Protein AF-0000000074860176 (afdb_homodimer)

Secondary structure (DSSP, 8-state):
------GGGGGHHHHHHHHHHTTEEEEEEETTEEEEEETT-S-GGGB-TTSPBPHHHHHHHHHHHHHHHHS--GGGTTT-SGGGGGGG--EEEEEEEEEEE-GGGG-TTS---SEEEEEEEEEE-SSEEEEEEEEEETT-SS-SEEEEEEEEEE-TTT-SB-PPPHHHHHHHGGGS-TT-----PPPP---SSSPPEEEEEE--GGGB-TTSBB-HHHHHHHHHHHHHHHHHHHHTTTTTS-SSPPEEEEEEEE----BTT-EEEEEEEE-SS-TTEEEEEEEETTEEEEEEEEEEPPP---/------GGGGGHHHHHHHHHHTTEEEEEEETTEEEEEETT-S-GGGB-TTSPBPHHHHHHHHHHHHHHHHS--GGGTTT-SGGGGGGG--EEEEEEEEEEE-GGGG-TTS---SEEEEEEEEEE-SSEEEEEEEEEETT-SS-SEEEEEEEEEE-TTT-SB-PPPHHHHHHHGGGS-TT-----PPPP---SSSPPEEEEEE--GGGB-TTSBB-HHHHHHHHHHHHHHHHHHHHTTTTTS-SSPPEEEEEEEE----BTT-EEEEEEEE-SS-TTEEEEEEEETTEEEEEEEEEEPPP---

InterPro domains:
  IPR029069 HotDog domain superfamily [SSF54637] (51-174)
  IPR029069 HotDog domain superfamily [SSF54637] (191-294)

Sequence (604 aa):
MSYHEPAAFKENFRWVGQQAASGLTMENLTPVSYQVTTHGGFAYDAYNARAMLNPWNVLRLIECSRAVGWWKTSLNEETGPFMEINKLGRMFFTVAMSMKFHPEVYDTSVEKRPITTHNEMAHIGNTSFKYKTAVEFGDAKKPLVEVENQFVFIDPESRKPCGPDDWWRAKYSSEMSPTETALRIPALLEPENGEIWEEQIRILPSDIDPYMHMSWAHYVKYCMDVYTLRHVRLHGYTGNGDPFRMVKFLEVNYRGEASMGDLLNIKFWKNFDNENIYNFLFVKGDKVIFECKMGFFPLVKSMSYHEPAAFKENFRWVGQQAASGLTMENLTPVSYQVTTHGGFAYDAYNARAMLNPWNVLRLIECSRAVGWWKTSLNEETGPFMEINKLGRMFFTVAMSMKFHPEVYDTSVEKRPITTHNEMAHIGNTSFKYKTAVEFGDAKKPLVEVENQFVFIDPESRKPCGPDDWWRAKYSSEMSPTETALRIPALLEPENGEIWEEQIRILPSDIDPYMHMSWAHYVKYCMDVYTLRHVRLHGYTGNGDPFRMVKFLEVNYRGEASMGDLLNIKFWKNFDNENIYNFLFVKGDKVIFECKMGFFPLVKS

Structure (mmCIF, N/CA/C/O backbone):
data_AF-0000000074860176-model_v1
#
loop_
_entity.id
_entity.type
_entity.pdbx_description
1 polymer 'Uncharacterized protein LOC101849087'
#
loop_
_atom_site.group_PDB
_atom_site.id
_atom_site.type_symbol
_atom_site.label_atom_id
_atom_site.label_alt_id
_atom_site.label_comp_id
_atom_site.label_asym_id
_atom_site.label_entity_id
_atom_site.label_seq_id
_atom_site.pdbx_PDB_ins_code
_atom_site.Cartn_x
_atom_site.Cartn_y
_atom_site.Cartn_z
_atom_site.occupancy
_atom_site.B_iso_or_equiv
_atom_site.auth_seq_id
_atom_site.auth_comp_id
_atom_site.auth_asym_id
_atom_site.auth_atom_id
_atom_site.pdbx_PDB_model_num
ATOM 1 N N . MET A 1 1 ? -16.844 20.688 -9.422 1 27.12 1 MET A N 1
ATOM 2 C CA . MET A 1 1 ? -17.75 20.547 -8.289 1 27.12 1 MET A CA 1
ATOM 3 C C . MET A 1 1 ? -17.016 20.078 -7.043 1 27.12 1 MET A C 1
ATOM 5 O O . MET A 1 1 ? -16.297 19.078 -7.094 1 27.12 1 MET A O 1
ATOM 9 N N . SER A 1 2 ? -16.766 20.984 -6.215 1 34 2 SER A N 1
ATOM 10 C CA . SER A 1 2 ? -16.172 20.688 -4.91 1 34 2 SER A CA 1
ATOM 11 C C . SER A 1 2 ? -16.891 19.531 -4.223 1 34 2 SER A C 1
ATOM 13 O O . SER A 1 2 ? -18.109 19.562 -4.074 1 34 2 SER A O 1
ATOM 15 N N . TYR A 1 3 ? -16.5 18.359 -4.398 1 38.47 3 TYR A N 1
ATOM 16 C CA . TYR A 1 3 ? -17.141 17.219 -3.766 1 38.47 3 TYR A CA 1
ATOM 17 C C . TYR A 1 3 ? -17.328 17.453 -2.271 1 38.47 3 TYR A C 1
ATOM 19 O O . TYR A 1 3 ? -16.359 17.734 -1.554 1 38.47 3 TYR A O 1
ATOM 27 N N . HIS A 1 4 ? -18.469 18.062 -1.926 1 44.06 4 HIS A N 1
ATOM 28 C CA . HIS A 1 4 ? -18.844 18.141 -0.52 1 44.06 4 HIS A CA 1
ATOM 29 C C . HIS A 1 4 ? -18.922 16.75 0.108 1 44.06 4 HIS A C 1
ATOM 31 O O . HIS A 1 4 ? -19.516 15.836 -0.466 1 44.06 4 HIS A O 1
ATOM 37 N N . GLU A 1 5 ? -18.062 16.438 0.937 1 50.44 5 GLU A N 1
ATOM 38 C CA . GLU A 1 5 ? -17.938 15.18 1.681 1 50.44 5 GLU A CA 1
ATOM 39 C C . GLU A 1 5 ? -19.266 14.828 2.3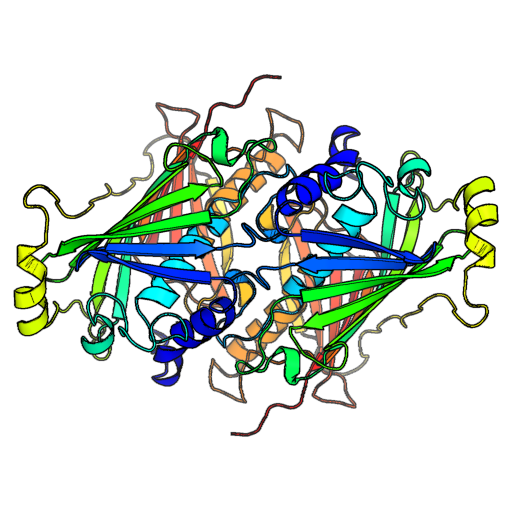73 1 50.44 5 GLU A C 1
ATOM 41 O O . GLU A 1 5 ? -19.812 15.641 3.125 1 50.44 5 GLU A O 1
ATOM 46 N N . PRO A 1 6 ? -19.922 13.836 1.881 1 47.75 6 PRO A N 1
ATOM 47 C CA . PRO A 1 6 ? -21.094 13.461 2.666 1 47.75 6 PRO A CA 1
ATOM 48 C C . PRO A 1 6 ? -20.781 13.289 4.152 1 47.75 6 PRO A C 1
ATOM 50 O O . PRO A 1 6 ? -19.656 12.961 4.512 1 47.75 6 PRO A O 1
ATOM 53 N N . ALA A 1 7 ? -21.703 13.844 5.094 1 46.72 7 ALA A N 1
ATOM 54 C CA . ALA A 1 7 ? -21.641 13.672 6.543 1 46.72 7 ALA A CA 1
ATOM 55 C C . ALA A 1 7 ? -21.125 12.281 6.91 1 46.72 7 ALA A C 1
ATOM 57 O O . ALA A 1 7 ? -20.453 12.109 7.922 1 46.72 7 ALA A O 1
ATOM 58 N N . ALA A 1 8 ? -21.422 11.359 5.988 1 47.03 8 ALA A N 1
ATOM 59 C CA . ALA A 1 8 ? -21.141 9.945 6.195 1 47.03 8 ALA A CA 1
ATOM 60 C C . ALA A 1 8 ? -19.625 9.695 6.234 1 47.03 8 ALA A C 1
ATOM 62 O O . ALA A 1 8 ? -19.172 8.734 6.867 1 47.03 8 ALA A O 1
ATOM 63 N N . PHE A 1 9 ? -18.812 10.641 5.809 1 57.38 9 PHE A N 1
ATOM 64 C CA . PHE A 1 9 ? -17.391 10.359 5.66 1 57.38 9 PHE A CA 1
ATOM 65 C C . PHE A 1 9 ? -16.609 10.875 6.863 1 57.38 9 PHE A C 1
ATOM 67 O O . PHE A 1 9 ? -15.438 10.523 7.047 1 57.38 9 PHE A O 1
ATOM 74 N N . LYS A 1 10 ? -17.344 11.539 7.738 1 59.78 10 LYS A N 1
ATOM 75 C CA . LYS A 1 10 ? -16.656 12.133 8.883 1 59.78 10 LYS A CA 1
ATOM 76 C C . LYS A 1 10 ? -16.109 11.055 9.812 1 59.78 10 LYS A C 1
ATOM 78 O O . LYS A 1 10 ? -15.062 11.242 10.438 1 59.78 10 LYS A O 1
ATOM 83 N N . GLU A 1 11 ? -16.719 9.906 9.711 1 73.56 11 GLU A N 1
ATOM 84 C CA . GLU A 1 11 ? -16.281 8.906 10.68 1 73.56 11 GLU A CA 1
ATOM 85 C C . GLU A 1 11 ? -15.438 7.82 10.008 1 73.56 11 GLU A C 1
ATOM 87 O O . GLU A 1 11 ? -15.023 6.859 10.664 1 73.56 11 GLU A O 1
ATOM 92 N N . ASN A 1 12 ? -15.07 8.016 8.844 1 82 12 ASN A N 1
ATOM 93 C CA . ASN A 1 12 ? -14.391 6.914 8.172 1 82 12 ASN A CA 1
ATOM 94 C C . ASN A 1 12 ? -12.961 6.742 8.672 1 82 12 ASN A C 1
ATOM 96 O O . ASN A 1 12 ? -12.469 5.621 8.789 1 82 12 ASN A O 1
ATOM 100 N N . PHE A 1 13 ? -12.328 7.84 9.086 1 86.25 13 PHE A N 1
ATOM 101 C CA . PHE A 1 13 ? -11 7.711 9.664 1 86.25 13 PHE A CA 1
ATOM 102 C C . PHE A 1 13 ? -11.047 6.902 10.953 1 86.25 13 PHE A C 1
ATOM 104 O O . PHE A 1 13 ? -10.141 6.113 11.234 1 86.25 13 PHE A O 1
ATOM 111 N N . ARG A 1 14 ? -12.141 7.121 11.641 1 89.5 14 ARG A N 1
ATOM 112 C CA . ARG A 1 14 ? -12.336 6.375 12.875 1 89.5 14 ARG A CA 1
ATOM 113 C C . ARG A 1 14 ? -12.391 4.875 12.609 1 89.5 14 ARG A C 1
ATOM 115 O O . ARG A 1 14 ? -11.734 4.094 13.305 1 89.5 14 ARG A O 1
ATOM 122 N N . TRP A 1 15 ? -13.039 4.512 11.578 1 91.88 15 TRP A N 1
ATOM 123 C CA . TRP A 1 15 ? -13.234 3.092 11.305 1 91.88 15 TRP A CA 1
ATOM 124 C C . TRP A 1 15 ? -11.961 2.461 10.758 1 91.88 15 TRP A C 1
ATOM 126 O O . TRP A 1 15 ? -11.656 1.302 11.055 1 91.88 15 TRP A O 1
ATOM 136 N N . VAL A 1 16 ? -11.234 3.217 9.969 1 94.31 16 VAL A N 1
ATOM 137 C CA . VAL A 1 16 ? -9.938 2.713 9.516 1 94.31 16 VAL A CA 1
ATOM 138 C C . VAL A 1 16 ? -9 2.547 10.703 1 94.31 16 VAL A C 1
ATOM 140 O O . VAL A 1 16 ? -8.336 1.517 10.836 1 94.31 16 VAL A O 1
ATOM 143 N N . GLY A 1 17 ? -9 3.555 11.594 1 94.25 17 GLY A N 1
ATOM 144 C CA . GLY A 1 17 ? -8.234 3.447 12.82 1 94.25 17 GLY A CA 1
ATOM 145 C C . GLY A 1 17 ? -8.641 2.264 13.68 1 94.25 17 GLY A C 1
ATOM 146 O O . GLY A 1 17 ? -7.789 1.562 14.227 1 94.25 17 GLY A O 1
ATOM 147 N N . GLN A 1 18 ? -9.945 2.049 13.766 1 93.81 18 GLN A N 1
ATOM 148 C CA . GLN A 1 18 ? -10.469 0.932 14.547 1 93.81 18 GLN A CA 1
ATOM 149 C C . GLN A 1 18 ? -9.977 -0.404 13.992 1 93.81 18 GLN A C 1
ATOM 151 O O . GLN A 1 18 ? -9.664 -1.321 14.75 1 93.81 18 GLN A O 1
ATOM 156 N N . GLN A 1 19 ? -9.93 -0.522 12.68 1 93.44 19 GLN A N 1
ATOM 157 C CA . GLN A 1 19 ? -9.453 -1.746 12.047 1 93.44 19 GLN A CA 1
ATOM 158 C C . GLN A 1 19 ? -8.008 -2.033 12.438 1 93.44 19 GLN A C 1
ATOM 160 O O . GLN A 1 19 ? -7.637 -3.188 12.672 1 93.44 19 GLN A O 1
ATOM 165 N N . ALA A 1 20 ? -7.203 -1.012 12.555 1 92.56 20 ALA A N 1
ATOM 166 C CA . ALA A 1 20 ? -5.777 -1.164 12.828 1 92.56 20 ALA A CA 1
ATOM 167 C C . ALA A 1 20 ? -5.516 -1.283 14.328 1 92.56 20 ALA A C 1
ATOM 169 O O . ALA A 1 20 ? -4.434 -1.704 14.742 1 92.56 20 ALA A O 1
ATOM 170 N N . ALA A 1 21 ? -6.434 -0.952 15.211 1 93.81 21 ALA A N 1
ATOM 171 C CA . ALA A 1 21 ? -6.262 -0.724 16.641 1 93.81 21 ALA A CA 1
ATOM 172 C C . ALA A 1 21 ? -5.82 -2.002 17.344 1 93.81 21 ALA A C 1
ATOM 174 O O . ALA A 1 21 ? -5.043 -1.952 18.312 1 93.81 21 ALA A O 1
ATOM 175 N N . SER A 1 22 ? -6.207 -3.109 16.906 1 88.19 22 SER A N 1
ATOM 176 C CA . SER A 1 22 ? -5.945 -4.355 17.609 1 88.19 22 SER A CA 1
ATOM 177 C C . SER A 1 22 ? -4.453 -4.672 17.656 1 88.19 22 SER A C 1
ATOM 179 O O . SER A 1 22 ? -3.98 -5.367 18.547 1 88.19 22 SER A O 1
ATOM 181 N N . GLY A 1 23 ? -3.695 -4.215 16.688 1 91.62 23 GLY A N 1
ATOM 182 C CA . GLY A 1 23 ? -2.264 -4.465 16.641 1 91.62 23 GLY A CA 1
ATOM 183 C C . GLY A 1 23 ? -1.444 -3.373 17.312 1 91.62 23 GLY A C 1
ATOM 184 O O . GLY A 1 23 ? -0.214 -3.375 17.219 1 91.62 23 GLY A O 1
ATOM 185 N N . LEU A 1 24 ? -2.172 -2.463 17.984 1 96.62 24 LEU A N 1
ATOM 186 C CA . LEU A 1 24 ? -1.522 -1.28 18.531 1 96.62 24 LEU A CA 1
ATOM 187 C C . LEU A 1 24 ? -1.753 -1.189 20.047 1 96.62 24 LEU A C 1
ATOM 189 O O . LEU A 1 24 ? -2.654 -1.838 20.578 1 96.62 24 LEU A O 1
ATOM 193 N N . THR A 1 25 ? -0.896 -0.497 20.688 1 97 25 THR A N 1
ATOM 194 C CA . THR A 1 25 ? -1.149 0.026 22.031 1 97 25 THR A CA 1
ATOM 195 C C . THR A 1 25 ? -0.947 1.538 22.062 1 97 25 THR A C 1
ATOM 197 O O . THR A 1 25 ? -0.188 2.088 21.266 1 97 25 THR A O 1
ATOM 200 N N . MET A 1 26 ? -1.641 2.166 22.922 1 97.88 26 MET A N 1
ATOM 201 C CA . MET A 1 26 ? -1.585 3.619 23.062 1 97.88 26 MET A CA 1
ATOM 202 C C . MET A 1 26 ? -1.499 4.027 24.531 1 97.88 26 MET A C 1
ATOM 204 O O . MET A 1 26 ? -2.143 3.418 25.391 1 97.88 26 MET A O 1
ATOM 208 N N . GLU A 1 27 ? -0.675 5.023 24.75 1 97 27 GLU A N 1
ATOM 209 C CA . GLU A 1 27 ? -0.504 5.559 26.094 1 97 27 GLU A CA 1
ATOM 210 C C . GLU A 1 27 ? -0.402 7.082 26.078 1 97 27 GLU A C 1
ATOM 212 O O . GLU A 1 27 ? 0.428 7.645 25.359 1 97 27 GLU A O 1
ATOM 217 N N . ASN A 1 28 ? -1.222 7.688 26.859 1 97.06 28 ASN A N 1
ATOM 218 C CA . ASN A 1 28 ? -1.053 9.125 27.078 1 97.06 28 ASN A CA 1
ATOM 219 C C . ASN A 1 28 ? 0.125 9.414 28 1 97.06 28 ASN A C 1
ATOM 221 O O . ASN A 1 28 ? 0.228 8.836 29.094 1 97.06 28 ASN A O 1
ATOM 225 N N . LEU A 1 29 ? 0.952 10.297 27.641 1 97 29 LEU A N 1
ATOM 226 C CA . LEU A 1 29 ? 2.164 10.578 28.406 1 97 29 LEU A CA 1
ATOM 227 C C . LEU A 1 29 ? 2.016 11.875 29.188 1 97 29 LEU A C 1
ATOM 229 O O . LEU A 1 29 ? 2.377 11.93 30.375 1 97 29 LEU A O 1
ATOM 233 N N . THR A 1 30 ? 1.636 12.953 28.594 1 96.69 30 THR A N 1
ATOM 234 C CA . THR A 1 30 ? 1.293 14.242 29.172 1 96.69 30 THR A CA 1
ATOM 235 C C . THR A 1 30 ? -0.077 14.711 28.688 1 96.69 30 THR A C 1
ATOM 237 O O . THR A 1 30 ? -0.689 14.062 27.828 1 96.69 30 THR A O 1
ATOM 240 N N . PRO A 1 31 ? -0.548 15.781 29.109 1 96.25 31 PRO A N 1
ATOM 241 C CA . PRO A 1 31 ? -1.827 16.281 28.594 1 96.25 31 PRO A CA 1
ATOM 242 C C . PRO A 1 31 ? -1.793 16.578 27.094 1 96.25 31 PRO A C 1
ATOM 244 O O . PRO A 1 31 ? -2.844 16.656 26.453 1 96.25 31 PRO A O 1
ATOM 247 N N . VAL A 1 32 ? -0.561 16.734 26.594 1 97.69 32 VAL A N 1
ATOM 248 C CA . VAL A 1 32 ? -0.512 17.156 25.203 1 97.69 32 VAL A CA 1
ATOM 249 C C . VAL A 1 32 ? 0.382 16.219 24.391 1 97.69 32 VAL A C 1
ATOM 251 O O . VAL A 1 32 ? 0.888 16.578 23.328 1 97.69 32 VAL A O 1
ATOM 254 N N . SER A 1 33 ? 0.674 15.055 24.953 1 98 33 SER A N 1
ATOM 255 C CA . SER A 1 33 ? 1.472 14.086 24.203 1 98 33 SER A CA 1
ATOM 256 C C . SER A 1 33 ? 1.019 12.656 24.484 1 98 33 SER A C 1
ATOM 258 O O . SER A 1 33 ? 0.474 12.375 25.562 1 98 33 SER A O 1
ATOM 260 N N . TYR A 1 34 ? 1.208 11.734 23.547 1 98.25 34 TYR A N 1
ATOM 261 C CA . TYR A 1 34 ? 0.916 10.312 23.672 1 98.25 34 TYR A CA 1
ATOM 262 C C . TYR A 1 34 ? 1.822 9.492 22.766 1 98.25 34 TYR A C 1
ATOM 264 O O . TYR A 1 34 ? 2.535 10.047 21.922 1 98.25 34 TYR A O 1
ATOM 272 N N . GLN A 1 35 ? 1.86 8.25 22.969 1 98.19 35 GLN A N 1
ATOM 273 C CA . GLN A 1 35 ? 2.627 7.348 22.125 1 98.19 35 GLN A CA 1
ATOM 274 C C . GLN A 1 35 ? 1.766 6.18 21.641 1 98.19 35 GLN A C 1
ATOM 276 O O . GLN A 1 35 ? 0.812 5.789 22.328 1 98.19 35 GLN A O 1
ATOM 281 N N . VAL A 1 36 ? 2.002 5.73 20.5 1 98.12 36 VAL A N 1
ATOM 282 C CA . VAL A 1 36 ? 1.381 4.551 19.906 1 98.12 36 VAL A CA 1
ATOM 283 C C . VAL A 1 36 ? 2.455 3.537 19.516 1 98.12 36 VAL A C 1
ATOM 285 O O . VAL A 1 36 ? 3.453 3.891 18.891 1 98.12 36 VAL A O 1
ATOM 288 N N . THR A 1 37 ? 2.252 2.311 19.953 1 97.06 37 THR A N 1
ATOM 289 C CA . THR A 1 37 ? 3.188 1.245 19.609 1 97.06 37 THR A CA 1
ATOM 290 C C . THR A 1 37 ? 2.553 0.265 18.625 1 97.06 37 THR A C 1
ATOM 292 O O . THR A 1 37 ? 1.486 -0.291 18.891 1 97.06 37 THR A O 1
ATOM 295 N N . THR A 1 38 ? 3.15 0.121 17.469 1 96.5 38 THR A N 1
ATOM 296 C CA . THR A 1 38 ? 2.814 -0.908 16.5 1 96.5 38 THR A CA 1
ATOM 297 C C . THR A 1 38 ? 3.668 -2.154 16.703 1 96.5 38 THR A C 1
ATOM 299 O O . THR A 1 38 ? 4.828 -2.195 16.297 1 96.5 38 THR A O 1
ATOM 302 N N . HIS A 1 39 ? 3.143 -3.156 17.156 1 94.12 39 HIS A N 1
ATOM 303 C CA . HIS A 1 39 ? 3.916 -4.293 17.641 1 94.12 39 HIS A CA 1
ATOM 304 C C . HIS A 1 39 ? 4.461 -5.125 16.484 1 94.12 39 HIS A C 1
ATOM 306 O O . HIS A 1 39 ? 5.559 -5.676 16.578 1 94.12 39 HIS A O 1
ATOM 312 N N . GLY A 1 40 ? 3.805 -5.215 15.422 1 92.06 40 GLY A N 1
ATOM 313 C CA . GLY A 1 40 ? 4.188 -6.074 14.312 1 92.06 40 GLY A CA 1
ATOM 314 C C . GLY A 1 40 ? 5.152 -5.41 13.352 1 92.06 40 GLY A C 1
ATOM 315 O O . GLY A 1 40 ? 5.66 -6.055 12.43 1 92.06 40 GLY A O 1
ATOM 316 N N . GLY A 1 41 ? 5.41 -4.082 13.5 1 94.06 41 GLY A N 1
ATOM 317 C CA . GLY A 1 41 ? 6.277 -3.369 12.578 1 94.06 41 GLY A CA 1
ATOM 318 C C . GLY A 1 41 ? 5.586 -3 11.273 1 94.06 41 GLY A C 1
ATOM 319 O O . GLY A 1 41 ? 4.363 -2.828 11.242 1 94.06 41 GLY A O 1
ATOM 320 N N . PHE A 1 42 ? 6.422 -2.754 10.242 1 95.25 42 PHE A N 1
ATOM 321 C CA . PHE A 1 42 ? 5.871 -2.432 8.93 1 95.25 42 PHE A CA 1
ATOM 322 C C . PHE A 1 42 ? 5.449 -3.699 8.195 1 95.25 42 PHE A C 1
ATOM 324 O O . PHE A 1 42 ? 6.07 -4.75 8.352 1 95.25 42 PHE A O 1
ATOM 331 N N . ALA A 1 43 ? 4.43 -3.537 7.461 1 94.19 43 ALA A N 1
ATOM 332 C CA . ALA A 1 43 ? 3.971 -4.641 6.625 1 94.19 43 ALA A CA 1
ATOM 333 C C . ALA A 1 43 ? 4.934 -4.891 5.465 1 94.19 43 ALA A C 1
ATOM 335 O O . ALA A 1 43 ? 5.727 -4.016 5.113 1 94.19 43 ALA A O 1
ATOM 336 N N . TYR A 1 44 ? 4.863 -6.055 4.871 1 95.69 44 TYR A N 1
ATOM 337 C CA . TYR A 1 44 ? 5.641 -6.535 3.732 1 95.69 44 TYR A CA 1
ATOM 338 C C . TYR A 1 44 ? 5.582 -5.547 2.574 1 95.69 44 TYR A C 1
ATOM 340 O O . TYR A 1 44 ? 6.586 -5.32 1.893 1 95.69 44 TYR A O 1
ATOM 348 N N . ASP A 1 45 ? 4.508 -4.898 2.381 1 93.88 45 ASP A N 1
ATOM 349 C CA . ASP A 1 45 ? 4.301 -4.047 1.215 1 93.88 45 ASP A CA 1
ATOM 350 C C . ASP A 1 45 ? 4.855 -2.645 1.453 1 93.88 45 ASP A C 1
ATOM 352 O O . ASP A 1 45 ? 4.77 -1.779 0.58 1 93.88 45 ASP A O 1
ATOM 356 N N . ALA A 1 46 ? 5.418 -2.438 2.621 1 96.44 46 ALA A N 1
ATOM 357 C CA . ALA A 1 46 ? 6.008 -1.138 2.926 1 96.44 46 ALA A CA 1
ATOM 358 C C . ALA A 1 46 ? 7.43 -1.04 2.375 1 96.44 46 ALA A C 1
ATOM 360 O O . ALA A 1 46 ? 8.047 0.027 2.418 1 96.44 46 ALA A O 1
ATOM 361 N N . TYR A 1 47 ? 7.941 -2.113 1.814 1 95.25 47 TYR A N 1
ATOM 362 C CA . TYR A 1 47 ? 9.312 -2.154 1.315 1 95.25 47 TYR A CA 1
ATOM 363 C C . TYR A 1 47 ? 9.336 -2.234 -0.206 1 95.25 47 TYR A C 1
ATOM 365 O O . TYR A 1 47 ? 8.547 -2.967 -0.808 1 95.25 47 TYR A O 1
ATOM 373 N N . ASN A 1 48 ? 10.258 -1.46 -0.798 1 92.94 48 ASN A N 1
ATOM 374 C CA . ASN A 1 48 ? 10.359 -1.447 -2.254 1 92.94 48 ASN A CA 1
ATOM 375 C C . ASN A 1 48 ? 11.211 -2.605 -2.764 1 92.94 48 ASN A C 1
ATOM 377 O O . ASN A 1 48 ? 11.547 -3.514 -2.006 1 92.94 48 ASN A O 1
ATOM 381 N N . ALA A 1 49 ? 11.469 -2.576 -4.055 1 88.69 49 ALA A N 1
ATOM 3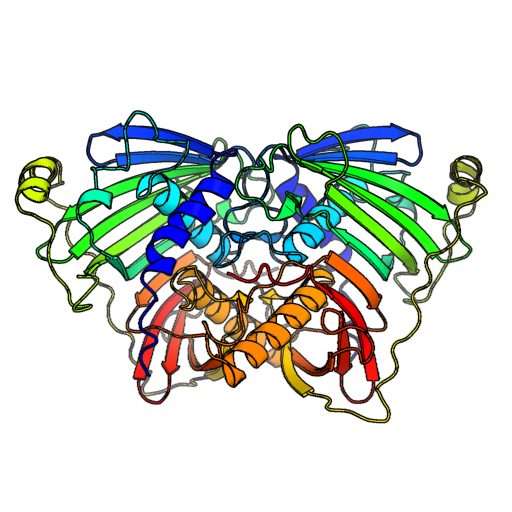82 C CA . ALA A 1 49 ? 12.148 -3.68 -4.734 1 88.69 49 ALA A CA 1
ATOM 383 C C . ALA A 1 49 ? 13.57 -3.857 -4.211 1 88.69 49 ALA A C 1
ATOM 385 O O . ALA A 1 49 ? 14.188 -4.906 -4.418 1 88.69 49 ALA A O 1
ATOM 386 N N . ARG A 1 50 ? 14.148 -2.854 -3.488 1 87.81 50 ARG A N 1
ATOM 387 C CA . ARG A 1 50 ? 15.484 -2.926 -2.898 1 87.81 50 ARG A CA 1
ATOM 388 C C . ARG A 1 50 ? 15.406 -3.221 -1.404 1 87.81 50 ARG A C 1
ATOM 390 O O . ARG A 1 50 ? 16.391 -3.088 -0.687 1 87.81 50 ARG A O 1
ATOM 397 N N . ALA A 1 51 ? 14.203 -3.549 -0.948 1 91.94 51 ALA A N 1
ATOM 398 C CA . ALA A 1 51 ? 13.938 -3.855 0.456 1 91.94 51 ALA A CA 1
ATOM 399 C C . ALA A 1 51 ? 14.156 -2.625 1.334 1 91.94 51 ALA A C 1
ATOM 401 O O . ALA A 1 51 ? 14.539 -2.746 2.5 1 91.94 51 ALA A O 1
ATOM 402 N N . MET A 1 52 ? 14.008 -1.461 0.727 1 93.5 52 MET A N 1
ATOM 403 C CA . MET A 1 52 ? 14.055 -0.212 1.481 1 93.5 52 MET A CA 1
ATOM 404 C C . MET A 1 52 ? 12.648 0.257 1.843 1 93.5 52 MET A C 1
ATOM 406 O O . MET A 1 52 ? 11.719 0.127 1.042 1 93.5 52 MET A O 1
ATOM 410 N N . LEU A 1 53 ? 12.594 0.778 3 1 95.88 53 LEU A N 1
ATOM 411 C CA . LEU A 1 53 ? 11.312 1.297 3.469 1 95.88 53 LEU A CA 1
ATOM 412 C C . LEU A 1 53 ? 10.859 2.473 2.611 1 95.88 53 LEU A C 1
ATOM 414 O O . LEU A 1 53 ? 11.648 3.369 2.311 1 95.88 53 LEU A O 1
ATOM 418 N N . ASN A 1 54 ? 9.609 2.475 2.199 1 96.94 54 ASN A N 1
ATOM 419 C CA . ASN A 1 54 ? 9.047 3.594 1.451 1 96.94 54 ASN A CA 1
ATOM 420 C C . ASN A 1 54 ? 8.672 4.75 2.371 1 96.94 54 ASN A C 1
ATOM 422 O O . ASN A 1 54 ? 7.973 4.559 3.369 1 96.94 54 ASN A O 1
ATOM 426 N N . PRO A 1 55 ? 9.016 5.961 2.035 1 97.69 55 PRO A N 1
ATOM 427 C CA . PRO A 1 55 ? 8.68 7.102 2.896 1 97.69 55 PRO A CA 1
ATOM 428 C C . PRO A 1 55 ? 7.176 7.273 3.09 1 97.69 55 PRO A C 1
ATOM 430 O O . PRO A 1 55 ? 6.73 7.668 4.172 1 97.69 55 PRO A O 1
ATOM 433 N N . TRP A 1 56 ? 6.402 6.977 2.053 1 98 56 TRP A N 1
ATOM 434 C CA . TRP A 1 56 ? 4.969 7.207 2.166 1 98 56 TRP A CA 1
ATOM 435 C C . TRP A 1 56 ? 4.324 6.184 3.096 1 98 56 TRP A C 1
ATOM 437 O O . TRP A 1 56 ? 3.232 6.418 3.625 1 98 56 TRP A O 1
ATOM 447 N N . ASN A 1 57 ? 4.961 5.02 3.293 1 97.81 57 ASN A N 1
ATOM 448 C CA . ASN A 1 57 ? 4.449 4.09 4.293 1 97.81 57 ASN A CA 1
ATOM 449 C C . ASN A 1 57 ? 4.723 4.582 5.711 1 97.81 57 ASN A C 1
ATOM 451 O O . ASN A 1 57 ? 3.951 4.301 6.629 1 97.81 57 ASN A O 1
ATOM 455 N N . VAL A 1 58 ? 5.77 5.336 5.902 1 98 58 VAL A N 1
ATOM 456 C CA . VAL A 1 58 ? 6.02 5.98 7.188 1 98 58 VAL A CA 1
ATOM 457 C C . VAL A 1 58 ? 4.949 7.039 7.445 1 98 58 VAL A C 1
ATOM 459 O O . VAL A 1 58 ? 4.441 7.156 8.562 1 98 58 VAL A O 1
ATOM 462 N N . LEU A 1 59 ? 4.613 7.766 6.418 1 98.38 59 LEU A N 1
ATOM 463 C CA . LEU A 1 59 ? 3.557 8.766 6.543 1 98.38 59 LEU A CA 1
ATOM 464 C C . LEU A 1 59 ? 2.234 8.109 6.93 1 98.38 59 LEU A C 1
ATOM 466 O O . LEU A 1 59 ? 1.481 8.656 7.742 1 98.38 59 LEU A O 1
ATOM 470 N N . ARG A 1 60 ? 1.976 6.965 6.391 1 97.81 60 ARG A N 1
ATOM 471 C CA . ARG A 1 60 ? 0.742 6.262 6.723 1 97.81 60 ARG A CA 1
ATOM 472 C C . ARG A 1 60 ? 0.768 5.762 8.164 1 97.81 60 ARG A C 1
ATOM 474 O O . ARG A 1 60 ? -0.265 5.73 8.836 1 97.81 60 ARG A O 1
ATOM 481 N N . LEU A 1 61 ? 1.928 5.332 8.602 1 97.75 61 LEU A N 1
ATOM 482 C CA . LEU A 1 61 ? 2.092 4.977 10.008 1 97.75 61 LEU A CA 1
ATOM 483 C C . LEU A 1 61 ? 1.766 6.16 10.906 1 97.75 61 LEU A C 1
ATOM 485 O O . LEU A 1 61 ? 1.06 6.008 11.906 1 97.75 61 LEU A O 1
ATOM 489 N N . ILE A 1 62 ? 2.252 7.277 10.555 1 98.06 62 ILE A N 1
ATOM 490 C CA . ILE A 1 62 ? 2.035 8.5 11.328 1 98.06 62 ILE A CA 1
ATOM 491 C C . ILE A 1 62 ? 0.554 8.867 11.297 1 98.06 62 ILE A C 1
ATOM 493 O O . ILE A 1 62 ? -0.018 9.25 12.32 1 98.06 62 ILE A O 1
ATOM 497 N N . GLU A 1 63 ? -0.013 8.727 10.148 1 97.25 63 GLU A N 1
ATOM 498 C CA . GLU A 1 63 ? -1.451 8.953 10.039 1 97.25 63 GLU A CA 1
ATOM 499 C C . GLU A 1 63 ? -2.232 7.984 10.922 1 97.25 63 GLU A C 1
ATOM 501 O O . GLU A 1 63 ? -3.227 8.367 11.539 1 97.25 63 GLU A O 1
ATOM 506 N N . CYS A 1 64 ? -1.827 6.797 10.922 1 97.19 64 CYS A N 1
ATOM 507 C CA . CYS A 1 64 ? -2.461 5.801 11.781 1 97.19 64 CYS A CA 1
ATOM 508 C C . CYS A 1 64 ? -2.428 6.242 13.242 1 97.19 64 CYS A C 1
ATOM 510 O O . CYS A 1 64 ? -3.438 6.164 13.945 1 97.19 64 CYS A O 1
ATOM 512 N N . SER A 1 65 ? -1.299 6.715 13.648 1 97.88 65 SER A N 1
ATOM 513 C CA . SER A 1 65 ? -1.15 7.172 15.023 1 97.88 65 SER A CA 1
ATOM 514 C C . SER A 1 65 ? -2.102 8.328 15.328 1 97.88 65 SER A C 1
ATOM 516 O O . SER A 1 65 ? -2.662 8.398 16.422 1 97.88 65 SER A O 1
ATOM 518 N N . ARG A 1 66 ? -2.295 9.188 14.398 1 96.62 66 ARG A N 1
ATOM 519 C CA . ARG A 1 66 ? -3.25 10.281 14.578 1 96.62 66 ARG A CA 1
ATOM 520 C C . ARG A 1 66 ? -4.68 9.75 14.602 1 96.62 66 ARG A C 1
ATOM 522 O O . ARG A 1 66 ? -5.492 10.188 15.422 1 96.62 66 ARG A O 1
ATOM 529 N N . ALA A 1 67 ? -4.949 8.836 13.688 1 95.62 67 ALA A N 1
ATOM 530 C CA . ALA A 1 67 ? -6.305 8.289 13.602 1 95.62 67 ALA A CA 1
ATOM 531 C C . ALA A 1 67 ? -6.727 7.656 14.922 1 95.62 67 ALA A C 1
ATOM 533 O O . ALA A 1 67 ? -7.832 7.898 15.414 1 95.62 67 ALA A O 1
ATOM 534 N N . VAL A 1 68 ? -5.844 6.91 15.523 1 96.62 68 VAL A N 1
ATOM 535 C CA . VAL A 1 68 ? -6.223 6.211 16.75 1 96.62 68 VAL A CA 1
ATOM 536 C C . VAL A 1 68 ? -6.156 7.168 17.938 1 96.62 68 VAL A C 1
ATOM 538 O O . VAL A 1 68 ? -6.793 6.93 18.969 1 96.62 68 VAL A O 1
ATOM 541 N N . GLY A 1 69 ? -5.43 8.219 17.797 1 96.75 69 GLY A N 1
ATOM 542 C CA . GLY A 1 69 ? -5.336 9.203 18.875 1 96.75 69 GLY A CA 1
ATOM 543 C C . GLY A 1 69 ? -6.457 10.219 18.844 1 96.75 69 GLY A C 1
ATOM 544 O O . GLY A 1 69 ? -6.945 10.641 19.891 1 96.75 69 GLY A O 1
ATOM 545 N N . TRP A 1 70 ? -6.832 10.617 17.625 1 95.62 70 TRP A N 1
ATOM 546 C CA . TRP A 1 70 ? -7.73 11.758 17.469 1 95.62 70 TRP A CA 1
ATOM 547 C C . TRP A 1 70 ? -9.188 11.297 17.422 1 95.62 70 TRP A C 1
ATOM 549 O O . TRP A 1 70 ? -10.102 12.109 17.609 1 95.62 70 TRP A O 1
ATOM 559 N N . TRP A 1 71 ? -9.43 10.023 17.188 1 93.56 71 TRP A N 1
ATOM 560 C CA . TRP A 1 71 ? -10.781 9.492 17.094 1 93.56 71 TRP A CA 1
ATOM 561 C C . TRP A 1 71 ? -10.992 8.391 18.125 1 93.56 71 TRP A C 1
ATOM 563 O O . TRP A 1 71 ? -10.031 7.84 18.672 1 93.56 71 TRP A O 1
ATOM 573 N N . LYS A 1 72 ? -12.305 8.141 18.391 1 93.25 72 LYS A N 1
ATOM 574 C CA . LYS A 1 72 ? -12.633 7.074 19.328 1 93.25 72 LYS A CA 1
ATOM 575 C C . LYS A 1 72 ? -12.352 5.703 18.719 1 93.25 72 LYS A C 1
ATOM 577 O O . LYS A 1 72 ? -12.883 5.375 17.656 1 93.25 72 LYS A O 1
ATOM 582 N N . THR A 1 73 ? -11.516 4.949 19.344 1 93.81 73 THR A N 1
ATOM 583 C CA . THR A 1 73 ? -11.211 3.562 19 1 93.81 73 THR A CA 1
ATOM 584 C C . THR A 1 73 ? -11.164 2.693 20.25 1 93.81 73 THR A C 1
ATOM 586 O O . THR A 1 73 ? -11.414 3.176 21.359 1 93.81 73 THR A O 1
ATOM 589 N N . SER A 1 74 ? -10.898 1.467 20.078 1 94 74 SER A N 1
ATOM 590 C CA . SER A 1 74 ? -10.781 0.549 21.219 1 94 74 SER A CA 1
ATOM 591 C C . SER A 1 74 ? -9.586 0.897 22.078 1 94 74 SER A C 1
ATOM 593 O O . SER A 1 74 ? -9.492 0.45 23.234 1 94 74 SER A O 1
ATOM 595 N N . LEU A 1 75 ? -8.688 1.733 21.609 1 95.88 75 LEU A N 1
ATOM 596 C CA . LEU A 1 75 ? -7.449 2.035 22.312 1 95.88 75 LEU A CA 1
ATOM 597 C C . LEU A 1 75 ? -7.668 3.125 23.359 1 95.88 75 LEU A C 1
ATOM 599 O O . LEU A 1 75 ? -6.84 3.314 24.25 1 95.88 75 LEU A O 1
ATOM 603 N N . ASN A 1 76 ? -8.758 3.865 23.219 1 96.12 76 ASN A N 1
ATOM 604 C CA . ASN A 1 76 ? -8.961 4.996 24.125 1 96.12 76 ASN A CA 1
ATOM 605 C C . ASN A 1 76 ? -10.383 5.031 24.672 1 96.12 76 ASN A C 1
ATOM 607 O O . ASN A 1 76 ? -10.961 6.105 24.844 1 96.12 76 ASN A O 1
ATOM 611 N N . GLU A 1 77 ? -10.938 3.922 24.844 1 93 77 GLU A N 1
ATOM 612 C CA . GLU A 1 77 ? -12.297 3.805 25.359 1 93 77 GLU A CA 1
ATOM 613 C C . GLU A 1 77 ? -12.438 4.484 26.719 1 93 77 GLU A C 1
ATOM 615 O O . GLU A 1 77 ? -13.43 5.168 26.984 1 93 77 GLU A O 1
ATOM 620 N N . GLU A 1 78 ? -11.508 4.355 27.516 1 93.69 78 GLU A N 1
ATOM 621 C CA . GLU A 1 78 ? -11.562 4.887 28.875 1 93.69 78 GLU A CA 1
ATOM 622 C C . GLU A 1 78 ? -11.156 6.355 28.906 1 93.69 78 GLU A C 1
ATOM 624 O O . GLU A 1 78 ? -11.789 7.164 29.594 1 93.69 78 GLU A O 1
ATOM 629 N N . THR A 1 79 ? -10.164 6.699 28.203 1 94.31 79 THR A N 1
ATOM 630 C CA . THR A 1 79 ? -9.562 8.023 28.312 1 94.31 79 THR A CA 1
ATOM 631 C C . THR A 1 79 ? -10.203 8.984 27.312 1 94.31 79 THR A C 1
ATOM 633 O O . THR A 1 79 ? -10.117 10.203 27.469 1 94.31 79 THR A O 1
ATOM 636 N N . GLY A 1 80 ? -10.797 8.375 26.281 1 95.31 80 GLY A N 1
ATOM 637 C CA . GLY A 1 80 ? -11.258 9.195 25.172 1 95.31 80 GLY A CA 1
ATOM 638 C C . GLY A 1 80 ? -10.133 9.617 24.25 1 95.31 80 GLY A C 1
ATOM 639 O O . GLY A 1 80 ? -8.961 9.352 24.516 1 95.31 80 GLY A O 1
ATOM 640 N N . PRO A 1 81 ? -10.539 10.344 23.172 1 96.06 81 PRO A N 1
ATOM 641 C CA . PRO A 1 81 ? -9.547 10.812 22.203 1 96.06 81 PRO A CA 1
ATOM 642 C C . PRO A 1 81 ? -8.594 11.852 22.797 1 96.06 81 PRO A C 1
ATOM 644 O O . PRO A 1 81 ? -8.953 12.562 23.734 1 96.06 81 PRO A O 1
ATOM 647 N N . PHE A 1 82 ? -7.441 11.875 22.25 1 96.88 82 PHE A N 1
ATOM 648 C CA . PHE A 1 82 ? -6.348 12.75 22.656 1 96.88 82 PHE A CA 1
ATOM 649 C C . PHE A 1 82 ? -6.816 14.203 22.719 1 96.88 82 PHE A C 1
ATOM 651 O O . PHE A 1 82 ? -7.469 14.688 21.781 1 96.88 82 PHE A O 1
ATOM 658 N N . MET A 1 83 ? -6.617 14.906 23.938 1 97.38 83 MET A N 1
ATOM 659 C CA . MET A 1 83 ? -6.926 16.312 24.188 1 97.38 83 MET A CA 1
ATOM 660 C C . MET A 1 83 ? -8.398 16.594 23.922 1 97.38 83 MET A C 1
ATOM 662 O O . MET A 1 83 ? -8.766 17.734 23.594 1 97.38 83 MET A O 1
ATOM 666 N N . GLU A 1 84 ? -9.234 15.547 23.844 1 96.06 84 GLU A N 1
ATOM 667 C CA . GLU A 1 84 ? -10.656 15.695 23.547 1 96.06 84 GLU A CA 1
ATOM 668 C C . GLU A 1 84 ? -10.867 16.438 22.219 1 96.06 84 GLU A C 1
ATOM 670 O O . GLU A 1 84 ? -11.789 17.25 22.094 1 96.06 84 GLU A O 1
ATOM 675 N N . ILE A 1 85 ? -9.984 16.188 21.344 1 94.88 85 ILE A N 1
ATOM 676 C CA . ILE A 1 85 ? -9.938 16.984 20.125 1 94.88 85 ILE A CA 1
ATOM 677 C C . ILE A 1 85 ? -11.172 16.672 19.266 1 94.88 85 ILE A C 1
ATOM 679 O O . ILE A 1 85 ? -11.648 17.531 18.531 1 94.88 85 ILE A O 1
ATOM 683 N N . ASN A 1 86 ? -11.711 15.5 19.406 1 90.25 86 ASN A N 1
ATOM 684 C CA . ASN A 1 86 ? -12.906 15.102 18.672 1 90.25 86 ASN A CA 1
ATOM 685 C C . ASN A 1 86 ? -14.109 15.953 19.062 1 90.25 86 ASN A C 1
ATOM 687 O O . ASN A 1 86 ? -15.062 16.094 18.281 1 90.25 86 ASN A O 1
ATOM 691 N N . LYS A 1 87 ? -14.117 16.609 20.188 1 93.62 87 LYS A N 1
ATOM 692 C CA . LYS A 1 87 ? -15.234 17.391 20.688 1 93.62 87 LYS A CA 1
ATOM 693 C C . LYS A 1 87 ? -15.273 18.766 20.031 1 93.62 87 LYS A C 1
ATOM 695 O O . LYS A 1 87 ? -16.266 19.484 20.141 1 93.62 87 LYS A O 1
ATOM 700 N N . LEU A 1 88 ? -14.234 19.094 19.406 1 94.81 88 LEU A N 1
ATOM 701 C CA . LEU A 1 88 ? -14.172 20.406 18.766 1 94.81 88 LEU A CA 1
ATOM 702 C C . LEU A 1 88 ? -15.094 20.469 17.547 1 94.81 88 LEU A C 1
ATOM 704 O O . LEU A 1 88 ? -15.445 21.547 17.078 1 94.81 88 LEU A O 1
ATOM 708 N N . GLY A 1 89 ? -15.414 19.281 16.969 1 90.38 89 GLY A N 1
ATOM 709 C CA . GLY A 1 89 ? -16.25 19.234 15.781 1 90.38 89 GLY A CA 1
ATOM 710 C C . GLY A 1 89 ? -15.594 19.891 14.578 1 90.38 89 GLY A C 1
ATOM 711 O O . GLY A 1 89 ? -16.266 20.531 13.766 1 90.38 89 GLY A O 1
ATOM 712 N N . ARG A 1 90 ? -14.297 19.938 14.562 1 92.56 90 ARG A N 1
ATOM 713 C CA . ARG A 1 90 ? -13.539 20.516 13.461 1 92.56 90 ARG A CA 1
ATOM 714 C C . ARG A 1 90 ? -13 19.438 12.531 1 92.56 90 ARG A C 1
ATOM 716 O O . ARG A 1 90 ? -12.898 18.266 12.914 1 92.56 90 ARG A O 1
ATOM 723 N N . MET A 1 91 ? -12.719 19.812 11.336 1 90.88 91 MET A N 1
ATOM 724 C CA . MET A 1 91 ? -11.828 19.062 10.461 1 90.88 91 MET A CA 1
ATOM 725 C C . MET A 1 91 ? -10.398 19.594 10.57 1 90.88 91 MET A C 1
ATOM 727 O O . MET A 1 91 ? -10.172 20.703 11.047 1 90.88 91 MET A O 1
ATOM 731 N N . PHE A 1 92 ? -9.484 18.797 10.203 1 93.12 92 PHE A N 1
ATOM 732 C CA . PHE A 1 92 ? -8.07 19.156 10.281 1 93.12 92 PHE A CA 1
ATOM 733 C C . PHE A 1 92 ? -7.395 19.016 8.93 1 93.12 92 PHE A C 1
ATOM 735 O O . PHE A 1 92 ? -7.301 17.906 8.391 1 93.12 92 PHE A O 1
ATOM 742 N N . PHE A 1 93 ? -6.914 20.109 8.398 1 94.88 93 PHE A N 1
ATOM 743 C CA . PHE A 1 93 ? -6.199 20.062 7.129 1 94.88 93 PHE A CA 1
ATOM 744 C C . PHE A 1 93 ? -4.699 20.219 7.348 1 94.88 93 PHE A C 1
ATOM 746 O O . PHE A 1 93 ? -4.258 21.125 8.062 1 94.88 93 PHE A O 1
ATOM 753 N N . THR A 1 94 ? -3.977 19.312 6.816 1 97 94 THR A N 1
ATOM 754 C CA . THR A 1 94 ? -2.527 19.484 6.793 1 97 94 THR A CA 1
ATOM 755 C C . THR A 1 94 ? -2.129 20.547 5.777 1 97 94 THR A C 1
ATOM 757 O O . THR A 1 94 ? -2.521 20.484 4.609 1 97 94 THR A O 1
ATOM 760 N N . VAL A 1 95 ? -1.334 21.547 6.156 1 98.06 95 VAL A N 1
ATOM 761 C CA . VAL A 1 95 ? -0.978 22.609 5.215 1 98.06 95 VAL A CA 1
ATOM 762 C C . VAL A 1 95 ? 0.531 22.594 4.977 1 98.06 95 VAL A C 1
ATOM 764 O O . VAL A 1 95 ? 1.013 23.156 3.984 1 98.06 95 VAL A O 1
ATOM 767 N N . ALA A 1 96 ? 1.306 22.016 5.91 1 98.75 96 ALA A N 1
ATOM 768 C CA . ALA A 1 96 ? 2.752 21.906 5.742 1 98.75 96 ALA A CA 1
ATOM 769 C C . ALA A 1 96 ? 3.307 20.703 6.52 1 98.75 96 ALA A C 1
ATOM 771 O O . ALA A 1 96 ? 2.699 20.25 7.492 1 98.75 96 ALA A O 1
ATOM 772 N N . MET A 1 97 ? 4.43 20.219 6.098 1 98.81 97 MET A N 1
ATOM 773 C CA . MET A 1 97 ? 5.09 19.094 6.762 1 98.81 97 MET A CA 1
ATOM 774 C C . MET A 1 97 ? 6.598 19.141 6.523 1 98.81 97 MET A C 1
ATOM 776 O O . MET A 1 97 ? 7.047 19.438 5.414 1 98.81 97 MET A O 1
ATOM 780 N N . SER A 1 98 ? 7.332 18.969 7.527 1 98.88 98 SER A N 1
ATOM 781 C CA . SER A 1 98 ? 8.766 18.703 7.461 1 98.88 98 SER A CA 1
ATOM 782 C C . SER A 1 98 ? 9.109 17.344 8.047 1 98.88 98 SER A C 1
ATOM 784 O O . SER A 1 98 ? 8.672 17 9.148 1 98.88 98 SER A O 1
ATOM 786 N N . MET A 1 99 ? 9.852 16.594 7.309 1 98.75 99 MET A N 1
ATOM 787 C CA . MET A 1 99 ? 10.203 15.234 7.727 1 98.75 99 MET A CA 1
ATOM 788 C C . MET A 1 99 ? 11.695 14.977 7.52 1 98.75 99 MET A C 1
ATOM 790 O O . MET A 1 99 ? 12.266 15.391 6.512 1 98.75 99 MET A O 1
ATOM 794 N N . LYS A 1 100 ? 12.305 14.305 8.461 1 98.69 100 LYS A N 1
ATOM 795 C CA . LYS A 1 100 ? 13.703 13.906 8.406 1 98.69 100 LYS A CA 1
ATOM 796 C C . LYS A 1 100 ? 13.859 12.414 8.664 1 98.69 100 LYS A C 1
ATOM 798 O O . LYS A 1 100 ? 13.234 11.867 9.578 1 98.69 100 LYS A O 1
ATOM 803 N N . PHE A 1 101 ? 14.695 11.797 7.867 1 98.12 101 PHE A N 1
ATOM 804 C CA . PHE A 1 101 ? 15.008 10.383 8 1 98.12 101 PHE A CA 1
ATOM 805 C C . PHE A 1 101 ? 16.469 10.18 8.383 1 98.12 101 PHE A C 1
ATOM 807 O O . PHE A 1 101 ? 17.359 10.789 7.789 1 98.12 101 PHE A O 1
ATOM 814 N N . HIS A 1 102 ? 16.656 9.367 9.336 1 96.25 102 HIS A N 1
ATOM 815 C CA . HIS A 1 102 ? 18.016 8.859 9.578 1 96.25 102 HIS A CA 1
ATOM 816 C C . HIS A 1 102 ? 18.328 7.672 8.664 1 96.25 102 HIS A C 1
ATOM 818 O O . HIS A 1 102 ? 17.438 6.883 8.344 1 96.25 102 HIS A O 1
ATOM 824 N N . PRO A 1 103 ? 19.516 7.504 8.219 1 93.31 103 PRO A N 1
ATOM 825 C CA . PRO A 1 103 ? 19.828 6.48 7.219 1 93.31 103 PRO A CA 1
ATOM 826 C C . PRO A 1 103 ? 19.531 5.066 7.711 1 93.31 103 PRO A C 1
ATOM 828 O O . PRO A 1 103 ? 19.266 4.172 6.906 1 93.31 103 PRO A O 1
ATOM 831 N N . GLU A 1 104 ? 19.5 4.844 9.031 1 92.31 104 GLU A N 1
ATOM 832 C CA . GLU A 1 104 ? 19.266 3.527 9.617 1 92.31 104 GLU A CA 1
ATOM 833 C C . GLU A 1 104 ? 17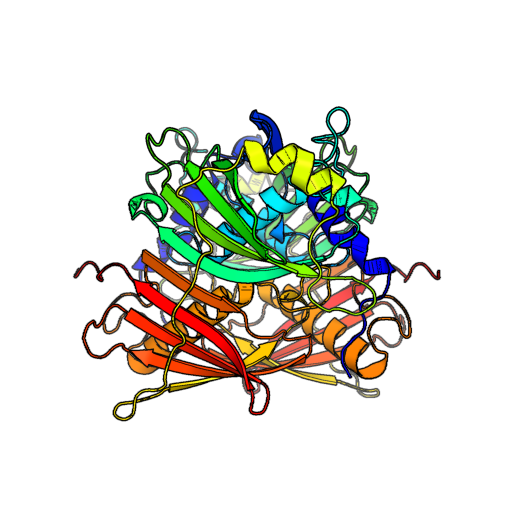.859 3.018 9.297 1 92.31 104 GLU A C 1
ATOM 835 O O . GLU A 1 104 ? 17.594 1.817 9.383 1 92.31 104 GLU A O 1
ATOM 840 N N . VAL A 1 105 ? 16.984 3.92 8.883 1 94.5 105 VAL A N 1
ATOM 841 C CA . VAL A 1 105 ? 15.625 3.533 8.531 1 94.5 105 VAL A CA 1
ATOM 842 C C . VAL A 1 105 ? 15.648 2.586 7.332 1 94.5 105 VAL A C 1
ATOM 844 O O . VAL A 1 105 ? 14.773 1.722 7.199 1 94.5 105 VAL A O 1
ATOM 847 N N . TYR A 1 106 ? 16.688 2.691 6.516 1 92.69 106 TYR A N 1
ATOM 848 C CA . TYR A 1 106 ? 16.766 1.942 5.266 1 92.69 106 TYR A CA 1
ATOM 849 C C . TYR A 1 106 ? 17.641 0.713 5.414 1 92.69 106 TYR A C 1
ATOM 851 O O . TYR A 1 106 ? 17.75 -0.107 4.5 1 92.69 106 TYR A O 1
ATOM 859 N N . ASP A 1 107 ? 18.312 0.563 6.566 1 89.12 107 ASP A N 1
ATOM 860 C CA . ASP A 1 107 ? 19.266 -0.515 6.812 1 89.12 107 ASP A CA 1
ATOM 861 C C . ASP A 1 107 ? 18.547 -1.824 7.125 1 89.12 107 ASP A C 1
ATOM 863 O O . ASP A 1 107 ? 17.781 -1.903 8.094 1 89.12 107 ASP A O 1
ATOM 867 N N . THR A 1 108 ? 18.797 -2.877 6.391 1 84.81 108 THR A N 1
ATOM 868 C CA . THR A 1 108 ? 18.109 -4.16 6.523 1 84.81 108 THR A CA 1
ATOM 869 C C . THR A 1 108 ? 18.516 -4.859 7.816 1 84.81 108 THR A C 1
ATOM 871 O O . THR A 1 108 ? 17.828 -5.781 8.273 1 84.81 108 THR A O 1
ATOM 874 N N . SER A 1 109 ? 19.562 -4.465 8.438 1 84.56 109 SER A N 1
ATOM 875 C CA . SER A 1 109 ? 20.031 -5.074 9.68 1 84.56 109 SER A CA 1
ATOM 876 C C . SER A 1 109 ? 19.297 -4.492 10.883 1 84.56 109 SER A C 1
ATOM 878 O O . SER A 1 109 ? 19.359 -5.051 11.984 1 84.56 109 SER A O 1
ATOM 880 N N . VAL A 1 110 ? 18.625 -3.344 10.703 1 88.31 110 VAL A N 1
ATOM 881 C CA . VAL A 1 110 ? 17.891 -2.695 11.781 1 88.31 110 VAL A CA 1
ATOM 882 C C . VAL A 1 110 ? 16.5 -3.283 11.883 1 88.31 110 VAL A C 1
ATOM 884 O O . VAL A 1 110 ? 15.742 -3.277 10.906 1 88.31 110 VAL A O 1
ATOM 887 N N . GLU A 1 111 ? 16.219 -3.777 13.047 1 88.06 111 GLU A N 1
ATOM 888 C CA . GLU A 1 111 ? 14.883 -4.309 13.281 1 88.06 111 GLU A CA 1
ATOM 889 C C . GLU A 1 111 ? 13.852 -3.184 13.375 1 88.06 111 GLU A C 1
ATOM 891 O O . GLU A 1 111 ? 13.984 -2.279 14.195 1 88.06 111 GLU A O 1
ATOM 896 N N . LYS A 1 112 ? 12.836 -3.268 12.609 1 90.88 112 LYS A N 1
ATOM 897 C CA . LYS A 1 112 ? 11.828 -2.211 12.539 1 90.88 112 LYS A CA 1
ATOM 898 C C . LYS A 1 112 ? 10.578 -2.592 13.328 1 90.88 112 LYS A C 1
ATOM 900 O O . LYS A 1 112 ? 9.453 -2.412 12.844 1 90.88 112 LYS A O 1
ATOM 905 N N . ARG A 1 113 ? 10.773 -3.242 14.453 1 92.56 113 ARG A N 1
ATOM 906 C CA . ARG A 1 113 ? 9.695 -3.578 15.375 1 92.56 113 ARG A CA 1
ATOM 907 C C . ARG A 1 113 ? 10.211 -3.686 16.797 1 92.56 113 ARG A C 1
ATOM 909 O O . ARG A 1 113 ? 11.367 -4.055 17.031 1 92.56 113 ARG A O 1
ATOM 916 N N . PRO A 1 114 ? 9.453 -3.383 17.797 1 94.75 114 PRO A N 1
ATOM 917 C CA . PRO A 1 114 ? 8.219 -2.607 17.609 1 94.75 114 PRO A CA 1
ATOM 918 C C . PRO A 1 114 ? 8.484 -1.187 17.125 1 94.75 114 PRO A C 1
ATOM 920 O O . PRO A 1 114 ? 9.625 -0.714 17.172 1 94.75 114 PRO A O 1
ATOM 923 N N . ILE A 1 115 ? 7.508 -0.606 16.516 1 97 115 ILE A N 1
ATOM 924 C CA . ILE A 1 115 ? 7.59 0.798 16.141 1 97 115 ILE A CA 1
ATOM 925 C C . ILE A 1 115 ? 6.82 1.655 17.141 1 97 115 ILE A C 1
ATOM 927 O O . ILE A 1 115 ? 5.66 1.371 17.453 1 97 115 ILE A O 1
ATOM 931 N N . THR A 1 116 ? 7.41 2.656 17.594 1 97.12 116 THR A N 1
ATOM 932 C CA . THR A 1 116 ? 6.734 3.582 18.484 1 97.12 116 THR A CA 1
ATOM 933 C C . THR A 1 116 ? 6.707 4.988 17.906 1 97.12 116 THR A C 1
ATOM 935 O O . THR A 1 116 ? 7.742 5.516 17.484 1 97.12 116 THR A O 1
ATOM 938 N N . THR A 1 117 ? 5.531 5.559 17.812 1 98.12 117 THR A N 1
ATOM 939 C CA . THR A 1 117 ? 5.379 6.965 17.469 1 98.12 117 THR A CA 1
ATOM 940 C C . THR A 1 117 ? 5.125 7.816 18.703 1 98.12 117 THR A C 1
ATOM 942 O O . THR A 1 117 ? 4.23 7.508 19.5 1 98.12 117 THR A O 1
ATOM 945 N N . HIS A 1 118 ? 5.906 8.789 18.875 1 98.12 118 HIS A N 1
ATOM 946 C CA . HIS A 1 118 ? 5.691 9.812 19.906 1 98.12 118 HIS A CA 1
ATOM 947 C C . HIS A 1 118 ? 5.035 11.055 19.312 1 98.12 118 HIS A C 1
ATOM 949 O O . HIS A 1 118 ? 5.633 11.742 18.484 1 98.12 118 HIS A O 1
ATOM 955 N N . ASN A 1 119 ? 3.875 11.344 19.781 1 98.56 119 ASN A N 1
ATOM 956 C CA . ASN A 1 119 ? 3.051 12.406 19.219 1 98.56 119 ASN A CA 1
ATOM 957 C C . ASN A 1 119 ? 2.84 13.547 20.203 1 98.56 119 ASN A C 1
ATOM 959 O O . ASN A 1 119 ? 2.582 13.312 21.391 1 98.56 119 ASN A O 1
ATOM 963 N N . GLU A 1 120 ? 2.924 14.773 19.672 1 97.94 120 GLU A N 1
ATOM 964 C CA . GLU A 1 120 ? 2.818 15.914 20.578 1 97.94 120 GLU A CA 1
ATOM 965 C C . GLU A 1 120 ? 2.199 17.125 19.875 1 97.94 120 GLU A C 1
ATOM 967 O O . GLU A 1 120 ? 2.613 17.484 18.766 1 97.94 120 GLU A O 1
ATOM 972 N N . MET A 1 121 ? 1.22 17.688 20.562 1 98 121 MET A N 1
ATOM 973 C CA . MET A 1 121 ? 0.808 19.047 20.203 1 98 121 MET A CA 1
ATOM 974 C C . MET A 1 121 ? 1.864 20.062 20.609 1 98 121 MET A C 1
ATOM 976 O O . MET A 1 121 ? 2.033 20.344 21.797 1 98 121 MET A O 1
ATOM 980 N N . ALA A 1 122 ? 2.467 20.672 19.625 1 97.25 122 ALA A N 1
ATOM 981 C CA . ALA A 1 122 ? 3.66 21.469 19.938 1 97.25 122 ALA A CA 1
ATOM 982 C C . ALA A 1 122 ? 3.322 22.953 20.031 1 97.25 122 ALA A C 1
ATOM 984 O O . ALA A 1 122 ? 3.982 23.688 20.766 1 97.25 122 ALA A O 1
ATOM 985 N N . HIS A 1 123 ? 2.328 23.422 19.297 1 96.88 123 HIS A N 1
ATOM 986 C CA . HIS A 1 123 ? 1.957 24.828 19.266 1 96.88 123 HIS A CA 1
ATOM 987 C C . HIS A 1 123 ? 0.51 25 18.812 1 96.88 123 HIS A C 1
ATOM 989 O O . HIS A 1 123 ? 0.054 24.312 17.891 1 96.88 123 HIS A O 1
ATOM 995 N N . ILE A 1 124 ? -0.206 25.859 19.5 1 96.38 124 ILE A N 1
ATOM 996 C CA . ILE A 1 124 ? -1.57 26.219 19.125 1 96.38 124 ILE A CA 1
ATOM 997 C C . ILE A 1 124 ? -1.632 27.688 18.719 1 96.38 124 ILE A C 1
ATOM 999 O O . ILE A 1 124 ? -1.336 28.562 19.531 1 96.38 124 ILE A O 1
ATOM 1003 N N . GLY A 1 125 ? -1.986 27.938 17.484 1 94.69 125 GLY A N 1
ATOM 1004 C CA . GLY A 1 125 ? -2.209 29.297 17 1 94.69 125 GLY A CA 1
ATOM 1005 C C . GLY A 1 125 ? -3.67 29.703 17.016 1 94.69 125 GLY A C 1
ATOM 1006 O O . GLY A 1 125 ? -4.477 29.125 17.75 1 94.69 125 GLY A O 1
ATOM 1007 N N . ASN A 1 126 ? -4 30.766 16.219 1 95.25 126 ASN A N 1
ATOM 1008 C CA . ASN A 1 126 ? -5.379 31.234 16.156 1 95.25 126 ASN A CA 1
ATOM 1009 C C . ASN A 1 126 ? -6.297 30.234 15.477 1 95.25 126 ASN A C 1
ATOM 1011 O O . ASN A 1 126 ? -7.344 29.875 16.016 1 95.25 126 ASN A O 1
ATOM 1015 N N . THR A 1 127 ? -5.871 29.781 14.289 1 97.44 127 THR A N 1
ATOM 1016 C CA . THR A 1 127 ? -6.699 28.844 13.555 1 97.44 127 THR A CA 1
ATOM 1017 C C . THR A 1 127 ? -5.895 27.594 13.164 1 97.44 127 THR A C 1
ATOM 1019 O O . THR A 1 127 ? -6.355 26.781 12.375 1 97.44 127 THR A O 1
ATOM 1022 N N . SER A 1 128 ? -4.66 27.516 13.68 1 97.19 128 SER A N 1
ATOM 1023 C CA . SER A 1 128 ? -3.801 26.422 13.273 1 97.19 128 SER A CA 1
ATOM 1024 C C . SER A 1 128 ? -2.996 25.875 14.453 1 97.19 128 SER A C 1
ATOM 1026 O O . SER A 1 128 ? -3.037 26.438 15.547 1 97.19 128 SER A O 1
ATOM 1028 N N . PHE A 1 129 ? -2.371 24.75 14.273 1 97.25 129 PHE A N 1
ATOM 1029 C CA . PHE A 1 129 ? -1.522 24.156 15.305 1 97.25 129 PHE A CA 1
ATOM 1030 C C . PHE A 1 129 ? -0.401 23.344 14.68 1 97.25 129 PHE A C 1
ATOM 1032 O O . PHE A 1 129 ? -0.537 22.844 13.555 1 97.25 129 PHE A O 1
ATOM 1039 N N . LYS A 1 130 ? 0.689 23.328 15.391 1 98.19 130 LYS A N 1
ATOM 1040 C CA . LYS A 1 130 ? 1.828 22.5 15.023 1 98.19 130 LYS A CA 1
ATOM 1041 C C . LYS A 1 130 ? 1.825 21.188 15.805 1 98.19 130 LYS A C 1
ATOM 1043 O O . LYS A 1 130 ? 1.566 21.172 17 1 98.19 130 LYS A O 1
ATOM 1048 N N . TYR A 1 131 ? 2.045 20.109 15.125 1 98.06 131 TYR A N 1
ATOM 1049 C CA . TYR A 1 131 ? 2.049 18.75 15.656 1 98.06 131 TYR A CA 1
ATOM 1050 C C . TYR A 1 131 ? 3.35 18.047 15.32 1 98.06 131 TYR A C 1
ATOM 1052 O O . TYR A 1 131 ? 3.801 18.062 14.172 1 98.06 131 TYR A O 1
ATOM 1060 N N . LYS A 1 132 ? 4.008 17.422 16.312 1 98.44 132 LYS A N 1
ATOM 1061 C CA . LYS A 1 132 ? 5.281 16.75 16.109 1 98.44 132 LYS A CA 1
ATOM 1062 C C . LYS A 1 132 ? 5.141 15.242 16.359 1 98.44 132 LYS A C 1
ATOM 1064 O O . LYS A 1 132 ? 4.422 14.82 17.266 1 98.44 132 LYS A O 1
ATOM 1069 N N . THR A 1 133 ? 5.766 14.461 15.562 1 98.69 133 THR A N 1
ATOM 1070 C CA . THR A 1 133 ? 5.836 13.016 15.719 1 98.69 133 THR A CA 1
ATOM 1071 C C . THR A 1 133 ? 7.273 12.523 15.562 1 98.69 133 THR A C 1
ATOM 1073 O O . THR A 1 133 ? 7.973 12.922 14.625 1 98.69 133 THR A O 1
ATOM 1076 N N . ALA A 1 134 ? 7.727 11.773 16.469 1 98.38 134 ALA A N 1
ATOM 1077 C CA . ALA A 1 134 ? 8.992 11.055 16.375 1 98.38 134 ALA A CA 1
ATOM 1078 C C . ALA A 1 134 ? 8.758 9.547 16.281 1 98.38 134 ALA A C 1
ATOM 1080 O O . ALA A 1 134 ? 7.918 9 17 1 98.38 134 ALA A O 1
ATOM 1081 N N . VAL A 1 135 ? 9.469 8.883 15.398 1 98.12 135 VAL A N 1
ATOM 1082 C CA . VAL A 1 135 ? 9.281 7.449 15.18 1 98.12 135 VAL A CA 1
ATOM 1083 C C . VAL A 1 135 ? 10.531 6.691 15.609 1 98.12 135 VAL A C 1
ATOM 1085 O O . VAL A 1 135 ? 11.633 6.969 15.133 1 98.12 135 VAL A O 1
ATOM 1088 N N . GLU A 1 136 ? 10.305 5.742 16.453 1 96.12 136 GLU A N 1
ATOM 1089 C CA . GLU A 1 136 ? 11.383 4.883 16.938 1 96.12 136 GLU A CA 1
ATOM 1090 C C . GLU A 1 136 ? 11.141 3.424 16.562 1 96.12 136 GLU A C 1
ATOM 1092 O O . GLU A 1 136 ? 10 2.969 16.516 1 96.12 136 GLU A O 1
ATOM 1097 N N . PHE A 1 137 ? 12.273 2.723 16.25 1 89.88 137 PHE A N 1
ATOM 1098 C CA . PHE A 1 137 ? 12.273 1.307 15.906 1 89.88 137 PHE A CA 1
ATOM 1099 C C . PHE A 1 137 ? 12.961 0.481 16.984 1 89.88 137 PHE A C 1
ATOM 1101 O O . PHE A 1 137 ? 14.039 0.842 17.469 1 89.88 137 PHE A O 1
ATOM 1108 N N . GLY A 1 138 ? 12.359 -0.6 17.188 1 80.94 138 GLY A N 1
ATOM 1109 C CA . GLY A 1 138 ? 13.062 -1.575 18 1 80.94 138 GLY A CA 1
ATOM 1110 C C . GLY A 1 138 ? 13.781 -0.957 19.188 1 80.94 138 GLY A C 1
ATOM 1111 O O . GLY A 1 138 ? 13.164 -0.239 19.984 1 80.94 138 GLY A O 1
ATOM 1112 N N . ASP A 1 139 ? 15.109 -1.233 19.141 1 77.06 139 ASP A N 1
ATOM 1113 C CA . ASP A 1 139 ? 15.898 -0.797 20.281 1 77.06 139 ASP A CA 1
ATOM 1114 C C . ASP A 1 139 ? 16.75 0.427 19.938 1 77.06 139 ASP A C 1
ATOM 1116 O O . ASP A 1 139 ? 17.734 0.721 20.609 1 77.06 139 ASP A O 1
ATOM 1120 N N . ALA A 1 140 ? 16.266 1.075 18.906 1 78.06 140 ALA A N 1
ATOM 1121 C CA . ALA A 1 140 ? 17.031 2.26 18.547 1 78.06 140 ALA A CA 1
ATOM 1122 C C . ALA A 1 140 ? 17.062 3.271 19.688 1 78.06 140 ALA A C 1
ATOM 1124 O O . ALA A 1 140 ? 16.062 3.471 20.375 1 78.06 140 ALA A O 1
ATOM 1125 N N . LYS A 1 141 ? 18.141 3.877 19.875 1 75.44 141 LYS A N 1
ATOM 1126 C CA . LYS A 1 141 ? 18.375 4.82 20.969 1 75.44 141 LYS A CA 1
ATOM 1127 C C . LYS A 1 141 ? 17.734 6.172 20.672 1 75.44 141 LYS A C 1
ATOM 1129 O O . LYS A 1 141 ? 17.609 7.012 21.562 1 75.44 141 LYS A O 1
ATOM 1134 N N . LYS A 1 142 ? 17.547 6.418 19.438 1 86.94 142 LYS A N 1
ATOM 1135 C CA . LYS A 1 142 ? 16.969 7.691 19.031 1 86.94 142 LYS A CA 1
ATOM 1136 C C . LYS A 1 142 ? 15.883 7.48 17.969 1 86.94 142 LYS A C 1
ATOM 1138 O O . LYS A 1 142 ? 15.859 6.445 17.297 1 86.94 142 LYS A O 1
ATOM 1143 N N . PRO A 1 143 ? 15.016 8.555 17.891 1 94.88 143 PRO A N 1
ATOM 1144 C CA . PRO A 1 143 ? 14.078 8.461 16.766 1 94.88 143 PRO A CA 1
ATOM 1145 C C . PRO A 1 143 ? 14.766 8.422 15.414 1 94.88 143 PRO A C 1
ATOM 1147 O O . PRO A 1 143 ? 15.781 9.102 15.211 1 94.88 143 PRO A O 1
ATOM 1150 N N . LEU A 1 144 ? 14.273 7.578 14.562 1 96.44 144 LEU A N 1
ATOM 1151 C CA . LEU A 1 144 ? 14.883 7.418 13.25 1 96.44 144 LEU A CA 1
ATOM 1152 C C . LEU A 1 144 ? 14.141 8.227 12.195 1 96.44 144 LEU A C 1
ATOM 1154 O O . LEU A 1 144 ? 14.633 8.414 11.086 1 96.44 144 LEU A O 1
ATOM 1158 N N . VAL A 1 145 ? 12.945 8.719 12.555 1 98.31 145 VAL A N 1
ATOM 1159 C CA . VAL A 1 145 ? 12.195 9.648 11.719 1 98.31 145 VAL A CA 1
ATOM 1160 C C . VAL A 1 145 ? 11.594 10.75 12.594 1 98.31 145 VAL A C 1
ATOM 1162 O O . VAL A 1 145 ? 11.086 10.484 13.68 1 98.31 145 VAL A O 1
ATOM 1165 N N . GLU A 1 146 ? 11.648 11.922 12.133 1 98.56 146 GLU A N 1
ATOM 1166 C CA . GLU A 1 146 ? 11.047 13.078 12.805 1 98.56 146 GLU A CA 1
ATOM 1167 C C . GLU A 1 146 ? 10.156 13.867 11.844 1 98.56 146 GLU A C 1
ATOM 1169 O O . GLU A 1 146 ? 10.555 14.156 10.719 1 98.56 146 GLU A O 1
ATOM 1174 N N . VAL A 1 147 ? 9.016 14.211 12.328 1 98.62 147 VAL A N 1
ATOM 1175 C CA . VAL A 1 147 ? 8.047 14.891 11.477 1 98.62 147 VAL A CA 1
ATOM 1176 C C . VAL A 1 147 ? 7.426 16.062 12.227 1 98.62 147 VAL A C 1
ATOM 1178 O O . VAL A 1 147 ? 7.145 15.969 13.422 1 98.62 147 VAL A O 1
ATOM 1181 N N . GLU A 1 148 ? 7.305 17.141 11.594 1 98.69 148 GLU A N 1
ATOM 1182 C CA . GLU A 1 148 ? 6.488 18.281 12.023 1 98.69 148 GLU A CA 1
ATOM 1183 C C . GLU A 1 148 ? 5.383 18.578 11.016 1 98.69 148 GLU A C 1
ATOM 1185 O O . GLU A 1 148 ? 5.645 18.703 9.812 1 98.69 148 GLU A O 1
ATOM 1190 N N . ASN A 1 149 ? 4.238 18.641 11.508 1 98.69 149 ASN A N 1
ATOM 1191 C CA . ASN A 1 149 ? 3.074 18.969 10.695 1 98.69 149 ASN A CA 1
ATOM 1192 C C . ASN A 1 149 ? 2.436 20.281 11.148 1 98.69 149 ASN A C 1
ATOM 1194 O O . ASN A 1 149 ? 2.375 20.562 12.344 1 98.69 149 ASN A O 1
ATOM 1198 N N . GLN A 1 150 ? 2.039 21.047 10.188 1 98.75 150 GLN A N 1
ATOM 1199 C CA . GLN A 1 150 ? 1.174 22.188 10.445 1 98.75 150 GLN A CA 1
ATOM 1200 C C . GLN A 1 150 ? -0.253 21.922 9.977 1 98.75 150 GLN A C 1
ATOM 1202 O O . GLN A 1 150 ? -0.486 21.672 8.797 1 98.75 150 GLN A O 1
ATOM 1207 N N . PHE A 1 151 ? -1.152 21.984 10.898 1 98 151 PHE A N 1
ATOM 1208 C CA . PHE A 1 151 ? -2.561 21.75 10.609 1 98 151 PHE A CA 1
ATOM 1209 C C . PHE A 1 151 ? -3.363 23.031 10.75 1 98 151 PHE A C 1
ATOM 1211 O O . PHE A 1 151 ? -2.924 23.984 11.414 1 98 151 PHE A O 1
ATOM 1218 N N . VAL A 1 152 ? -4.516 23.047 10.117 1 97.81 152 VAL A N 1
ATOM 1219 C CA . VAL A 1 152 ? -5.484 24.141 10.266 1 97.81 152 VAL A CA 1
ATOM 1220 C C . VAL A 1 152 ? -6.832 23.562 10.695 1 97.81 152 VAL A C 1
ATOM 1222 O O . VAL A 1 152 ? -7.289 22.547 10.156 1 97.81 152 VAL A O 1
ATOM 1225 N N . PHE A 1 153 ? -7.418 24.188 11.75 1 96.88 153 PHE A N 1
ATOM 1226 C CA . PHE A 1 153 ? -8.797 23.875 12.109 1 96.88 153 PHE A CA 1
ATOM 1227 C C . PHE A 1 153 ? -9.766 24.359 11.047 1 96.88 153 PHE A C 1
ATOM 1229 O O . PHE A 1 153 ? -9.711 25.531 10.641 1 96.88 153 PHE A O 1
ATOM 1236 N N . ILE A 1 154 ? -10.617 23.422 10.648 1 94.81 154 ILE A N 1
ATOM 1237 C CA . ILE A 1 154 ? -11.562 23.766 9.594 1 94.81 154 ILE A CA 1
ATOM 1238 C C . ILE A 1 154 ? -12.992 23.547 10.094 1 94.81 154 ILE A C 1
ATOM 1240 O O . ILE A 1 154 ? -13.305 22.5 10.664 1 94.81 154 ILE A O 1
ATOM 1244 N N . ASP A 1 155 ? -13.867 24.516 9.891 1 93.38 155 ASP A N 1
ATOM 1245 C CA . ASP A 1 155 ? -15.297 24.328 10.117 1 93.38 155 ASP A CA 1
ATOM 1246 C C . ASP A 1 155 ? -15.898 23.422 9.055 1 93.38 155 ASP A C 1
ATOM 1248 O O . ASP A 1 155 ? -15.828 23.719 7.859 1 93.38 155 ASP A O 1
ATOM 1252 N N . PRO A 1 156 ? -16.469 22.344 9.484 1 89 156 PRO A N 1
ATOM 1253 C CA . PRO A 1 156 ? -16.922 21.359 8.492 1 89 156 PRO A CA 1
ATOM 1254 C C . PRO A 1 156 ? -18.062 21.891 7.613 1 89 156 PRO A C 1
ATOM 1256 O O . PRO A 1 156 ? -18.266 21.406 6.504 1 89 156 PRO A O 1
ATOM 1259 N N . GLU A 1 157 ? -18.781 22.922 8.016 1 89.75 157 GLU A N 1
ATOM 1260 C CA . GLU A 1 157 ? -19.906 23.453 7.25 1 89.75 157 GLU A CA 1
ATOM 1261 C C . GLU A 1 157 ? -19.422 24.5 6.242 1 89.75 157 GLU A C 1
ATOM 1263 O O . GLU A 1 157 ? -19.703 24.375 5.043 1 89.75 157 GLU A O 1
ATOM 1268 N N . SER A 1 158 ? -18.672 25.453 6.75 1 92.25 158 SER A N 1
ATOM 1269 C CA . SER A 1 158 ? -18.234 26.531 5.875 1 92.25 158 SER A CA 1
ATOM 1270 C C . SER A 1 158 ? -16.969 26.141 5.121 1 92.25 158 SER A C 1
ATOM 1272 O O . SER A 1 158 ? -16.594 26.781 4.133 1 92.25 158 SER A O 1
ATOM 1274 N N . ARG A 1 159 ? -16.234 25.141 5.703 1 89.25 159 ARG A N 1
ATOM 1275 C CA . ARG A 1 159 ? -14.969 24.672 5.16 1 89.25 159 ARG A CA 1
ATOM 1276 C C . ARG A 1 159 ? -13.922 25.781 5.203 1 89.25 159 ARG A C 1
ATOM 1278 O O . ARG A 1 159 ? -13.055 25.859 4.332 1 89.25 159 ARG A O 1
ATOM 1285 N N . LYS A 1 160 ? -14.086 26.672 6.109 1 94.44 160 LYS A N 1
ATOM 1286 C CA . LYS A 1 160 ? -13.125 27.75 6.332 1 94.44 160 LYS A CA 1
ATOM 1287 C C . LYS A 1 160 ? -12.375 27.562 7.645 1 94.44 160 LYS A C 1
ATOM 1289 O O . LYS A 1 160 ? -12.867 26.906 8.562 1 94.44 160 LYS A O 1
ATOM 1294 N N . PRO A 1 161 ? -11.195 28.156 7.672 1 96.38 161 PRO A N 1
ATOM 1295 C CA . PRO A 1 161 ? -10.453 28.094 8.93 1 96.38 161 PRO A CA 1
ATOM 1296 C C . PRO A 1 161 ? -11.211 28.703 10.102 1 96.38 161 PRO A C 1
ATOM 1298 O O . PRO A 1 161 ? -11.828 29.766 9.953 1 96.38 161 PRO A O 1
ATOM 1301 N N . CYS A 1 162 ? -11.266 27.984 11.148 1 95.56 162 CYS A N 1
ATOM 1302 C CA . CYS A 1 162 ? -11.898 28.438 12.383 1 95.56 162 CYS A CA 1
ATOM 1303 C C . CYS A 1 162 ? -11.188 27.875 13.602 1 95.56 162 CYS A C 1
ATOM 1305 O O . CYS A 1 162 ? -11.07 26.656 13.75 1 95.56 162 CYS A O 1
ATOM 1307 N N . GLY A 1 163 ? -10.789 28.672 14.469 1 95.5 163 GLY A N 1
ATOM 1308 C CA . GLY A 1 163 ? -10.023 28.266 15.633 1 95.5 163 GLY A CA 1
ATOM 1309 C C . GLY A 1 163 ? -10.789 27.328 16.562 1 95.5 163 GLY A C 1
ATOM 1310 O O . GLY A 1 163 ? -11.992 27.125 16.391 1 95.5 163 GLY A O 1
ATOM 1311 N N . PRO A 1 164 ? -10.031 26.656 17.484 1 96.44 164 PRO A N 1
ATOM 1312 C CA . PRO A 1 164 ? -10.719 25.812 18.469 1 96.44 164 PRO A CA 1
ATOM 1313 C C . PRO A 1 164 ? -11.562 26.609 19.453 1 96.44 164 PRO A C 1
ATOM 1315 O O . PRO A 1 164 ? -11.453 27.828 19.5 1 96.44 164 PRO A O 1
ATOM 1318 N N . ASP A 1 165 ? -12.391 25.922 20.172 1 96.69 165 ASP A N 1
ATOM 1319 C CA . ASP A 1 165 ? -13.242 26.562 21.172 1 96.69 165 ASP A CA 1
ATOM 1320 C C . ASP A 1 165 ? -12.414 27.141 22.312 1 96.69 165 ASP A C 1
ATOM 1322 O O . ASP A 1 165 ? -11.328 26.641 22.609 1 96.69 165 ASP A O 1
ATOM 1326 N N . ASP A 1 166 ? -13.047 28.094 22.953 1 95.94 166 ASP A N 1
ATOM 1327 C CA . ASP A 1 166 ? -12.367 28.797 24.047 1 95.94 166 ASP A CA 1
ATOM 1328 C C . ASP A 1 166 ? -12.031 27.828 25.188 1 95.94 166 ASP A C 1
ATOM 1330 O O . ASP A 1 166 ? -10.953 27.906 25.781 1 95.94 166 ASP A O 1
ATOM 1334 N N . TRP A 1 167 ? -12.953 26.969 25.469 1 96.69 167 TRP A N 1
ATOM 1335 C CA . TRP A 1 167 ? -12.719 26.047 26.562 1 96.69 167 TRP A CA 1
ATOM 1336 C C . TRP A 1 167 ? -11.484 25.188 26.297 1 96.69 167 TRP A C 1
ATOM 1338 O O . TRP A 1 167 ? -10.719 24.891 27.219 1 96.69 167 TRP A O 1
ATOM 1348 N N . TRP A 1 168 ? -11.312 24.75 25.078 1 97.25 168 TRP A N 1
ATOM 1349 C CA . TRP A 1 168 ? -10.211 23.875 24.688 1 97.25 168 TRP A CA 1
ATOM 1350 C C . TRP A 1 168 ? -8.883 24.609 24.734 1 97.25 168 TRP A C 1
ATOM 1352 O O . TRP A 1 168 ? -7.887 24.094 25.25 1 97.25 168 TRP A O 1
ATOM 1362 N N . ARG A 1 169 ? -8.844 25.844 24.297 1 95.25 169 ARG A N 1
ATOM 1363 C CA . ARG A 1 169 ? -7.656 26.688 24.375 1 95.25 169 ARG A CA 1
ATOM 1364 C C . ARG A 1 169 ? -7.25 26.922 25.812 1 95.25 169 ARG A C 1
ATOM 1366 O O . ARG A 1 169 ? -6.066 26.859 26.156 1 95.25 169 ARG A O 1
ATOM 1373 N N . ALA A 1 170 ? -8.195 27.266 26.562 1 94.69 170 ALA A N 1
ATOM 1374 C CA . ALA A 1 170 ? -7.926 27.531 27.969 1 94.69 170 ALA A CA 1
ATOM 1375 C C . ALA A 1 170 ? -7.32 26.312 28.672 1 94.69 170 ALA A C 1
ATOM 1377 O O . ALA A 1 170 ? -6.422 26.453 29.5 1 94.69 170 ALA A O 1
ATOM 1378 N N . LYS A 1 171 ? -7.785 25.234 28.266 1 95.75 171 LYS A N 1
ATOM 1379 C CA . LYS A 1 171 ? -7.379 23.984 28.922 1 95.75 171 LYS A CA 1
ATOM 1380 C C . LYS A 1 171 ? -5.953 23.609 28.531 1 95.75 171 LYS A C 1
ATOM 1382 O O . LYS A 1 171 ? -5.195 23.109 29.375 1 95.75 171 LYS A O 1
ATOM 1387 N N . TYR A 1 172 ? -5.52 23.828 27.297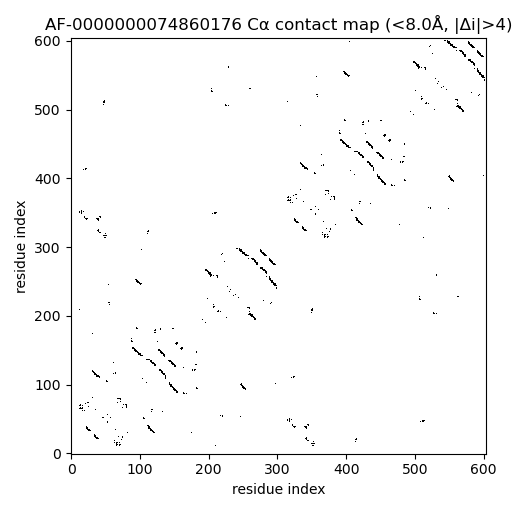 1 95.94 172 TYR A N 1
ATOM 1388 C CA . TYR A 1 172 ? -4.301 23.188 26.828 1 95.94 172 TYR A CA 1
ATOM 1389 C C . TYR A 1 172 ? -3.223 24.219 26.516 1 95.94 172 TYR A C 1
ATOM 1391 O O . TYR A 1 172 ? -2.053 23.875 26.344 1 95.94 172 TYR A O 1
ATOM 1399 N N . SER A 1 173 ? -3.551 25.469 26.484 1 89.75 173 SER A N 1
ATOM 1400 C CA . SER A 1 173 ? -2.594 26.5 26.094 1 89.75 173 SER A CA 1
ATOM 1401 C C . SER A 1 173 ? -1.426 26.562 27.078 1 89.75 173 SER A C 1
ATOM 1403 O O . SER A 1 173 ? -0.289 26.828 26.672 1 89.75 173 SER A O 1
ATOM 1405 N N . SER A 1 174 ? -1.729 26.312 28.297 1 90.56 174 SER A N 1
ATOM 1406 C CA . SER A 1 174 ? -0.69 26.422 29.328 1 90.56 174 SER A CA 1
ATOM 1407 C C . SER A 1 174 ? 0.336 25.297 29.188 1 90.56 174 SER A C 1
ATOM 1409 O O . SER A 1 174 ? 1.435 25.391 29.75 1 90.56 174 SER A O 1
ATOM 1411 N N . GLU A 1 175 ? -0.022 24.281 28.5 1 92.5 175 GLU A N 1
ATOM 1412 C CA . GLU A 1 175 ? 0.864 23.125 28.328 1 92.5 175 GLU A CA 1
ATOM 1413 C C . GLU A 1 175 ? 1.848 23.344 27.188 1 92.5 175 GLU A C 1
ATOM 1415 O O . GLU A 1 175 ? 2.809 22.594 27.031 1 92.5 175 GLU A O 1
ATOM 1420 N N . MET A 1 176 ? 1.622 24.375 26.391 1 90.31 176 MET A N 1
ATOM 1421 C CA . MET A 1 176 ? 2.424 24.578 25.188 1 90.31 176 MET A CA 1
ATOM 1422 C C . MET A 1 176 ? 3.773 25.203 25.547 1 90.31 176 MET A C 1
ATOM 1424 O O . MET A 1 176 ? 3.871 26.016 26.469 1 90.31 176 MET A O 1
ATOM 1428 N N . SER A 1 177 ? 4.766 24.734 24.828 1 87.81 177 SER A N 1
ATOM 1429 C CA . SER A 1 177 ? 6.059 25.406 24.938 1 87.81 177 SER A CA 1
ATOM 1430 C C . SER A 1 177 ? 5.984 26.844 24.438 1 87.81 177 SER A C 1
ATOM 1432 O O . SER A 1 177 ? 5.453 27.094 23.344 1 87.81 177 SER A O 1
ATOM 1434 N N . PRO A 1 178 ? 6.566 27.734 25.141 1 87.81 178 PRO A N 1
ATOM 1435 C CA . PRO A 1 178 ? 6.535 29.141 24.703 1 87.81 178 PRO A CA 1
ATOM 1436 C C . PRO A 1 178 ? 7.48 29.406 23.547 1 87.81 178 PRO A C 1
ATOM 1438 O O . PRO A 1 178 ? 7.387 30.453 22.891 1 87.81 178 PRO A O 1
ATOM 1441 N N . THR A 1 179 ? 8.305 28.453 23.219 1 91.56 179 THR A N 1
ATOM 1442 C CA . THR A 1 179 ? 9.32 28.703 22.203 1 91.56 179 THR A CA 1
ATOM 1443 C C . THR A 1 179 ? 8.898 28.109 20.875 1 91.56 179 THR A C 1
ATOM 1445 O O . THR A 1 179 ? 9.461 28.453 19.828 1 91.56 179 THR A O 1
ATOM 1448 N N . GLU A 1 180 ? 7.973 27.219 20.938 1 93.94 180 GLU A N 1
ATOM 1449 C CA . GLU A 1 180 ? 7.516 26.625 19.688 1 93.94 180 GLU A CA 1
ATOM 1450 C C . GLU A 1 180 ? 6.652 27.594 18.875 1 93.94 180 GLU A C 1
ATOM 1452 O O . GLU A 1 180 ? 5.832 28.312 19.453 1 93.94 180 GLU A O 1
ATOM 1457 N N . THR A 1 181 ? 6.949 27.625 17.562 1 95.56 181 THR A N 1
ATOM 1458 C CA . THR A 1 181 ? 6.156 28.438 16.656 1 95.56 181 THR A CA 1
ATOM 1459 C C . THR A 1 181 ? 5.574 27.578 15.531 1 95.56 181 THR A C 1
ATOM 1461 O O . THR A 1 181 ? 5.891 26.406 15.422 1 95.56 181 THR A O 1
ATOM 1464 N N . ALA A 1 182 ? 4.691 28.219 14.797 1 97.25 182 ALA A N 1
ATOM 1465 C CA . ALA A 1 182 ? 4.094 27.531 13.656 1 97.25 182 ALA A CA 1
ATOM 1466 C C . ALA A 1 182 ? 5.16 27.094 12.648 1 97.25 182 ALA A C 1
ATOM 1468 O O . ALA A 1 182 ? 6.199 27.75 12.523 1 97.25 182 ALA A O 1
ATOM 1469 N N . LEU A 1 183 ? 4.996 25.969 11.992 1 98.25 183 LEU A N 1
ATOM 1470 C CA . LEU A 1 183 ? 5.863 25.531 10.906 1 98.25 183 LEU A CA 1
ATOM 1471 C C . LEU A 1 183 ? 5.562 26.281 9.625 1 98.25 183 LEU A C 1
ATOM 1473 O O . LEU A 1 183 ? 4.402 26.375 9.203 1 98.25 183 LEU A O 1
ATOM 1477 N N . ARG A 1 184 ? 6.555 26.859 9.031 1 97.44 184 ARG A N 1
ATOM 1478 C CA . ARG A 1 184 ? 6.449 27.547 7.746 1 97.44 184 ARG A CA 1
ATOM 1479 C C . ARG A 1 184 ? 7.488 27.016 6.762 1 97.44 184 ARG A C 1
ATOM 1481 O O . ARG A 1 184 ? 8.688 27.062 7.035 1 97.44 184 ARG A O 1
ATOM 1488 N N . ILE A 1 185 ? 6.965 26.484 5.664 1 98.25 185 ILE A N 1
ATOM 1489 C CA . ILE A 1 185 ? 7.816 26.016 4.578 1 98.25 185 ILE A CA 1
ATOM 1490 C C . ILE A 1 185 ? 7.801 27.031 3.436 1 98.25 185 ILE A C 1
ATOM 1492 O O . ILE A 1 185 ? 6.734 27.422 2.961 1 98.25 185 ILE A O 1
ATOM 1496 N N . PRO A 1 186 ? 8.969 27.469 3.025 1 96.94 186 PRO A N 1
ATOM 1497 C CA . PRO A 1 186 ? 8.984 28.422 1.911 1 96.94 186 PRO A CA 1
ATOM 1498 C C . PRO A 1 186 ? 8.367 27.844 0.636 1 96.94 186 PRO A C 1
ATOM 1500 O O . PRO A 1 186 ? 8.531 26.656 0.347 1 96.94 186 PRO A O 1
ATOM 1503 N N . ALA A 1 187 ? 7.699 28.719 -0.031 1 97.06 187 ALA A N 1
ATOM 1504 C CA . ALA A 1 187 ? 7.148 28.312 -1.32 1 97.06 187 ALA A CA 1
ATOM 1505 C C . ALA A 1 187 ? 8.258 27.984 -2.312 1 97.06 187 ALA A C 1
ATOM 1507 O O . ALA A 1 187 ? 9.328 28.594 -2.283 1 97.06 187 ALA A O 1
ATOM 1508 N N . LEU A 1 188 ? 7.91 27.031 -3.145 1 96.25 188 LEU A N 1
ATOM 1509 C CA . LEU A 1 188 ? 8.836 26.703 -4.219 1 96.25 188 LEU A CA 1
ATOM 1510 C C . LEU A 1 188 ? 8.57 27.547 -5.453 1 96.25 188 LEU A C 1
ATOM 1512 O O . LEU A 1 188 ? 7.414 27.812 -5.801 1 96.25 188 LEU A O 1
ATOM 1516 N N . LEU A 1 189 ? 9.695 27.953 -6.082 1 91.69 189 LEU A N 1
ATOM 1517 C CA . LEU A 1 189 ? 9.609 28.688 -7.336 1 91.69 189 LEU A CA 1
ATOM 1518 C C . LEU A 1 189 ? 10.258 27.906 -8.469 1 91.69 189 LEU A C 1
ATOM 1520 O O . LEU A 1 189 ? 11.336 27.328 -8.305 1 91.69 189 LEU A O 1
ATOM 1524 N N . GLU A 1 190 ? 9.5 27.859 -9.523 1 93.62 190 GLU A N 1
ATOM 1525 C CA . GLU A 1 190 ? 10.125 27.25 -10.695 1 93.62 190 GLU A CA 1
ATOM 1526 C C . GLU A 1 190 ? 11.414 28 -11.07 1 93.62 190 GLU A C 1
ATOM 1528 O O . GLU A 1 190 ? 11.469 29.219 -11.008 1 93.62 190 GLU A O 1
ATOM 1533 N N . PRO A 1 191 ? 12.336 27.25 -11.453 1 92.12 191 PRO A N 1
ATOM 1534 C CA . PRO A 1 191 ? 13.578 27.938 -11.828 1 92.12 191 PRO A CA 1
ATOM 1535 C C . PRO A 1 191 ? 13.453 28.719 -13.133 1 92.12 191 PRO A C 1
ATOM 1537 O O . PRO A 1 191 ? 12.734 28.281 -14.047 1 92.12 191 PRO A O 1
ATOM 1540 N N . GLU A 1 192 ? 14.172 29.812 -13.156 1 88 192 GLU A N 1
ATOM 1541 C CA . GLU A 1 192 ? 14.18 30.625 -14.375 1 88 192 GLU A CA 1
ATOM 1542 C C . GLU A 1 192 ? 14.945 29.938 -15.492 1 88 192 GLU A C 1
ATOM 1544 O O . GLU A 1 192 ? 14.578 30.047 -16.672 1 88 192 GLU A O 1
ATOM 1549 N N . ASN A 1 193 ? 15.969 29.297 -15.055 1 84.94 193 ASN A N 1
ATOM 1550 C CA . ASN A 1 193 ? 16.812 28.562 -15.984 1 84.94 193 ASN A CA 1
ATOM 1551 C C . ASN A 1 193 ? 16.984 27.109 -15.578 1 84.94 193 ASN A C 1
ATOM 1553 O O . ASN A 1 193 ? 16.797 26.766 -14.406 1 84.94 193 ASN A O 1
ATOM 1557 N N . GLY A 1 194 ? 17.062 26.297 -16.516 1 84.69 194 GLY A N 1
ATOM 1558 C CA . GLY A 1 194 ? 17.281 24.875 -16.234 1 84.69 194 GLY A CA 1
ATOM 1559 C C . GLY A 1 194 ? 16.188 23.984 -16.797 1 84.69 194 GLY A C 1
ATOM 1560 O O . GLY A 1 194 ? 15.195 24.484 -17.344 1 84.69 194 GLY A O 1
ATOM 1561 N N . GLU A 1 195 ? 16.359 22.766 -16.641 1 91.81 195 GLU A N 1
ATOM 1562 C CA . GLU A 1 195 ? 15.43 21.797 -17.219 1 91.81 195 GLU A CA 1
ATOM 1563 C C . GLU A 1 195 ? 14.328 21.438 -16.234 1 91.81 195 GLU A C 1
ATOM 1565 O O . GLU A 1 195 ? 14.609 21.109 -15.07 1 91.81 195 GLU A O 1
ATOM 1570 N N . ILE A 1 196 ? 13.148 21.688 -16.547 1 96.94 196 ILE A N 1
ATOM 1571 C CA . ILE A 1 196 ? 11.977 21.219 -15.812 1 96.94 196 ILE A CA 1
ATOM 1572 C C . ILE A 1 196 ? 11.344 20.031 -16.547 1 96.94 196 ILE A C 1
ATOM 1574 O O . ILE A 1 196 ? 11.07 20.109 -17.734 1 96.94 196 ILE A O 1
ATOM 1578 N N . TRP A 1 197 ? 11.227 19.031 -15.781 1 97.88 197 TRP A N 1
ATOM 1579 C CA . TRP A 1 197 ? 10.594 17.844 -16.344 1 97.88 197 TRP A CA 1
ATOM 1580 C C . TRP A 1 197 ? 9.125 17.766 -15.938 1 97.88 197 TRP A C 1
ATOM 1582 O O . TRP A 1 197 ? 8.727 18.297 -14.906 1 97.88 197 TRP A O 1
ATOM 1592 N N . GLU A 1 198 ? 8.375 17.062 -16.781 1 97.44 198 GLU A N 1
ATOM 1593 C CA . GLU A 1 198 ? 6.941 16.969 -16.5 1 97.44 198 GLU A CA 1
ATOM 1594 C C . GLU A 1 198 ? 6.422 15.555 -16.703 1 97.44 198 GLU A C 1
ATOM 1596 O O . GLU A 1 198 ? 6.863 14.852 -17.625 1 97.44 198 GLU A O 1
ATOM 1601 N N . GLU A 1 199 ? 5.602 15.141 -15.867 1 97.75 199 GLU A N 1
ATOM 1602 C CA . GLU A 1 199 ? 4.844 13.891 -15.961 1 97.75 199 GLU A CA 1
ATOM 1603 C C . GLU A 1 199 ? 3.381 14.109 -15.586 1 97.75 199 GLU A C 1
ATOM 1605 O O . GLU A 1 199 ? 3.07 14.953 -14.742 1 97.75 199 GLU A O 1
ATOM 1610 N N . GLN A 1 200 ? 2.508 13.367 -16.219 1 97.31 200 GLN A N 1
ATOM 1611 C CA . GLN A 1 200 ? 1.093 13.406 -15.859 1 97.31 200 GLN A CA 1
ATOM 1612 C C . GLN A 1 200 ? 0.679 12.141 -15.109 1 97.31 200 GLN A C 1
ATOM 1614 O O . GLN A 1 200 ? 1.071 11.039 -15.484 1 97.31 200 GLN A O 1
ATOM 1619 N N . ILE A 1 201 ? -0.064 12.367 -14.07 1 97.38 201 ILE A N 1
ATOM 1620 C CA . ILE A 1 201 ? -0.558 11.242 -13.281 1 97.38 201 ILE A CA 1
ATOM 1621 C C . ILE A 1 201 ? -2.066 11.375 -13.086 1 97.38 201 ILE A C 1
ATOM 1623 O O . ILE A 1 201 ? -2.566 12.453 -12.773 1 97.38 201 ILE A O 1
ATOM 1627 N N . ARG A 1 202 ? -2.781 10.312 -13.273 1 96.69 202 ARG A N 1
ATOM 1628 C CA . ARG A 1 202 ? -4.203 10.234 -12.945 1 96.69 202 ARG A CA 1
ATOM 1629 C C . ARG A 1 202 ? -4.41 9.672 -11.547 1 96.69 202 ARG A C 1
ATOM 1631 O O . ARG A 1 202 ? -3.846 8.641 -11.195 1 96.69 202 ARG A O 1
ATOM 1638 N N . ILE A 1 203 ? -5.184 10.375 -10.789 1 97.5 203 ILE A N 1
ATOM 1639 C CA . ILE A 1 203 ? -5.457 9.93 -9.422 1 97.5 203 ILE A CA 1
ATOM 1640 C C . ILE A 1 203 ? -6.473 8.797 -9.445 1 97.5 203 ILE A C 1
ATOM 1642 O O . ILE A 1 203 ? -7.551 8.93 -10.031 1 97.5 203 ILE A O 1
ATOM 1646 N N . LEU A 1 204 ? -6.125 7.695 -8.797 1 97.19 204 LEU A N 1
ATOM 1647 C CA . LEU A 1 204 ? -6.938 6.48 -8.836 1 97.19 204 LEU A CA 1
ATOM 1648 C C . LEU A 1 204 ? -7.66 6.277 -7.504 1 97.19 204 LEU A C 1
ATOM 1650 O O . LEU A 1 204 ? -7.293 6.879 -6.492 1 97.19 204 LEU A O 1
ATOM 1654 N N . PRO A 1 205 ? -8.672 5.441 -7.504 1 96.31 205 PRO A N 1
ATOM 1655 C CA . PRO A 1 205 ? -9.414 5.172 -6.273 1 96.31 205 PRO A CA 1
ATOM 1656 C C . PRO A 1 205 ? -8.531 4.641 -5.148 1 96.31 205 PRO A C 1
ATOM 1658 O O . PRO A 1 205 ? -8.766 4.945 -3.977 1 96.31 205 PRO A O 1
ATOM 1661 N N . SER A 1 206 ? -7.492 3.9 -5.48 1 97.06 206 SER A N 1
ATOM 1662 C CA . SER A 1 206 ? -6.594 3.344 -4.473 1 97.06 206 SER A CA 1
ATOM 1663 C C . SER A 1 206 ? -5.734 4.434 -3.84 1 97.06 206 SER A C 1
ATOM 1665 O O . SER A 1 206 ? -5.012 4.176 -2.875 1 97.06 206 SER A O 1
ATOM 1667 N N . ASP A 1 207 ? -5.816 5.691 -4.359 1 97.06 207 ASP A N 1
ATOM 1668 C CA . ASP A 1 207 ? -5.047 6.816 -3.832 1 97.06 207 ASP A CA 1
ATOM 1669 C C . ASP A 1 207 ? -5.867 7.617 -2.824 1 97.06 207 ASP A C 1
ATOM 1671 O O . ASP A 1 207 ? -5.348 8.539 -2.189 1 97.06 207 ASP A O 1
ATOM 1675 N N . ILE A 1 208 ? -7.102 7.281 -2.641 1 94.38 208 ILE A N 1
ATOM 1676 C CA . ILE A 1 208 ? -8.039 8.188 -1.986 1 94.38 208 ILE A CA 1
ATOM 1677 C C . ILE A 1 208 ? -8.164 7.82 -0.509 1 94.38 208 ILE A C 1
ATOM 1679 O O . ILE A 1 208 ? -8.195 6.637 -0.157 1 94.38 208 ILE A O 1
ATOM 1683 N N . ASP A 1 209 ? -8.227 8.773 0.308 1 91.75 209 ASP A N 1
ATOM 1684 C CA . ASP A 1 209 ? -8.398 8.578 1.744 1 91.75 209 ASP A CA 1
ATOM 1685 C C . ASP A 1 209 ? -9.875 8.625 2.129 1 91.75 209 ASP A C 1
ATOM 1687 O O . ASP A 1 209 ? -10.742 8.727 1.263 1 91.75 209 ASP A O 1
ATOM 1691 N N . PRO A 1 210 ? -10.211 8.555 3.383 1 88.56 210 PRO A N 1
ATOM 1692 C CA . PRO A 1 210 ? -11.609 8.469 3.818 1 88.56 210 PRO A CA 1
ATOM 1693 C C . PRO A 1 210 ? -12.383 9.758 3.561 1 88.56 210 PRO A C 1
ATOM 1695 O O . PRO A 1 210 ? -13.617 9.766 3.611 1 88.56 210 PRO A O 1
ATOM 1698 N N . TYR A 1 211 ? -11.742 10.859 3.34 1 86.19 211 TYR A N 1
ATOM 1699 C CA . TYR A 1 211 ? -12.398 12.102 2.965 1 86.19 211 TYR A CA 1
ATOM 1700 C C . TYR A 1 211 ? -12.578 12.195 1.454 1 86.19 211 TYR A C 1
ATOM 1702 O O . TYR A 1 211 ? -13.016 13.227 0.934 1 86.19 211 TYR A O 1
ATOM 1710 N N . MET A 1 212 ? -12.18 11.164 0.745 1 88.12 212 MET A N 1
ATOM 1711 C CA . MET A 1 212 ? -12.328 11.016 -0.7 1 88.12 212 MET A CA 1
ATOM 1712 C C . MET A 1 212 ? -11.398 11.969 -1.444 1 88.12 212 MET A C 1
ATOM 1714 O O . MET A 1 212 ? -11.695 12.383 -2.568 1 88.12 212 MET A O 1
ATOM 1718 N N . HIS A 1 213 ? -10.344 12.414 -0.825 1 93.25 213 HIS A N 1
ATOM 1719 C CA . HIS A 1 213 ? -9.242 13.133 -1.445 1 93.25 213 HIS A CA 1
ATOM 1720 C C . HIS A 1 213 ? -8.008 12.25 -1.572 1 93.25 213 HIS A C 1
ATOM 1722 O O . HIS A 1 213 ? -7.891 11.234 -0.88 1 93.25 213 HIS A O 1
ATOM 1728 N N . MET A 1 214 ? -7.18 12.656 -2.48 1 96.62 214 MET A N 1
ATOM 1729 C CA . MET A 1 214 ? -5.91 11.93 -2.521 1 96.62 214 MET A CA 1
ATOM 1730 C C . MET A 1 214 ? -5.199 12.008 -1.176 1 96.62 214 MET A C 1
ATOM 1732 O O . MET A 1 214 ? -5.109 13.086 -0.575 1 96.62 214 MET A O 1
ATOM 1736 N N . SER A 1 215 ? -4.746 10.891 -0.718 1 96.62 215 SER A N 1
ATOM 1737 C CA . SER A 1 215 ? -4.02 10.805 0.543 1 96.62 215 SER A CA 1
ATOM 1738 C C . SER A 1 215 ? -2.777 11.688 0.526 1 96.62 215 SER A C 1
ATOM 1740 O O . SER A 1 215 ? -2.061 11.742 -0.475 1 96.62 215 SER A O 1
ATOM 1742 N N . TRP A 1 216 ? -2.496 12.305 1.676 1 97.44 216 TRP A N 1
ATOM 1743 C CA . TRP A 1 216 ? -1.314 13.156 1.809 1 97.44 216 TRP A CA 1
ATOM 1744 C C . TRP A 1 216 ? -0.042 12.367 1.521 1 97.44 216 TRP A C 1
ATOM 1746 O O . TRP A 1 216 ? 0.931 12.914 0.998 1 97.44 216 TRP A O 1
ATOM 1756 N N . ALA A 1 217 ? -0.044 11.109 1.841 1 98.19 217 ALA A N 1
ATOM 1757 C CA . ALA A 1 217 ? 1.116 10.242 1.652 1 98.19 217 ALA A CA 1
ATOM 1758 C C . ALA A 1 217 ? 1.358 9.961 0.172 1 98.19 217 ALA A C 1
ATOM 1760 O O . ALA A 1 217 ? 2.502 9.773 -0.252 1 98.19 217 ALA A O 1
ATOM 1761 N N . HIS A 1 218 ? 0.311 9.953 -0.601 1 98.44 218 HIS A N 1
ATOM 1762 C CA . HIS A 1 218 ? 0.447 9.555 -1.997 1 98.44 218 HIS A CA 1
ATOM 1763 C C . HIS A 1 218 ? 1.028 10.688 -2.838 1 98.44 218 HIS A C 1
ATOM 1765 O O . HIS A 1 218 ? 1.572 10.445 -3.92 1 98.44 218 HIS A O 1
ATOM 1771 N N . TYR A 1 219 ? 0.951 11.961 -2.352 1 98.81 219 TYR A N 1
ATOM 1772 C CA . TYR A 1 219 ? 1.714 13.016 -3.008 1 98.81 219 TYR A CA 1
ATOM 1773 C C . TYR A 1 219 ? 3.205 12.703 -2.986 1 98.81 219 TYR A C 1
ATOM 1775 O O . TYR A 1 219 ? 3.893 12.844 -4 1 98.81 219 TYR A O 1
ATOM 1783 N N . VAL A 1 220 ? 3.666 12.242 -1.868 1 98.75 220 VAL A N 1
ATOM 1784 C CA . VAL A 1 220 ? 5.078 11.898 -1.72 1 98.75 220 VAL A CA 1
ATOM 1785 C C . VAL A 1 220 ? 5.406 10.672 -2.564 1 98.75 220 VAL A C 1
ATOM 1787 O O . VAL A 1 220 ? 6.449 10.617 -3.217 1 98.75 220 VAL A O 1
ATOM 1790 N N . LYS A 1 221 ? 4.531 9.727 -2.574 1 98.69 221 LYS A N 1
ATOM 1791 C CA . LYS A 1 221 ? 4.707 8.547 -3.42 1 98.69 221 LYS A CA 1
ATOM 1792 C C . LYS A 1 221 ? 4.914 8.945 -4.879 1 98.69 221 LYS A C 1
ATOM 1794 O O . LYS A 1 221 ? 5.836 8.453 -5.535 1 98.69 221 LYS A O 1
ATOM 1799 N N . TYR A 1 222 ? 4.086 9.852 -5.375 1 98.81 222 TYR A N 1
ATOM 1800 C CA . TYR A 1 222 ? 4.156 10.234 -6.781 1 98.81 222 TYR A CA 1
ATOM 1801 C C . TYR A 1 222 ? 5.41 11.047 -7.066 1 98.81 222 TYR A C 1
ATOM 1803 O O . TYR A 1 222 ? 5.969 10.977 -8.164 1 98.81 222 TYR A O 1
ATOM 1811 N N . CYS A 1 223 ? 5.941 11.828 -6.066 1 98.75 223 CYS A N 1
ATOM 1812 C CA . CYS A 1 223 ? 7.25 12.445 -6.242 1 98.75 223 CYS A CA 1
ATOM 1813 C C . CYS A 1 223 ? 8.312 11.398 -6.535 1 98.75 223 CYS A C 1
ATOM 1815 O O . CYS A 1 223 ? 9.062 11.516 -7.504 1 98.75 223 CYS A O 1
ATOM 1817 N N . MET A 1 224 ? 8.32 10.375 -5.734 1 98.19 224 MET A N 1
ATOM 1818 C CA . MET A 1 224 ? 9.32 9.32 -5.895 1 98.19 224 MET A CA 1
ATOM 1819 C C . MET A 1 224 ? 9.102 8.562 -7.199 1 98.19 224 MET A C 1
ATOM 1821 O O . MET A 1 224 ? 10.062 8.203 -7.883 1 98.19 224 MET A O 1
ATOM 1825 N N . ASP A 1 225 ? 7.859 8.336 -7.52 1 98.38 225 ASP A N 1
ATOM 1826 C CA . ASP A 1 225 ? 7.531 7.605 -8.742 1 98.38 225 ASP A CA 1
ATOM 1827 C C . ASP A 1 225 ? 8.07 8.328 -9.977 1 98.38 225 ASP A C 1
ATOM 1829 O O . ASP A 1 225 ? 8.742 7.723 -10.812 1 98.38 225 ASP A O 1
ATOM 1833 N N . VAL A 1 226 ? 7.762 9.594 -10.102 1 98.19 226 VAL A N 1
ATOM 1834 C CA . VAL A 1 226 ? 8.148 10.305 -11.32 1 98.19 226 VAL A CA 1
ATOM 1835 C C . VAL A 1 226 ? 9.664 10.484 -11.359 1 98.19 226 VAL A C 1
ATOM 1837 O O . VAL A 1 226 ? 10.266 10.445 -12.43 1 98.19 226 VAL A O 1
ATOM 1840 N N . TYR A 1 227 ? 10.273 10.656 -10.18 1 97.12 227 TYR A N 1
ATOM 1841 C CA . TYR A 1 227 ? 11.727 10.695 -10.141 1 97.12 227 TYR A CA 1
ATOM 1842 C C . TYR A 1 227 ? 12.328 9.406 -10.688 1 97.12 227 TYR A C 1
ATOM 1844 O O . TYR A 1 227 ? 13.18 9.445 -11.578 1 97.12 227 TYR A O 1
ATOM 1852 N N . THR A 1 228 ? 11.906 8.289 -10.117 1 96.19 228 THR A N 1
ATOM 1853 C CA . THR A 1 228 ? 12.453 6.988 -10.484 1 96.19 228 THR A CA 1
ATOM 1854 C C . THR A 1 228 ? 12.156 6.672 -11.945 1 96.19 228 THR A C 1
ATOM 1856 O O . THR A 1 228 ? 13.016 6.148 -12.664 1 96.19 228 THR A O 1
ATOM 1859 N N . LEU A 1 229 ? 10.938 6.965 -12.32 1 96.06 229 LEU A N 1
ATOM 1860 C CA . LEU A 1 229 ? 10.547 6.727 -13.711 1 96.06 229 LEU A CA 1
ATOM 1861 C C . LEU A 1 229 ? 11.484 7.457 -14.672 1 96.06 229 LEU A C 1
ATOM 1863 O O . LEU A 1 229 ? 11.969 6.871 -15.641 1 96.06 229 LEU A O 1
ATOM 1867 N N . ARG A 1 230 ? 11.758 8.664 -14.43 1 94.5 230 ARG A N 1
ATOM 1868 C CA . ARG A 1 230 ? 12.664 9.43 -15.281 1 94.5 230 ARG A CA 1
ATOM 1869 C C . ARG A 1 230 ? 14.07 8.844 -15.258 1 94.5 230 ARG A C 1
ATOM 1871 O O . ARG A 1 230 ? 14.711 8.727 -16.297 1 94.5 230 ARG A O 1
ATOM 1878 N N . HIS A 1 231 ? 14.547 8.578 -14.078 1 92.75 231 HIS A N 1
ATOM 1879 C CA . HIS A 1 231 ? 15.875 7.992 -13.953 1 92.75 231 HIS A CA 1
ATOM 1880 C C . HIS A 1 231 ? 16.016 6.75 -14.82 1 92.75 231 HIS A C 1
ATOM 1882 O O . HIS A 1 231 ? 17 6.609 -15.562 1 92.75 231 HIS A O 1
ATOM 1888 N N . VAL A 1 232 ? 15.055 5.969 -14.75 1 91.56 232 VAL A N 1
ATOM 1889 C CA . VAL A 1 232 ? 15.109 4.699 -15.469 1 91.56 232 VAL A CA 1
ATOM 1890 C C . VAL A 1 232 ? 14.992 4.941 -16.969 1 91.56 232 VAL A C 1
ATOM 1892 O O . VAL A 1 232 ? 15.641 4.262 -17.766 1 91.56 232 VAL A O 1
ATOM 1895 N N . ARG A 1 233 ? 14.164 5.828 -17.359 1 91.56 233 ARG A N 1
ATOM 1896 C CA . ARG A 1 233 ? 14.031 6.176 -18.781 1 91.56 233 ARG A CA 1
ATOM 1897 C C . ARG A 1 233 ? 15.352 6.672 -19.344 1 91.56 233 ARG A C 1
ATOM 1899 O O . ARG A 1 233 ? 15.703 6.355 -20.484 1 91.56 233 ARG A O 1
ATOM 1906 N N . LEU A 1 234 ? 16.109 7.359 -18.578 1 90.94 234 LEU A N 1
ATOM 1907 C CA . LEU A 1 234 ? 17.344 7.992 -19.047 1 90.94 234 LEU A CA 1
ATOM 1908 C C . LEU A 1 234 ? 18.516 7.023 -18.969 1 90.94 234 LEU A C 1
ATOM 1910 O O . LEU A 1 234 ? 19.375 7.008 -19.844 1 90.94 234 LEU A O 1
ATOM 1914 N N . HIS A 1 235 ? 18.516 6.227 -17.875 1 88.38 235 HIS A N 1
ATOM 1915 C CA . HIS A 1 235 ? 19.75 5.52 -17.578 1 88.38 235 HIS A CA 1
ATOM 1916 C C . HIS A 1 235 ? 19.531 4.012 -17.531 1 88.38 235 HIS A C 1
ATOM 1918 O O . HIS A 1 235 ? 20.484 3.244 -17.406 1 88.38 235 HIS A O 1
ATOM 1924 N N . GLY A 1 236 ? 18.344 3.65 -17.641 1 84.88 236 GLY A N 1
ATOM 1925 C CA . GLY A 1 236 ? 18.062 2.246 -17.375 1 84.88 236 GLY A CA 1
ATOM 1926 C C . GLY A 1 236 ? 18.062 1.896 -15.906 1 84.88 236 GLY A C 1
ATOM 1927 O O . GLY A 1 236 ? 18.156 2.781 -15.047 1 84.88 236 GLY A O 1
ATOM 1928 N N . TYR A 1 237 ? 17.969 0.679 -15.555 1 79 237 TYR A N 1
ATOM 1929 C CA . TYR A 1 237 ? 17.859 0.233 -14.172 1 79 237 TYR A CA 1
ATOM 1930 C C . TYR A 1 237 ? 19.219 0.295 -13.477 1 79 237 TYR A C 1
ATOM 1932 O O . TYR A 1 237 ? 19.281 0.364 -12.242 1 79 237 TYR A O 1
ATOM 1940 N N . THR A 1 238 ? 20.266 0.129 -14.234 1 71.94 238 THR A N 1
ATOM 1941 C CA . THR A 1 238 ? 21.594 0.029 -13.633 1 71.94 238 THR A CA 1
ATOM 1942 C C . THR A 1 238 ? 22.469 1.211 -14.047 1 71.94 238 THR A C 1
ATOM 1944 O O . THR A 1 238 ? 23.578 1.36 -13.562 1 71.94 238 THR A O 1
ATOM 1947 N N . GLY A 1 239 ? 21.938 1.977 -14.859 1 68.06 239 GLY A N 1
ATOM 1948 C CA . GLY A 1 239 ? 22.734 3.111 -15.305 1 68.06 239 GLY A CA 1
ATOM 1949 C C . GLY A 1 239 ? 22.703 4.273 -14.328 1 68.06 239 GLY A C 1
ATOM 1950 O O . GLY A 1 239 ? 21.688 4.531 -13.688 1 68.06 239 GLY A O 1
ATOM 1951 N N . ASN A 1 240 ? 23.828 4.895 -14.078 1 67.19 240 ASN A N 1
ATOM 1952 C CA . ASN A 1 240 ? 23.984 6.129 -13.32 1 67.19 240 ASN A CA 1
ATOM 1953 C C . ASN A 1 240 ? 23.516 5.965 -11.875 1 67.19 240 ASN A C 1
ATOM 1955 O O . ASN A 1 240 ? 22.922 6.879 -11.305 1 67.19 240 ASN A O 1
ATOM 1959 N N . GLY A 1 241 ? 23.594 4.754 -11.422 1 75 241 GLY A N 1
ATOM 1960 C CA . GLY A 1 241 ? 23.281 4.523 -10.023 1 75 241 GLY A CA 1
ATOM 1961 C C . GLY A 1 241 ? 21.906 3.887 -9.82 1 75 241 GLY A C 1
ATOM 1962 O O . GLY A 1 241 ? 21.188 3.656 -10.789 1 75 241 GLY A O 1
ATOM 1963 N N . ASP A 1 242 ? 21.578 3.637 -8.625 1 80.12 242 ASP A N 1
ATOM 1964 C CA . ASP A 1 242 ? 20.328 2.979 -8.227 1 80.12 242 ASP A CA 1
ATOM 1965 C C . ASP A 1 242 ? 19.141 3.932 -8.352 1 80.12 242 ASP A C 1
ATOM 1967 O O . ASP A 1 242 ? 19.172 5.031 -7.793 1 80.12 242 ASP A O 1
ATOM 1971 N N . PRO A 1 243 ? 18.156 3.561 -9.094 1 86.44 243 PRO A N 1
ATOM 1972 C CA . PRO A 1 243 ? 17 4.445 -9.242 1 86.44 243 PRO A CA 1
ATOM 1973 C C . PRO A 1 243 ? 16.203 4.594 -7.945 1 86.44 243 PRO A C 1
ATOM 1975 O O . PRO A 1 243 ? 15.422 5.539 -7.801 1 86.44 243 PRO A O 1
ATOM 1978 N N . PHE A 1 244 ? 16.344 3.67 -7.062 1 89.06 244 PHE A N 1
ATOM 1979 C CA . PHE A 1 244 ? 15.672 3.746 -5.77 1 89.06 244 PHE A CA 1
ATOM 1980 C C . PHE A 1 244 ? 16.562 4.434 -4.742 1 89.06 244 PHE A C 1
ATOM 1982 O O . PHE A 1 244 ? 17.438 3.797 -4.148 1 89.06 244 PHE A O 1
ATOM 1989 N N . ARG A 1 245 ? 16.281 5.703 -4.48 1 92.19 245 ARG A N 1
ATOM 1990 C CA . ARG A 1 245 ? 17.109 6.5 -3.596 1 92.19 245 ARG A CA 1
ATOM 1991 C C . ARG A 1 245 ? 16.5 6.602 -2.203 1 92.19 245 ARG A C 1
ATOM 1993 O O . ARG A 1 245 ? 15.281 6.535 -2.049 1 92.19 245 ARG A O 1
ATOM 2000 N N . MET A 1 246 ? 17.391 6.73 -1.266 1 95.69 246 MET A N 1
ATOM 2001 C CA . MET A 1 246 ? 16.984 6.91 0.125 1 95.69 246 MET A CA 1
ATOM 2002 C C . MET A 1 246 ? 16.656 8.375 0.412 1 95.69 246 MET A C 1
ATOM 2004 O O . MET A 1 246 ? 17.531 9.242 0.289 1 95.69 246 MET A O 1
ATOM 2008 N N . VAL A 1 247 ? 15.492 8.656 0.764 1 98.12 247 VAL A N 1
ATOM 2009 C CA . VAL A 1 247 ? 15.062 10.016 1.08 1 98.12 247 VAL A CA 1
ATOM 2010 C C . VAL A 1 247 ? 15.656 10.438 2.424 1 98.12 247 VAL A C 1
ATOM 2012 O O . VAL A 1 247 ? 15.586 9.695 3.402 1 98.12 247 VAL A O 1
ATOM 2015 N N . LYS A 1 248 ? 16.188 11.578 2.445 1 98.5 248 LYS A N 1
ATOM 2016 C CA . LYS A 1 248 ? 16.797 12.148 3.641 1 98.5 248 LYS A CA 1
ATOM 2017 C C . LYS A 1 248 ? 15.844 13.125 4.328 1 98.5 248 LYS A C 1
ATOM 2019 O O . LYS A 1 248 ? 15.766 13.164 5.559 1 98.5 248 LYS A O 1
ATOM 2024 N N . PHE A 1 249 ? 15.195 13.906 3.521 1 98.75 249 PHE A N 1
ATOM 2025 C CA . PHE A 1 249 ? 14.242 14.828 4.117 1 98.75 249 PHE A CA 1
ATOM 2026 C C . PHE A 1 249 ? 13.172 15.227 3.109 1 98.75 249 PHE A C 1
ATOM 2028 O O . PHE A 1 249 ? 13.344 15.031 1.903 1 98.75 249 PHE A O 1
ATOM 2035 N N . LEU A 1 250 ? 12.086 15.711 3.592 1 98.88 250 LEU A N 1
ATOM 2036 C CA . LEU A 1 250 ? 10.977 16.312 2.852 1 98.88 250 LEU A CA 1
ATOM 2037 C C . LEU A 1 250 ? 10.57 17.641 3.459 1 98.88 250 LEU A C 1
ATOM 2039 O O . LEU A 1 250 ? 10.469 17.766 4.68 1 98.88 250 LEU A O 1
ATOM 2043 N N . GLU A 1 251 ? 10.344 18.609 2.719 1 98.88 251 GLU A N 1
ATOM 2044 C CA . GLU A 1 251 ? 9.672 19.859 3.035 1 98.88 251 GLU A CA 1
ATOM 2045 C C . GLU A 1 251 ? 8.5 20.109 2.09 1 98.88 251 GLU A C 1
ATOM 2047 O O . GLU A 1 251 ? 8.688 20.266 0.882 1 98.88 251 GLU A O 1
ATOM 2052 N N . VAL A 1 252 ? 7.328 20.203 2.645 1 98.75 252 VAL A N 1
ATOM 2053 C CA . VAL A 1 252 ? 6.141 20.078 1.807 1 98.75 252 VAL A CA 1
ATOM 2054 C C . VAL A 1 252 ? 5.137 21.172 2.162 1 98.75 252 VAL A C 1
ATOM 2056 O O . VAL A 1 252 ? 4.938 21.484 3.34 1 98.75 252 VAL A O 1
ATOM 2059 N N . ASN A 1 253 ? 4.539 21.781 1.186 1 98.81 253 ASN A N 1
ATOM 2060 C CA . ASN A 1 253 ? 3.33 22.594 1.317 1 98.81 253 ASN A CA 1
ATOM 2061 C C . ASN A 1 253 ? 2.135 21.922 0.644 1 98.81 253 ASN A C 1
ATOM 2063 O O . ASN A 1 253 ? 2.201 21.562 -0.532 1 98.81 253 ASN A O 1
ATOM 2067 N N . TYR A 1 254 ? 1.134 21.719 1.388 1 98.5 254 TYR A N 1
ATOM 2068 C CA . TYR A 1 254 ? -0.151 21.281 0.845 1 98.5 254 TYR A CA 1
ATOM 2069 C C . TYR A 1 254 ? -1.062 22.484 0.596 1 98.5 254 TYR A C 1
ATOM 2071 O O . TYR A 1 254 ? -1.546 23.109 1.541 1 98.5 254 TYR A O 1
ATOM 2079 N N . ARG A 1 255 ? -1.393 22.75 -0.7 1 97.56 255 ARG A N 1
ATOM 2080 C CA . ARG A 1 255 ? -2.072 23.984 -1.068 1 97.56 255 ARG A CA 1
ATOM 2081 C C . ARG A 1 255 ? -3.498 23.719 -1.534 1 97.56 255 ARG A C 1
ATOM 2083 O O . ARG A 1 255 ? -4.344 24.609 -1.528 1 97.56 255 ARG A O 1
ATOM 2090 N N . GLY A 1 256 ? -3.73 22.562 -1.947 1 96.75 256 GLY A N 1
ATOM 2091 C CA . GLY A 1 256 ? -5.031 22.172 -2.459 1 96.75 256 GLY A CA 1
ATOM 2092 C C . GLY A 1 256 ? -5.23 20.656 -2.465 1 96.75 256 GLY A C 1
ATOM 2093 O O . GLY A 1 256 ? -4.332 19.906 -2.088 1 96.75 256 GLY A O 1
ATOM 2094 N N . GLU A 1 257 ? -6.41 20.234 -2.85 1 95.88 257 GLU A N 1
ATOM 2095 C CA . GLU A 1 257 ? -6.777 18.812 -2.828 1 95.88 257 GLU A CA 1
ATOM 2096 C C . GLU A 1 257 ? -6.902 18.266 -4.242 1 95.88 257 GLU A C 1
ATOM 2098 O O . GLU A 1 257 ? -7.098 19.016 -5.199 1 95.88 257 GLU A O 1
ATOM 2103 N N . ALA A 1 258 ? -6.672 16.984 -4.422 1 97.12 258 ALA A N 1
ATOM 2104 C CA . ALA A 1 258 ? -6.977 16.219 -5.633 1 97.12 258 ALA A CA 1
ATOM 2105 C C . ALA A 1 258 ? -7.977 15.109 -5.344 1 97.12 258 ALA A C 1
ATOM 2107 O O . ALA A 1 258 ? -7.992 14.547 -4.246 1 97.12 258 ALA A O 1
ATOM 2108 N N . SER A 1 259 ? -8.812 14.828 -6.301 1 94.19 259 SER A N 1
ATOM 2109 C CA . SER A 1 259 ? -9.852 13.812 -6.168 1 94.19 259 SER A CA 1
ATOM 2110 C C . SER A 1 259 ? -9.648 12.688 -7.176 1 94.19 259 SER A C 1
ATOM 2112 O O . SER A 1 259 ? -8.828 12.797 -8.086 1 94.19 259 SER A O 1
ATOM 2114 N N . MET A 1 260 ? -10.469 11.695 -6.949 1 93.56 260 MET A N 1
ATOM 2115 C CA . MET A 1 260 ? -10.445 10.555 -7.855 1 93.56 260 MET A CA 1
ATOM 2116 C C . MET A 1 260 ? -10.688 10.992 -9.297 1 93.56 260 MET A C 1
ATOM 2118 O O . MET A 1 260 ? -11.617 11.75 -9.57 1 93.56 260 MET A O 1
ATOM 2122 N N . GLY A 1 261 ? -9.766 10.523 -10.18 1 94.5 261 GLY A N 1
ATOM 2123 C CA . GLY A 1 261 ? -9.945 10.82 -11.594 1 94.5 261 GLY A CA 1
ATOM 2124 C C . GLY A 1 261 ? -9.219 12.07 -12.039 1 94.5 261 GLY A C 1
ATOM 2125 O O . GLY A 1 261 ? -9.023 12.297 -13.234 1 94.5 261 GLY A O 1
ATOM 2126 N N . ASP A 1 262 ? -8.844 12.922 -11.117 1 96.69 262 ASP A N 1
ATOM 2127 C CA . ASP A 1 262 ? -8.109 14.133 -11.484 1 96.69 262 ASP A CA 1
ATOM 2128 C C . ASP A 1 262 ? -6.832 13.789 -12.25 1 96.69 262 ASP A C 1
ATOM 2130 O O . ASP A 1 262 ? -6.203 12.758 -11.992 1 96.69 262 ASP A O 1
ATOM 2134 N N . LEU A 1 263 ? -6.551 14.594 -13.219 1 97 263 LEU A N 1
ATOM 2135 C CA . LEU A 1 263 ? -5.262 14.547 -13.906 1 97 263 LEU A CA 1
ATOM 2136 C C . LEU A 1 263 ? -4.328 15.633 -13.375 1 97 263 LEU A C 1
ATOM 2138 O O . LEU A 1 263 ? -4.652 16.828 -13.445 1 97 263 LEU A O 1
ATOM 2142 N N . LEU A 1 264 ? -3.236 15.25 -12.852 1 98.5 264 LEU A N 1
ATOM 2143 C CA . LEU A 1 264 ? -2.262 16.188 -12.32 1 98.5 264 LEU A CA 1
ATOM 2144 C C . LEU A 1 264 ? -1.018 16.25 -13.195 1 98.5 264 LEU A C 1
ATOM 2146 O O . LEU A 1 264 ? -0.553 15.211 -13.688 1 98.5 264 LEU A O 1
ATOM 2150 N N . ASN A 1 265 ? -0.584 17.406 -13.43 1 98.69 265 ASN A N 1
ATOM 2151 C CA . ASN A 1 265 ? 0.73 17.609 -14.031 1 98.69 265 ASN A CA 1
ATOM 2152 C C . ASN A 1 265 ? 1.807 17.812 -12.977 1 98.69 265 ASN A C 1
ATOM 2154 O O . ASN A 1 265 ? 1.743 18.766 -12.195 1 98.69 265 ASN A O 1
ATOM 2158 N N . ILE A 1 266 ? 2.756 16.922 -12.945 1 98.81 266 ILE A N 1
ATOM 2159 C CA . ILE A 1 266 ? 3.854 17.031 -11.984 1 98.81 266 ILE A CA 1
ATOM 2160 C C . ILE A 1 266 ? 5.082 17.625 -12.672 1 98.81 266 ILE A C 1
ATOM 2162 O O . ILE A 1 266 ? 5.633 17.016 -13.594 1 98.81 266 ILE A O 1
ATOM 2166 N N . LYS A 1 267 ? 5.473 18.781 -12.211 1 98.5 267 LYS A N 1
ATOM 2167 C CA . LYS A 1 267 ? 6.727 19.406 -12.633 1 98.5 267 LYS A CA 1
ATOM 2168 C C . LYS A 1 267 ? 7.824 19.172 -11.602 1 98.5 267 LYS A C 1
ATOM 2170 O O . LYS A 1 267 ? 7.594 19.312 -10.398 1 98.5 267 LYS A O 1
ATOM 2175 N N . PHE A 1 268 ? 8.969 18.812 -12.047 1 98.56 268 PHE A N 1
ATOM 2176 C CA . PHE A 1 268 ? 10.031 18.625 -11.07 1 98.56 268 PHE A CA 1
ATOM 2177 C C . PHE A 1 268 ? 11.398 18.891 -11.688 1 98.56 268 PHE A C 1
ATOM 2179 O O . PHE A 1 268 ? 11.555 18.828 -12.906 1 98.56 268 PHE A O 1
ATOM 2186 N N . TRP A 1 269 ? 12.359 19.281 -10.898 1 97.62 269 TRP A N 1
ATOM 2187 C CA . TRP A 1 269 ? 13.703 19.656 -11.336 1 97.62 269 TRP A CA 1
ATOM 2188 C C . TRP A 1 269 ? 14.719 19.453 -10.211 1 97.62 269 TRP A C 1
ATOM 2190 O O . TRP A 1 269 ? 14.344 19.391 -9.039 1 97.62 269 TRP A O 1
ATOM 2200 N N . LYS A 1 270 ? 15.922 19.297 -10.672 1 95.25 270 LYS A N 1
ATOM 2201 C CA . LYS A 1 270 ? 17.047 19.203 -9.75 1 95.25 270 LYS A CA 1
ATOM 2202 C C . LYS A 1 270 ? 17.453 20.594 -9.242 1 95.25 270 LYS A C 1
ATOM 2204 O O . LYS A 1 270 ? 17.5 21.547 -10.016 1 95.25 270 LYS A O 1
ATOM 2209 N N . ASN A 1 271 ? 17.672 20.578 -7.922 1 93.81 271 ASN A N 1
ATOM 2210 C CA . ASN A 1 271 ? 18.156 21.828 -7.367 1 93.81 271 ASN A CA 1
ATOM 2211 C C . ASN A 1 271 ? 19.516 22.219 -7.957 1 93.81 271 ASN A C 1
ATOM 2213 O O . ASN A 1 271 ? 20.359 21.359 -8.188 1 93.81 271 ASN A O 1
ATOM 2217 N N . PHE A 1 272 ? 19.797 23.453 -8.141 1 89.88 272 PHE A N 1
ATOM 2218 C CA . PHE A 1 272 ? 21 23.938 -8.797 1 89.88 272 PHE A CA 1
ATOM 2219 C C . PHE A 1 272 ? 22.219 23.734 -7.91 1 89.88 272 PHE A C 1
ATOM 2221 O O . PHE A 1 272 ? 23.281 23.328 -8.391 1 89.88 272 PHE A O 1
ATOM 2228 N N . ASP A 1 273 ? 22.125 23.953 -6.699 1 90 273 ASP A N 1
ATOM 2229 C CA . ASP A 1 273 ? 23.266 24.031 -5.797 1 90 273 ASP A CA 1
ATOM 2230 C C . ASP A 1 273 ? 23.562 22.656 -5.18 1 90 273 ASP A C 1
ATOM 2232 O O . ASP A 1 273 ? 24.594 22.469 -4.523 1 90 273 ASP A O 1
ATOM 2236 N N . ASN A 1 274 ? 22.656 21.766 -5.316 1 93.88 274 ASN A N 1
ATOM 2237 C CA . ASN A 1 274 ? 22.797 20.453 -4.695 1 93.88 274 ASN A CA 1
ATOM 2238 C C . ASN A 1 274 ? 22.141 19.375 -5.535 1 93.88 274 ASN A C 1
ATOM 2240 O O . ASN A 1 274 ? 20.906 19.312 -5.621 1 93.88 274 ASN A O 1
ATOM 2244 N N . GLU A 1 275 ? 22.875 18.422 -5.973 1 91.75 275 GLU A N 1
ATOM 2245 C CA . GLU A 1 275 ? 22.406 17.422 -6.922 1 91.75 275 GLU A CA 1
ATOM 2246 C C . GLU A 1 275 ? 21.516 16.375 -6.238 1 91.75 275 GLU A C 1
ATOM 2248 O O . GLU A 1 275 ? 20.859 15.586 -6.906 1 91.75 275 GLU A O 1
ATOM 2253 N N . ASN A 1 276 ? 21.531 16.406 -4.93 1 95.5 276 ASN A N 1
ATOM 2254 C CA . ASN A 1 276 ? 20.734 15.43 -4.188 1 95.5 276 ASN A CA 1
ATOM 2255 C C . ASN A 1 276 ? 19.375 16 -3.793 1 95.5 276 ASN A C 1
ATOM 2257 O O . ASN A 1 276 ? 18.609 15.359 -3.08 1 95.5 276 ASN A O 1
ATOM 2261 N N . ILE A 1 277 ? 19.062 17.188 -4.238 1 97.31 277 ILE A N 1
ATOM 2262 C CA . ILE A 1 277 ? 17.797 17.812 -3.896 1 97.31 277 ILE A CA 1
ATOM 2263 C C . ILE A 1 277 ? 16.953 18 -5.156 1 97.31 277 ILE A C 1
ATOM 2265 O O . ILE A 1 277 ? 17.438 18.547 -6.156 1 97.31 277 ILE A O 1
ATOM 2269 N N . TYR A 1 278 ? 15.766 17.578 -5.102 1 97.75 278 TYR A N 1
ATOM 2270 C CA . TYR A 1 278 ? 14.797 17.75 -6.18 1 97.75 278 TYR A CA 1
ATOM 2271 C C . TYR A 1 278 ? 13.555 18.484 -5.684 1 97.75 278 TYR A C 1
ATOM 2273 O O . TYR A 1 278 ? 13.148 18.312 -4.531 1 97.75 278 TYR A O 1
ATOM 2281 N N . ASN A 1 279 ? 12.984 19.25 -6.551 1 98.62 279 ASN A N 1
ATOM 2282 C CA . ASN A 1 279 ? 11.773 20.016 -6.27 1 98.62 279 ASN A CA 1
ATOM 2283 C C . ASN A 1 279 ? 10.609 19.547 -7.141 1 98.62 279 ASN A C 1
ATOM 2285 O O . ASN A 1 279 ? 10.789 19.25 -8.328 1 98.62 279 ASN A O 1
ATOM 2289 N N . PHE A 1 280 ? 9.453 19.516 -6.578 1 98.88 280 PHE A N 1
ATOM 2290 C CA . PHE A 1 280 ? 8.258 19.031 -7.273 1 98.88 280 PHE A CA 1
ATOM 2291 C C . PHE A 1 280 ? 7.098 20 -7.09 1 98.88 280 PHE A C 1
ATOM 2293 O O . PHE A 1 280 ? 6.855 20.484 -5.984 1 98.88 280 PHE A O 1
ATOM 2300 N N . LEU A 1 281 ? 6.395 20.297 -8.133 1 98.81 281 LEU A N 1
ATOM 2301 C CA . LEU A 1 281 ? 5.113 21 -8.125 1 98.81 281 LEU A CA 1
ATOM 2302 C C . LEU A 1 281 ? 4.02 20.141 -8.75 1 98.81 281 LEU A C 1
ATOM 2304 O O . LEU A 1 281 ? 4.191 19.594 -9.844 1 98.81 281 LEU A O 1
ATOM 2308 N N . PHE A 1 282 ? 2.988 19.938 -8.016 1 98.88 282 PHE A N 1
ATOM 2309 C CA . PHE A 1 282 ? 1.792 19.328 -8.594 1 98.88 282 PHE A CA 1
ATOM 2310 C C . PHE A 1 282 ? 0.802 20.391 -9.039 1 98.88 282 PHE A C 1
ATOM 2312 O O . PHE A 1 282 ? 0.373 21.219 -8.234 1 98.88 282 PHE A O 1
ATOM 2319 N N . VAL A 1 283 ? 0.428 20.328 -10.281 1 98.69 283 VAL A N 1
ATOM 2320 C CA . VAL A 1 283 ? -0.44 21.344 -10.867 1 98.69 283 VAL A CA 1
ATOM 2321 C C . VAL A 1 283 ? -1.76 20.703 -11.297 1 98.69 283 VAL A C 1
ATOM 2323 O O . VAL A 1 283 ? -1.77 19.734 -12.062 1 98.69 283 VAL A O 1
ATOM 2326 N N . LYS A 1 284 ? -2.807 21.141 -10.844 1 98.38 284 LYS A N 1
ATOM 2327 C CA . LYS A 1 284 ? -4.168 20.797 -11.25 1 98.38 284 LYS A CA 1
ATOM 2328 C C . LYS A 1 284 ? -4.816 21.938 -12.016 1 98.38 284 LYS A C 1
ATOM 2330 O O . LYS A 1 284 ? -5.145 22.969 -11.43 1 98.38 284 LYS A O 1
ATOM 2335 N N . GLY A 1 285 ? -5.051 21.672 -13.297 1 96.56 285 GLY A N 1
ATOM 2336 C CA . GLY A 1 285 ? -5.395 22.828 -14.109 1 96.56 285 GLY A CA 1
ATOM 2337 C C . GLY A 1 285 ? -4.301 23.875 -14.156 1 96.56 285 GLY A C 1
ATOM 2338 O O . GLY A 1 285 ? -3.205 23.609 -14.664 1 96.56 285 GLY A O 1
ATOM 2339 N N . ASP A 1 286 ? -4.535 25.062 -13.57 1 95.69 286 ASP A N 1
ATOM 2340 C CA . ASP A 1 286 ? -3.541 26.125 -13.555 1 95.69 286 ASP A CA 1
ATOM 2341 C C . ASP A 1 286 ? -3.096 26.438 -12.125 1 95.69 286 ASP A C 1
ATOM 2343 O O . ASP A 1 286 ? -2.418 27.438 -11.891 1 95.69 286 ASP A O 1
ATOM 2347 N N . LYS A 1 287 ? -3.445 25.547 -11.258 1 97.62 287 LYS A N 1
ATOM 2348 C CA . LYS A 1 287 ? -3.164 25.844 -9.859 1 97.62 287 LYS A CA 1
ATOM 2349 C C . LYS A 1 287 ? -2.176 24.844 -9.273 1 97.62 287 LYS A C 1
ATOM 2351 O O . LYS A 1 287 ? -2.336 23.625 -9.445 1 97.62 287 LYS A O 1
ATOM 2356 N N . VAL A 1 288 ? -1.188 25.375 -8.602 1 98.44 288 VAL A N 1
ATOM 2357 C CA . VAL A 1 288 ? -0.305 24.516 -7.82 1 98.44 288 VAL A CA 1
ATOM 2358 C C . VAL A 1 288 ? -1.02 24.062 -6.547 1 98.44 288 VAL A C 1
ATOM 2360 O O . VAL A 1 288 ? -1.447 24.891 -5.738 1 98.44 288 VAL A O 1
ATOM 2363 N N . ILE A 1 289 ? -1.105 22.766 -6.352 1 98.62 289 ILE A N 1
ATOM 2364 C CA . ILE A 1 289 ? -1.855 22.297 -5.195 1 98.62 289 ILE A CA 1
ATOM 2365 C C . ILE A 1 289 ? -0.909 21.609 -4.211 1 98.62 289 ILE A C 1
ATOM 2367 O O . ILE A 1 289 ? -1.307 21.266 -3.098 1 98.62 289 ILE A O 1
ATOM 2371 N N . PHE A 1 290 ? 0.303 21.375 -4.57 1 98.81 290 PHE A N 1
ATOM 2372 C CA . PHE A 1 290 ? 1.285 20.703 -3.738 1 98.81 290 PHE A CA 1
ATOM 2373 C C . PHE A 1 290 ? 2.701 21.094 -4.141 1 98.81 290 PHE A C 1
ATOM 2375 O O . PHE A 1 290 ? 3.006 21.219 -5.328 1 98.81 290 PHE A O 1
ATOM 2382 N N . GLU A 1 291 ? 3.568 21.312 -3.162 1 98.88 291 GLU A N 1
ATOM 2383 C CA . GLU A 1 291 ? 4.984 21.641 -3.322 1 98.88 291 GLU A CA 1
ATOM 2384 C C . GLU A 1 291 ? 5.852 20.766 -2.416 1 98.88 291 GLU A C 1
ATOM 2386 O O . GLU A 1 291 ? 5.57 20.625 -1.226 1 98.88 291 GLU A O 1
ATOM 2391 N N . CYS A 1 292 ? 6.922 20.234 -2.99 1 98.88 292 CYS A N 1
ATOM 2392 C CA . CYS A 1 292 ? 7.781 19.375 -2.184 1 98.88 292 CYS A CA 1
ATOM 2393 C C . CYS A 1 292 ? 9.25 19.578 -2.547 1 98.88 292 CYS A C 1
ATOM 2395 O O . CYS A 1 292 ? 9.633 19.453 -3.711 1 98.88 292 CYS A O 1
ATOM 2397 N N . LYS A 1 293 ? 10.031 19.969 -1.647 1 98.75 293 LYS A N 1
ATOM 2398 C CA . LYS A 1 293 ? 11.484 19.844 -1.701 1 98.75 293 LYS A CA 1
ATOM 2399 C C . LYS A 1 293 ? 11.945 18.547 -1.061 1 98.75 293 LYS A C 1
ATOM 2401 O O . LYS A 1 293 ? 11.742 18.328 0.135 1 98.75 293 LYS A O 1
ATOM 2406 N N . MET A 1 294 ? 12.531 17.719 -1.856 1 98.69 294 MET A N 1
ATOM 2407 C CA . MET A 1 294 ? 12.961 16.391 -1.419 1 98.69 294 MET A CA 1
ATOM 2408 C C . MET A 1 294 ? 14.477 16.25 -1.509 1 98.69 294 MET A C 1
ATOM 2410 O O . MET A 1 294 ? 15.062 16.484 -2.562 1 98.69 294 MET A O 1
ATOM 2414 N N . GLY A 1 295 ? 15.047 15.852 -0.395 1 98.44 295 GLY A N 1
ATOM 2415 C CA . GLY A 1 295 ? 16.469 15.555 -0.372 1 98.44 295 GLY A CA 1
ATOM 2416 C C . GLY A 1 295 ? 16.766 14.07 -0.259 1 98.44 295 GLY A C 1
ATOM 2417 O O . GLY A 1 295 ? 16.094 13.352 0.479 1 98.44 295 GLY A O 1
ATOM 2418 N N . PHE A 1 296 ? 17.781 13.594 -0.986 1 97.25 296 PHE A N 1
ATOM 2419 C CA . PHE A 1 296 ? 18.234 12.211 -0.935 1 97.25 296 PHE A CA 1
ATOM 2420 C C . PHE A 1 296 ? 19.594 12.102 -0.266 1 97.25 296 PHE A C 1
ATOM 2422 O O . PHE A 1 296 ? 20.406 13.039 -0.337 1 97.25 296 PHE A O 1
ATOM 2429 N N . PHE A 1 297 ? 19.797 10.945 0.401 1 96.38 297 PHE A N 1
ATOM 2430 C CA . PHE A 1 297 ? 21.172 10.617 0.764 1 96.38 297 PHE A CA 1
ATOM 2431 C C . PHE A 1 297 ? 22.031 10.422 -0.48 1 96.38 297 PHE A C 1
ATOM 2433 O O . PHE A 1 297 ? 21.547 9.969 -1.516 1 96.38 297 PHE A O 1
ATOM 2440 N N . PRO A 1 298 ? 23.328 10.773 -0.397 1 89.31 298 PRO A N 1
ATOM 2441 C CA . PRO A 1 298 ? 24.188 10.531 -1.561 1 89.31 298 PRO A CA 1
ATOM 2442 C C . PRO A 1 298 ? 24.25 9.062 -1.95 1 89.31 298 PRO A C 1
ATOM 2444 O O . PRO A 1 298 ? 24.156 8.188 -1.085 1 89.31 298 PRO A O 1
ATOM 2447 N N . LEU A 1 299 ? 24.203 8.844 -3.266 1 76.06 299 LEU A N 1
ATOM 2448 C CA . LEU A 1 299 ? 24.344 7.484 -3.775 1 76.06 299 LEU A CA 1
ATOM 2449 C C . LEU A 1 299 ? 25.656 6.863 -3.299 1 76.06 299 LEU A C 1
ATOM 2451 O O . LEU A 1 299 ? 26.688 7.543 -3.238 1 76.06 299 LEU A O 1
ATOM 2455 N N . VAL A 1 300 ? 25.531 5.742 -2.57 1 55.78 300 VAL A N 1
ATOM 2456 C CA . VAL A 1 300 ? 26.781 5.078 -2.203 1 55.78 300 VAL A CA 1
ATOM 2457 C C . VAL A 1 300 ? 27.469 4.539 -3.457 1 55.78 300 VAL A C 1
ATOM 2459 O O . VAL A 1 300 ? 26.859 3.82 -4.246 1 55.78 300 VAL A O 1
ATOM 2462 N N . LYS A 1 301 ? 28.344 5.281 -4.074 1 47.66 301 LYS A N 1
ATOM 2463 C CA . LYS A 1 301 ? 29.172 4.809 -5.18 1 47.66 301 LYS A CA 1
ATOM 2464 C C . LYS A 1 301 ? 29.656 3.377 -4.945 1 47.66 301 LYS A C 1
ATOM 2466 O O . LYS A 1 301 ? 30.078 3.033 -3.84 1 47.66 301 LYS A O 1
ATOM 2471 N N . SER A 1 302 ? 28.922 2.312 -5.809 1 39.69 302 SER A N 1
ATOM 2472 C CA . SER A 1 302 ? 29.641 1.046 -5.793 1 39.69 302 SER A CA 1
ATOM 2473 C C . SER A 1 302 ? 31.141 1.265 -5.961 1 39.69 302 SER A C 1
ATOM 2475 O O . SER A 1 302 ? 31.562 2.242 -6.582 1 39.69 302 SER A O 1
ATOM 2477 N N . MET B 1 1 ? 12.812 -4.559 -25.188 1 26.64 1 MET B N 1
ATOM 2478 C CA . MET B 1 1 ? 13.961 -5.227 -24.594 1 26.64 1 MET B CA 1
ATOM 2479 C C . MET B 1 1 ? 13.578 -5.93 -23.297 1 26.64 1 MET B C 1
ATOM 2481 O O . MET B 1 1 ? 12.961 -5.32 -22.406 1 26.64 1 MET B O 1
ATOM 2485 N N . SER B 1 2 ? 13.375 -7.16 -23.375 1 33.78 2 SER B N 1
ATOM 2486 C CA . SER B 1 2 ? 13.133 -8.008 -22.219 1 33.78 2 SER B CA 1
ATOM 2487 C C . SER B 1 2 ? 14.133 -7.715 -21.094 1 33.78 2 SER B C 1
ATOM 2489 O O . SER B 1 2 ? 15.344 -7.727 -21.328 1 33.78 2 SER B O 1
ATOM 2491 N N . TYR B 1 3 ? 13.875 -6.859 -20.234 1 39.31 3 TYR B N 1
ATOM 2492 C CA . TYR B 1 3 ? 14.773 -6.504 -19.141 1 39.31 3 TYR B CA 1
ATOM 2493 C C . TYR B 1 3 ? 15.281 -7.746 -18.422 1 39.31 3 TYR B C 1
ATOM 2495 O O . TYR B 1 3 ? 14.492 -8.539 -17.891 1 39.31 3 TYR B O 1
ATOM 2503 N N . HIS B 1 4 ? 16.359 -8.297 -18.938 1 43.41 4 HIS B N 1
ATOM 2504 C CA . HIS B 1 4 ? 17.047 -9.359 -18.219 1 43.41 4 HIS B CA 1
ATOM 2505 C C . HIS B 1 4 ? 17.375 -8.938 -16.797 1 43.41 4 HIS B C 1
ATOM 2507 O O . HIS B 1 4 ? 17.906 -7.844 -16.578 1 43.41 4 HIS B O 1
ATOM 2513 N N . GLU B 1 5 ? 16.75 -9.469 -15.859 1 50.06 5 GLU B N 1
ATOM 2514 C CA . GLU B 1 5 ? 16.906 -9.258 -14.43 1 50.06 5 GLU B CA 1
ATOM 2515 C C . GLU B 1 5 ? 18.359 -9.43 -13.992 1 50.06 5 GLU B C 1
ATOM 2517 O O . GLU B 1 5 ? 18.969 -10.469 -14.258 1 50.06 5 GLU B O 1
ATOM 2522 N N . PRO B 1 6 ? 19.016 -8.344 -13.727 1 46.56 6 PRO B N 1
ATOM 2523 C CA . PRO B 1 6 ? 20.359 -8.602 -13.195 1 46.56 6 PRO B CA 1
ATOM 2524 C C . PRO B 1 6 ? 20.375 -9.648 -12.086 1 46.56 6 PRO B C 1
ATOM 2526 O O . PRO B 1 6 ? 19.375 -9.812 -11.375 1 46.56 6 PRO B O 1
ATOM 2529 N N . ALA B 1 7 ? 21.375 -10.617 -12.117 1 46.66 7 ALA B N 1
ATOM 2530 C CA . ALA B 1 7 ? 21.625 -11.617 -11.078 1 46.66 7 ALA B CA 1
ATOM 2531 C C . ALA B 1 7 ? 21.359 -11.039 -9.688 1 46.66 7 ALA B C 1
ATOM 2533 O O . ALA B 1 7 ? 20.938 -11.758 -8.781 1 46.66 7 ALA B O 1
ATOM 2534 N N . ALA B 1 8 ? 21.578 -9.766 -9.617 1 46.38 8 ALA B N 1
ATOM 2535 C CA . ALA B 1 8 ? 21.5 -9.016 -8.359 1 46.38 8 ALA B CA 1
ATOM 2536 C C . ALA B 1 8 ? 20.078 -9.016 -7.816 1 46.38 8 ALA B C 1
ATOM 2538 O O . ALA B 1 8 ? 19.859 -8.906 -6.602 1 46.38 8 ALA B O 1
ATOM 2539 N N . PHE B 1 9 ? 19.047 -9.336 -8.586 1 56.06 9 PHE B N 1
ATOM 2540 C CA . PHE B 1 9 ? 17.672 -9.172 -8.148 1 56.06 9 PHE B CA 1
ATOM 2541 C C . PHE B 1 9 ? 17.109 -10.484 -7.609 1 56.06 9 PHE B C 1
ATOM 2543 O O . PHE B 1 9 ? 16.062 -10.5 -6.957 1 56.06 9 PHE B O 1
ATOM 2550 N N . LYS B 1 10 ? 17.953 -11.523 -7.719 1 59.81 10 LYS B N 1
ATOM 2551 C CA . LYS B 1 10 ? 17.469 -12.836 -7.305 1 59.81 10 LYS B CA 1
ATOM 2552 C C . LYS B 1 10 ? 17.25 -12.891 -5.797 1 59.81 10 LYS B C 1
ATOM 2554 O O . LYS B 1 10 ? 16.359 -13.594 -5.32 1 59.81 10 LYS B O 1
ATOM 2559 N N . GLU B 1 11 ? 17.953 -12.031 -5.121 1 73.38 11 GLU B N 1
ATOM 2560 C CA . GLU B 1 11 ? 17.844 -12.148 -3.67 1 73.38 11 GLU B CA 1
ATOM 2561 C C . GLU B 1 11 ? 16.984 -11.023 -3.086 1 73.38 11 GLU B C 1
ATOM 2563 O O . GLU B 1 11 ? 16.828 -10.93 -1.868 1 73.38 11 GLU B O 1
ATOM 2568 N N . ASN B 1 12 ? 16.359 -10.289 -3.879 1 82.38 12 ASN B N 1
ATOM 2569 C CA . ASN B 1 12 ? 15.664 -9.133 -3.32 1 82.38 12 ASN B CA 1
ATOM 2570 C C . ASN B 1 12 ? 14.398 -9.547 -2.578 1 82.38 12 ASN B C 1
ATOM 2572 O O . ASN B 1 12 ? 14.055 -8.961 -1.551 1 82.38 12 ASN B O 1
ATOM 2576 N N . PHE B 1 13 ? 13.75 -10.625 -3.025 1 86 13 PHE B N 1
ATOM 2577 C CA . PHE B 1 13 ? 12.594 -11.117 -2.287 1 86 13 PHE B CA 1
ATOM 2578 C C . PHE B 1 13 ? 12.992 -11.57 -0.89 1 86 13 PHE B C 1
ATOM 2580 O O . PHE B 1 13 ? 12.25 -11.367 0.073 1 86 13 PHE B O 1
ATOM 2587 N N . ARG B 1 14 ? 14.18 -12.133 -0.863 1 89.44 14 ARG B N 1
ATOM 2588 C CA . ARG B 1 14 ? 14.711 -12.57 0.425 1 89.44 14 ARG B CA 1
ATOM 2589 C C . ARG B 1 14 ? 14.852 -11.398 1.384 1 89.44 14 ARG B C 1
ATOM 2591 O O . ARG B 1 14 ? 14.445 -11.477 2.545 1 89.44 14 ARG B O 1
ATOM 2598 N N . TRP B 1 15 ? 15.312 -10.32 0.887 1 91.88 15 TRP B N 1
ATOM 2599 C CA . TRP B 1 15 ? 15.586 -9.172 1.747 1 91.88 15 TRP B CA 1
ATOM 2600 C C . TRP B 1 15 ? 14.289 -8.484 2.166 1 91.88 15 TRP B C 1
ATOM 2602 O O . TRP B 1 15 ? 14.172 -7.992 3.291 1 91.88 15 TRP B O 1
ATOM 2612 N N . VAL B 1 16 ? 13.336 -8.453 1.258 1 94.25 16 VAL B N 1
ATOM 2613 C CA . VAL B 1 16 ? 12.031 -7.914 1.633 1 94.25 16 VAL B CA 1
ATOM 2614 C C . VAL B 1 16 ? 11.391 -8.805 2.693 1 94.25 16 VAL B C 1
ATOM 2616 O O . VAL B 1 16 ? 10.875 -8.305 3.699 1 94.25 16 VAL B O 1
ATOM 2619 N N . GLY B 1 17 ? 11.477 -10.117 2.48 1 94.31 17 GLY B N 1
ATOM 2620 C CA . GLY B 1 17 ? 11.008 -11.055 3.486 1 94.31 17 GLY B CA 1
ATOM 2621 C C . GLY B 1 17 ? 11.703 -10.898 4.824 1 94.31 17 GLY B C 1
ATOM 2622 O O . GLY B 1 17 ? 11.062 -10.945 5.875 1 94.31 17 GLY B O 1
ATOM 2623 N N . GLN B 1 18 ? 13.008 -10.695 4.762 1 94 18 GLN B N 1
ATOM 2624 C CA . GLN B 1 18 ? 13.797 -10.516 5.98 1 94 18 GLN B CA 1
ATOM 2625 C C . GLN B 1 18 ? 13.336 -9.281 6.75 1 94 18 GLN B C 1
ATOM 2627 O O . GLN B 1 18 ? 13.289 -9.289 7.98 1 94 18 GLN B O 1
ATOM 2632 N N . GLN B 1 19 ? 13.016 -8.227 6.035 1 93.56 19 GLN B N 1
ATOM 2633 C CA . GLN B 1 19 ? 12.531 -7.008 6.672 1 93.56 19 GLN B CA 1
ATOM 2634 C C . GLN B 1 19 ? 11.242 -7.254 7.441 1 93.56 19 GLN B C 1
ATOM 2636 O O . GLN B 1 19 ? 11.047 -6.723 8.539 1 93.56 19 GLN B O 1
ATOM 2641 N N . ALA B 1 20 ? 10.391 -8.078 6.914 1 92.56 20 ALA B N 1
ATOM 2642 C CA . ALA B 1 20 ? 9.078 -8.328 7.512 1 92.56 20 ALA B CA 1
ATOM 2643 C C . ALA B 1 20 ? 9.164 -9.414 8.586 1 92.56 20 ALA B C 1
ATOM 2645 O O . ALA B 1 20 ? 8.25 -9.562 9.391 1 92.56 20 ALA B O 1
ATOM 2646 N N . ALA B 1 21 ? 10.211 -10.195 8.68 1 93.94 21 ALA B N 1
ATOM 2647 C CA . ALA B 1 21 ? 10.328 -11.445 9.43 1 93.94 21 ALA B CA 1
ATOM 2648 C C . ALA B 1 21 ? 10.18 -11.203 10.93 1 93.94 21 ALA B C 1
ATOM 2650 O O . ALA B 1 21 ? 9.617 -12.039 11.648 1 93.94 21 ALA B O 1
ATOM 2651 N N . SER B 1 22 ? 10.578 -10.117 11.414 1 88.25 22 SER B N 1
ATOM 2652 C CA . SER B 1 22 ? 10.602 -9.883 12.852 1 88.25 22 SER B CA 1
ATOM 2653 C C . SER B 1 22 ? 9.195 -9.844 13.43 1 88.25 22 SER B C 1
ATOM 2655 O O . SER B 1 22 ? 9 -10.125 14.609 1 88.25 22 SER B O 1
ATOM 2657 N N . GLY B 1 23 ? 8.219 -9.484 12.656 1 91.75 23 GLY B N 1
ATOM 2658 C CA . GLY B 1 23 ? 6.84 -9.43 13.117 1 91.75 23 GLY B CA 1
ATOM 2659 C C . GLY B 1 23 ? 6.074 -10.719 12.883 1 91.75 23 GLY B C 1
ATOM 2660 O O . GLY B 1 23 ? 4.859 -10.773 13.102 1 91.75 23 GLY B O 1
ATOM 2661 N N . LEU B 1 24 ? 6.824 -11.75 12.461 1 96.69 24 LEU B N 1
ATOM 2662 C CA . LEU B 1 24 ? 6.191 -12.992 12.055 1 96.69 24 LEU B CA 1
ATOM 2663 C C . LEU B 1 24 ? 6.727 -14.172 12.867 1 96.69 24 LEU B C 1
ATOM 2665 O O . LEU B 1 24 ? 7.785 -14.062 13.5 1 96.69 24 LEU B O 1
ATOM 2669 N N . THR B 1 25 ? 5.965 -15.188 12.93 1 96.94 25 THR B N 1
ATOM 2670 C CA . THR B 1 25 ? 6.445 -16.516 13.305 1 96.94 25 THR B CA 1
ATOM 2671 C C . THR B 1 25 ? 6.105 -17.547 12.227 1 96.94 25 THR B C 1
ATOM 2673 O O . THR B 1 25 ? 5.145 -17.359 11.477 1 96.94 25 THR B O 1
ATOM 2676 N N . MET B 1 26 ? 6.906 -18.531 12.141 1 97.88 26 MET B N 1
ATOM 2677 C CA . MET B 1 26 ? 6.734 -19.578 11.133 1 97.88 26 MET B CA 1
ATOM 2678 C C . MET B 1 26 ? 6.926 -20.969 11.75 1 97.88 26 MET B C 1
ATOM 2680 O O . MET B 1 26 ? 7.793 -21.156 12.602 1 97.88 26 MET B O 1
ATOM 2684 N N . GLU B 1 27 ? 6.078 -21.859 11.32 1 97 27 GLU B N 1
ATOM 2685 C CA . GLU B 1 27 ? 6.145 -23.25 11.789 1 97 27 GLU B CA 1
ATOM 2686 C C . GLU B 1 27 ? 5.891 -24.219 10.641 1 97 27 GLU B C 1
ATOM 2688 O O . GLU B 1 27 ? 4.871 -24.125 9.953 1 97 27 GLU B O 1
ATOM 2693 N N . ASN B 1 28 ? 6.777 -25.125 10.492 1 97.06 28 ASN B N 1
ATOM 2694 C CA . ASN B 1 28 ? 6.516 -26.234 9.586 1 97.06 28 ASN B CA 1
ATOM 2695 C C . ASN B 1 28 ? 5.543 -27.25 10.188 1 97.06 28 ASN B C 1
ATOM 2697 O O . ASN B 1 28 ? 5.738 -27.703 11.32 1 97.06 28 ASN B O 1
ATOM 2701 N N . LEU B 1 29 ? 4.582 -27.609 9.469 1 97 29 LEU B N 1
ATOM 2702 C CA . LEU B 1 29 ? 3.541 -28.5 9.992 1 97 29 LEU B CA 1
ATOM 2703 C C . LEU B 1 29 ? 3.725 -29.922 9.477 1 97 29 LEU B C 1
ATOM 2705 O O . LEU B 1 29 ? 3.627 -30.875 10.242 1 97 29 LEU B O 1
ATOM 2709 N N . THR B 1 30 ? 3.852 -30.109 8.203 1 96.69 30 THR B N 1
ATOM 2710 C CA . THR B 1 30 ? 4.176 -31.359 7.512 1 96.69 30 THR B CA 1
ATOM 2711 C C . THR B 1 30 ? 5.352 -31.156 6.562 1 96.69 30 THR B C 1
ATOM 2713 O O . THR B 1 30 ? 5.828 -30.031 6.387 1 96.69 30 THR B O 1
ATOM 2716 N N . PRO B 1 31 ? 5.777 -32.125 5.902 1 96.19 31 PRO B N 1
ATOM 2717 C CA . PRO B 1 31 ? 6.859 -31.938 4.934 1 96.19 31 PRO B CA 1
ATOM 2718 C C . PRO B 1 31 ? 6.473 -31 3.791 1 96.19 31 PRO B C 1
ATOM 2720 O O . PRO B 1 31 ? 7.348 -30.453 3.109 1 96.19 31 PRO B O 1
ATOM 2723 N N . VAL B 1 32 ? 5.156 -30.828 3.627 1 97.69 32 VAL B N 1
ATOM 2724 C CA . VAL B 1 32 ? 4.766 -30.062 2.451 1 97.69 32 VAL B CA 1
ATOM 2725 C C . VAL B 1 32 ? 3.826 -28.922 2.863 1 97.69 32 VAL B C 1
ATOM 2727 O O . VAL B 1 32 ? 3.074 -28.406 2.039 1 97.69 32 VAL B O 1
ATOM 2730 N N . SER B 1 33 ? 3.777 -28.625 4.156 1 98 33 SER B N 1
ATOM 2731 C CA . SER B 1 33 ? 2.943 -27.516 4.598 1 98 33 SER B CA 1
ATOM 2732 C C . SER B 1 33 ? 3.594 -26.766 5.758 1 98 33 SER B C 1
ATOM 2734 O O . SER B 1 33 ? 4.379 -27.344 6.512 1 98 33 SER B O 1
ATOM 2736 N N . TYR B 1 34 ? 3.307 -25.484 5.918 1 98.25 34 TYR B N 1
ATOM 2737 C CA . TYR B 1 34 ? 3.762 -24.625 7 1 98.25 34 TYR B CA 1
ATOM 2738 C C . TYR B 1 34 ? 2.771 -23.484 7.254 1 98.25 34 TYR B C 1
ATOM 2740 O O . TYR B 1 34 ? 1.843 -23.281 6.469 1 98.25 34 TYR B O 1
ATOM 2748 N N . GLN B 1 35 ? 2.898 -22.859 8.328 1 98.19 35 GLN B N 1
ATOM 2749 C CA . GLN B 1 35 ? 2.062 -21.703 8.648 1 98.19 35 GLN B CA 1
ATOM 2750 C C . GLN B 1 35 ? 2.914 -20.5 9.047 1 98.19 35 GLN B C 1
ATOM 2752 O O . GLN B 1 35 ? 4.023 -20.672 9.562 1 98.19 35 GLN B O 1
ATOM 2757 N N . VAL B 1 36 ? 2.492 -19.375 8.734 1 98.12 36 VAL B N 1
ATOM 2758 C CA . VAL B 1 36 ? 3.088 -18.094 9.117 1 98.12 36 VAL B CA 1
ATOM 2759 C C . VAL B 1 36 ? 2.062 -17.25 9.883 1 98.12 36 VAL B C 1
ATOM 2761 O O . VAL B 1 36 ? 0.922 -17.109 9.438 1 98.12 36 VAL B O 1
ATOM 2764 N N . THR B 1 37 ? 2.469 -16.766 11.016 1 97.06 37 THR B N 1
ATOM 2765 C CA . THR B 1 37 ? 1.593 -15.906 11.812 1 97.06 37 THR B CA 1
ATOM 2766 C C . THR B 1 37 ? 2.096 -14.461 11.805 1 97.06 37 THR B C 1
ATOM 2768 O O . THR B 1 37 ? 3.244 -14.203 12.172 1 97.06 37 THR B O 1
ATOM 2771 N N . THR B 1 38 ? 1.284 -13.562 11.336 1 96.5 38 THR B N 1
ATOM 2772 C CA . THR B 1 38 ? 1.502 -12.125 11.438 1 96.5 38 THR B CA 1
ATOM 2773 C C . THR B 1 38 ? 0.842 -11.562 12.695 1 96.5 38 THR B C 1
ATOM 2775 O O . THR B 1 38 ? -0.369 -11.336 12.719 1 96.5 38 THR B O 1
ATOM 2778 N N . HIS B 1 39 ? 1.545 -11.203 13.625 1 94.06 39 HIS B N 1
ATOM 2779 C CA . HIS B 1 39 ? 1.013 -10.906 14.945 1 94.06 39 HIS B CA 1
ATOM 2780 C C . HIS B 1 39 ? 0.327 -9.547 14.977 1 94.06 39 HIS B C 1
ATOM 2782 O O . HIS B 1 39 ? -0.657 -9.359 15.695 1 94.06 39 HIS B O 1
ATOM 2788 N N . GLY B 1 40 ? 0.751 -8.625 14.234 1 91.88 40 GLY B N 1
ATOM 2789 C CA . GLY B 1 40 ? 0.233 -7.27 14.273 1 91.88 40 GLY B CA 1
ATOM 2790 C C . GLY B 1 40 ? -0.981 -7.07 13.391 1 91.88 40 GLY B C 1
ATOM 2791 O O . GLY B 1 40 ? -1.604 -6.004 13.406 1 91.88 40 GLY B O 1
ATOM 2792 N N . GLY B 1 41 ? -1.337 -8.07 12.539 1 93.88 41 GLY B N 1
ATOM 2793 C CA . GLY B 1 41 ? -2.453 -7.922 11.617 1 93.88 41 GLY B CA 1
ATOM 2794 C C . GLY B 1 41 ? -2.104 -7.113 10.383 1 93.88 41 GLY B C 1
ATOM 2795 O O . GLY B 1 41 ? -0.943 -7.066 9.977 1 93.88 41 GLY B O 1
ATOM 2796 N N . PHE B 1 42 ? -3.172 -6.57 9.734 1 95.12 42 PHE B N 1
ATOM 2797 C CA . PHE B 1 42 ? -2.955 -5.73 8.562 1 95.12 42 PHE B CA 1
ATOM 2798 C C . PHE B 1 42 ? -2.574 -4.312 8.969 1 95.12 42 PHE B C 1
ATOM 2800 O O . PHE B 1 42 ? -3.039 -3.812 10 1 95.12 42 PHE B O 1
ATOM 2807 N N . ALA B 1 43 ? -1.756 -3.758 8.18 1 94.06 43 ALA B N 1
ATOM 2808 C CA . ALA B 1 43 ? -1.373 -2.365 8.398 1 94.06 43 ALA B CA 1
ATOM 2809 C C . ALA B 1 43 ? -2.529 -1.423 8.078 1 94.06 43 ALA B C 1
ATOM 2811 O O . ALA B 1 43 ? -3.469 -1.798 7.375 1 94.06 43 ALA B O 1
ATOM 2812 N N . TYR B 1 44 ? -2.475 -0.212 8.578 1 95.75 44 TYR B N 1
ATOM 2813 C CA . TYR B 1 44 ? -3.422 0.883 8.406 1 95.75 44 TYR B CA 1
ATOM 2814 C C . TYR B 1 44 ? -3.709 1.128 6.926 1 95.75 44 TYR B C 1
ATOM 2816 O O . TYR B 1 44 ? -4.852 1.399 6.547 1 95.75 44 TYR B O 1
ATOM 2824 N N . ASP B 1 45 ? -2.768 0.962 6.09 1 93.94 45 ASP B N 1
ATOM 2825 C CA . ASP B 1 45 ? -2.898 1.312 4.68 1 93.94 45 ASP B CA 1
ATOM 2826 C C . ASP B 1 45 ? -3.527 0.169 3.885 1 93.94 45 ASP B C 1
ATOM 2828 O O . ASP B 1 45 ? -3.703 0.273 2.67 1 93.94 45 ASP B O 1
ATOM 2832 N N . ALA B 1 46 ? -3.846 -0.901 4.57 1 96.44 46 ALA B N 1
ATOM 2833 C CA . ALA B 1 46 ? -4.488 -2.031 3.902 1 96.44 46 ALA B CA 1
ATOM 2834 C C . ALA B 1 46 ? -5.992 -1.817 3.787 1 96.44 46 ALA B C 1
ATOM 2836 O O . ALA B 1 46 ? -6.691 -2.602 3.141 1 96.44 46 ALA B O 1
ATOM 2837 N N . TYR B 1 47 ? -6.504 -0.746 4.363 1 95.19 47 TYR B N 1
ATOM 2838 C CA . TYR B 1 47 ? -7.938 -0.479 4.375 1 95.19 47 TYR B CA 1
ATOM 2839 C C . TYR B 1 47 ? -8.281 0.721 3.5 1 95.19 47 TYR B C 1
ATOM 2841 O O . TYR B 1 47 ? -7.566 1.728 3.514 1 95.19 47 TYR B O 1
ATOM 2849 N N . ASN B 1 48 ? -9.383 0.574 2.748 1 92.88 48 ASN B N 1
ATOM 2850 C CA . ASN B 1 48 ? -9.797 1.657 1.862 1 92.88 48 ASN B CA 1
ATOM 2851 C C . ASN B 1 48 ? -10.609 2.709 2.607 1 92.88 48 ASN B C 1
ATOM 2853 O O . ASN B 1 48 ? -10.688 2.686 3.838 1 92.88 48 ASN B O 1
ATOM 2857 N N . ALA B 1 49 ? -11.133 3.645 1.854 1 88.62 49 ALA B N 1
ATOM 2858 C CA . ALA B 1 49 ? -11.812 4.805 2.416 1 88.62 49 ALA B CA 1
ATOM 2859 C C . ALA B 1 49 ? -13.07 4.387 3.18 1 88.62 49 ALA B C 1
ATOM 2861 O O . ALA B 1 49 ? -13.602 5.156 3.986 1 88.62 49 ALA B O 1
ATOM 2862 N N . ARG B 1 50 ? -13.586 3.145 2.986 1 87.75 50 ARG B N 1
ATOM 2863 C CA . ARG B 1 50 ? -14.742 2.613 3.689 1 87.75 50 ARG B CA 1
ATOM 2864 C C . ARG B 1 50 ? -14.32 1.677 4.816 1 87.75 50 ARG B C 1
ATOM 2866 O O . ARG B 1 50 ? -15.148 0.95 5.371 1 87.75 50 ARG B O 1
ATOM 2873 N N . ALA B 1 51 ? -13.031 1.652 5.086 1 91.81 51 ALA B N 1
ATOM 2874 C CA . ALA B 1 51 ? -12.445 0.809 6.125 1 91.81 51 ALA B CA 1
ATOM 2875 C C . ALA B 1 51 ? -12.594 -0.67 5.781 1 91.81 51 ALA B C 1
ATOM 2877 O O . ALA B 1 51 ? -12.711 -1.514 6.672 1 91.81 51 ALA B O 1
ATOM 2878 N N . MET B 1 52 ? -12.703 -0.943 4.496 1 93.56 52 MET B N 1
ATOM 2879 C CA . MET B 1 52 ? -12.711 -2.326 4.023 1 93.56 52 MET B CA 1
ATOM 2880 C C . MET B 1 52 ? -11.32 -2.764 3.596 1 93.56 52 MET B C 1
ATOM 2882 O O . MET B 1 52 ? -10.57 -1.984 3 1 93.56 52 MET B O 1
ATOM 2886 N N . LEU B 1 53 ? -11.07 -3.98 3.914 1 95.88 53 LEU B N 1
ATOM 2887 C CA . LEU B 1 53 ? -9.781 -4.543 3.537 1 95.88 53 LEU B CA 1
ATOM 2888 C C . LEU B 1 53 ? -9.641 -4.613 2.02 1 95.88 53 LEU B C 1
ATOM 2890 O O . LEU B 1 53 ? -10.562 -5.039 1.324 1 95.88 53 LEU B O 1
ATOM 2894 N N . ASN B 1 54 ? -8.508 -4.176 1.498 1 97 54 ASN B N 1
ATOM 2895 C CA . ASN B 1 54 ? -8.234 -4.281 0.068 1 97 54 ASN B CA 1
ATOM 2896 C C . ASN B 1 54 ? -7.793 -5.688 -0.318 1 97 54 ASN B C 1
ATOM 2898 O O . ASN B 1 54 ? -6.883 -6.246 0.294 1 97 54 ASN B O 1
ATOM 2902 N N . PRO B 1 55 ? -8.32 -6.258 -1.367 1 97.69 55 PRO B N 1
ATOM 2903 C CA . PRO B 1 55 ? -7.93 -7.609 -1.768 1 97.69 55 PRO B CA 1
ATOM 2904 C C . PRO B 1 55 ? -6.445 -7.723 -2.102 1 97.69 55 PRO B C 1
ATOM 2906 O O . PRO B 1 55 ? -5.82 -8.75 -1.821 1 97.69 55 PRO B O 1
ATOM 2909 N N . TRP B 1 56 ? -5.879 -6.676 -2.684 1 98.06 56 TRP B N 1
ATOM 2910 C CA . TRP B 1 56 ? -4.48 -6.77 -3.096 1 98.06 56 TRP B CA 1
ATOM 2911 C C . TRP B 1 56 ? -3.557 -6.746 -1.885 1 98.06 56 TRP B C 1
ATOM 2913 O O . TRP B 1 56 ? -2.408 -7.188 -1.965 1 98.06 56 TRP B O 1
ATOM 2923 N N . ASN B 1 57 ? -4.02 -6.195 -0.751 1 97.81 57 ASN B N 1
ATOM 2924 C CA . ASN B 1 57 ? -3.215 -6.297 0.462 1 97.81 57 ASN B CA 1
ATOM 2925 C C . ASN B 1 57 ? -3.223 -7.719 1.021 1 97.81 57 ASN B C 1
ATOM 2927 O O . ASN B 1 57 ? -2.248 -8.148 1.64 1 97.81 57 ASN B O 1
ATOM 2931 N N . VAL B 1 58 ? -4.277 -8.453 0.795 1 98 58 VAL B N 1
ATOM 2932 C CA . VAL B 1 58 ? -4.305 -9.867 1.158 1 98 58 VAL B CA 1
ATOM 2933 C C . VAL B 1 58 ? -3.316 -10.641 0.29 1 98 58 VAL B C 1
ATOM 2935 O O . VAL B 1 58 ? -2.59 -11.508 0.787 1 98 58 VAL B O 1
ATOM 2938 N N . LEU B 1 59 ? -3.283 -10.305 -0.963 1 98.38 59 LEU B N 1
ATOM 2939 C CA . LEU B 1 59 ? -2.33 -10.938 -1.864 1 98.38 59 LEU B CA 1
ATOM 2940 C C . LEU B 1 59 ? -0.896 -10.672 -1.414 1 98.38 59 LEU B C 1
ATOM 2942 O O . LEU B 1 59 ? -0.046 -11.562 -1.483 1 98.38 59 LEU B O 1
ATOM 2946 N N . ARG B 1 60 ? -0.643 -9.5 -0.944 1 97.75 60 ARG B N 1
ATOM 2947 C CA . ARG B 1 60 ? 0.699 -9.172 -0.471 1 97.75 60 ARG B CA 1
ATOM 2948 C C . ARG B 1 60 ? 1.033 -9.938 0.803 1 97.75 60 ARG B C 1
ATOM 2950 O O . ARG B 1 60 ? 2.186 -10.32 1.019 1 97.75 60 ARG B O 1
ATOM 2957 N N . LEU B 1 61 ? 0.042 -10.109 1.646 1 97.75 61 LEU B N 1
ATOM 2958 C CA . LEU B 1 61 ? 0.221 -10.953 2.822 1 97.75 61 LEU B CA 1
ATOM 2959 C C . LEU B 1 61 ? 0.61 -12.367 2.418 1 97.75 61 LEU B C 1
ATOM 2961 O O . LEU B 1 61 ? 1.523 -12.961 3.004 1 97.75 61 LEU B O 1
ATOM 2965 N N . ILE B 1 62 ? -0.05 -12.867 1.461 1 98.06 62 ILE B N 1
ATOM 2966 C CA . ILE B 1 62 ? 0.204 -14.219 0.972 1 98.06 62 ILE B CA 1
ATOM 2967 C C . ILE B 1 62 ? 1.6 -14.289 0.354 1 98.06 62 ILE B C 1
ATOM 2969 O O . ILE B 1 62 ? 2.338 -15.25 0.582 1 98.06 62 ILE B O 1
ATOM 2973 N N . GLU B 1 63 ? 1.923 -13.281 -0.369 1 97.19 63 GLU B N 1
ATOM 2974 C CA . GLU B 1 63 ? 3.271 -13.203 -0.918 1 97.19 63 GLU B CA 1
ATOM 2975 C C . GLU B 1 63 ? 4.32 -13.156 0.192 1 97.19 63 GLU B C 1
ATOM 2977 O O . GLU B 1 63 ? 5.379 -13.773 0.076 1 97.19 63 GLU B O 1
ATOM 2982 N N . CYS B 1 64 ? 4.043 -12.43 1.174 1 97.12 64 CYS B N 1
ATOM 2983 C CA . CYS B 1 64 ? 4.941 -12.375 2.32 1 97.12 64 CYS B CA 1
ATOM 2984 C C . CYS B 1 64 ? 5.18 -13.766 2.895 1 97.12 64 CYS B C 1
ATOM 2986 O O . CYS B 1 64 ? 6.32 -14.141 3.172 1 97.12 64 CYS B O 1
ATOM 2988 N N . SER B 1 65 ? 4.121 -14.492 3.029 1 97.88 65 SER B N 1
ATOM 2989 C CA . SER B 1 65 ? 4.23 -15.844 3.568 1 97.88 65 SER B CA 1
ATOM 2990 C C . SER B 1 65 ? 5.102 -16.734 2.682 1 97.88 65 SER B C 1
ATOM 2992 O O . SER B 1 65 ? 5.871 -17.547 3.182 1 97.88 65 SER B O 1
ATOM 2994 N N . ARG B 1 66 ? 5.008 -16.562 1.417 1 96.56 66 ARG B N 1
ATOM 2995 C CA . ARG B 1 66 ? 5.863 -17.297 0.502 1 96.56 66 ARG B CA 1
ATOM 2996 C C . ARG B 1 66 ? 7.312 -16.844 0.61 1 96.56 66 ARG B C 1
ATOM 2998 O O . ARG B 1 66 ? 8.234 -17.656 0.614 1 96.56 66 ARG B O 1
ATOM 3005 N N . ALA B 1 67 ? 7.477 -15.531 0.677 1 95.56 67 ALA B N 1
ATOM 3006 C CA . ALA B 1 67 ? 8.828 -14.984 0.744 1 95.56 67 ALA B CA 1
ATOM 3007 C C . ALA B 1 67 ? 9.578 -15.531 1.952 1 95.56 67 ALA B C 1
ATOM 3009 O O . ALA B 1 67 ? 10.734 -15.945 1.834 1 95.56 67 ALA B O 1
ATOM 3010 N N . VAL B 1 68 ? 8.922 -15.586 3.068 1 96.62 68 VAL B N 1
ATOM 3011 C CA . VAL B 1 68 ? 9.625 -16.016 4.273 1 96.62 68 VAL B CA 1
ATOM 3012 C C . VAL B 1 68 ? 9.719 -17.547 4.301 1 96.62 68 VAL B C 1
ATOM 3014 O O . VAL B 1 68 ? 10.57 -18.109 4.984 1 96.62 68 VAL B O 1
ATOM 3017 N N . GLY B 1 69 ? 8.875 -18.203 3.574 1 96.69 69 GLY B N 1
ATOM 3018 C CA . GLY B 1 69 ? 8.914 -19.656 3.516 1 96.69 69 GLY B CA 1
ATOM 3019 C C . GLY B 1 69 ? 9.898 -20.188 2.49 1 96.69 69 GLY B C 1
ATOM 3020 O O . GLY B 1 69 ? 10.555 -21.203 2.723 1 96.69 69 GLY B O 1
ATOM 3021 N N . TRP B 1 70 ? 9.953 -19.484 1.353 1 95.56 70 TRP B N 1
ATOM 3022 C CA . TRP B 1 70 ? 10.68 -20.016 0.202 1 95.56 70 TRP B CA 1
ATOM 3023 C C . TRP B 1 70 ? 12.125 -19.547 0.208 1 95.56 70 TRP B C 1
ATOM 3025 O O . TRP B 1 70 ? 12.977 -20.109 -0.484 1 95.56 70 TRP B O 1
ATOM 3035 N N . TRP B 1 71 ? 12.445 -18.516 0.966 1 93.5 71 TRP B N 1
ATOM 3036 C CA . TRP B 1 71 ? 13.797 -17.969 1.031 1 93.5 71 TRP B CA 1
ATOM 3037 C C . TRP B 1 71 ? 14.336 -18.016 2.457 1 93.5 71 TRP B C 1
ATOM 3039 O O . TRP B 1 71 ? 13.57 -18.156 3.412 1 93.5 71 TRP B O 1
ATOM 3049 N N . LYS B 1 72 ? 15.688 -17.922 2.529 1 93.25 72 LYS B N 1
ATOM 3050 C CA . LYS B 1 72 ? 16.312 -17.906 3.85 1 93.25 72 LYS B CA 1
ATOM 3051 C C . LYS B 1 72 ? 16.047 -16.578 4.566 1 93.25 72 LYS B C 1
ATOM 3053 O O . LYS B 1 72 ? 16.359 -15.508 4.039 1 93.25 72 LYS B O 1
ATOM 3058 N N . THR B 1 73 ? 15.453 -16.641 5.695 1 93.81 73 THR B N 1
ATOM 3059 C CA . THR B 1 73 ? 15.219 -15.516 6.59 1 93.81 73 THR B CA 1
ATOM 3060 C C . THR B 1 73 ? 15.531 -15.906 8.031 1 93.81 73 THR B C 1
ATOM 3062 O O . THR B 1 73 ? 15.953 -17.031 8.305 1 93.81 73 THR B O 1
ATOM 3065 N N . SER B 1 74 ? 15.359 -15.008 8.914 1 94.06 74 SER B N 1
ATOM 3066 C CA . SER B 1 74 ? 15.578 -15.273 10.336 1 94.06 74 SER B CA 1
ATOM 3067 C C . SER B 1 74 ? 14.562 -16.281 10.875 1 94.06 74 SER B C 1
ATOM 3069 O O . SER B 1 74 ? 14.766 -16.859 11.938 1 94.06 74 SER B O 1
ATOM 3071 N N . LEU B 1 75 ? 13.508 -16.562 10.133 1 95.94 75 LEU B N 1
ATOM 3072 C CA . LEU B 1 75 ? 12.43 -17.406 10.609 1 95.94 75 LEU B CA 1
ATOM 3073 C C . LEU B 1 75 ? 12.758 -18.875 10.391 1 95.94 75 LEU B C 1
ATOM 3075 O O . LEU B 1 75 ? 12.125 -19.766 10.977 1 95.94 75 LEU B O 1
ATOM 3079 N N . ASN B 1 76 ? 13.711 -19.141 9.508 1 96.19 76 ASN B N 1
ATOM 3080 C CA . ASN B 1 76 ? 13.984 -20.531 9.172 1 96.19 76 ASN B CA 1
ATOM 3081 C C . ASN B 1 76 ? 15.477 -20.828 9.172 1 96.19 76 ASN B C 1
ATOM 3083 O O . ASN B 1 76 ? 15.969 -21.609 8.344 1 96.19 76 ASN B O 1
ATOM 3087 N N . GLU B 1 77 ? 16.172 -20.203 10 1 93.06 77 GLU B N 1
ATOM 3088 C CA . GLU B 1 77 ? 17.609 -20.375 10.117 1 93.06 77 GLU B CA 1
ATOM 3089 C C . GLU B 1 77 ? 17.969 -21.828 10.406 1 93.06 77 GLU B C 1
ATOM 3091 O O . GLU B 1 77 ? 18.922 -22.375 9.836 1 93.06 77 GLU B O 1
ATOM 3096 N N . GLU B 1 78 ? 17.25 -22.438 11.195 1 93.69 78 GLU B N 1
ATOM 3097 C CA . GLU B 1 78 ? 17.547 -23.797 11.625 1 93.69 78 GLU B CA 1
ATOM 3098 C C . GLU B 1 78 ? 17 -24.828 10.625 1 93.69 78 GLU B C 1
ATOM 3100 O O . GLU B 1 78 ? 17.688 -25.797 10.297 1 93.69 78 GLU B O 1
ATOM 3105 N N . THR B 1 79 ? 15.852 -24.609 10.141 1 94.31 79 THR B N 1
ATOM 3106 C CA . THR B 1 79 ? 15.156 -25.609 9.336 1 94.31 79 THR B CA 1
ATOM 3107 C C . THR B 1 79 ? 15.477 -25.422 7.852 1 94.31 79 THR B C 1
ATOM 3109 O O . THR B 1 79 ? 15.289 -26.328 7.055 1 94.31 79 THR B O 1
ATOM 3112 N N . GLY B 1 80 ? 15.891 -24.172 7.559 1 95.31 80 GLY B N 1
ATOM 3113 C CA . GLY B 1 80 ? 16.016 -23.828 6.152 1 95.31 80 GLY B CA 1
ATOM 3114 C C . GLY B 1 80 ? 14.688 -23.5 5.496 1 95.31 80 GLY B C 1
ATOM 3115 O O . GLY B 1 80 ? 13.633 -23.656 6.117 1 95.31 80 GLY B O 1
ATOM 3116 N N . PRO B 1 81 ? 14.781 -23.125 4.199 1 96.06 81 PRO B N 1
ATOM 3117 C CA . PRO B 1 81 ? 13.562 -22.797 3.455 1 96.06 81 PRO B CA 1
ATOM 3118 C C . PRO B 1 81 ? 12.656 -24 3.244 1 96.06 81 PRO B C 1
ATOM 3120 O O . PRO B 1 81 ? 13.133 -25.141 3.215 1 96.06 81 PRO B O 1
ATOM 3123 N N . PHE B 1 82 ? 11.422 -23.719 3.139 1 96.88 82 PHE B N 1
ATOM 3124 C CA . PHE B 1 82 ? 10.359 -24.703 2.957 1 96.88 82 PHE B CA 1
ATOM 3125 C C . PHE B 1 82 ? 10.68 -25.641 1.803 1 96.88 82 PHE B C 1
ATOM 3127 O O . PHE B 1 82 ? 11.062 -25.203 0.721 1 96.88 82 PHE B O 1
ATOM 3134 N N . MET B 1 83 ? 10.664 -27.047 2.066 1 97.31 83 MET B N 1
ATOM 3135 C CA . MET B 1 83 ? 10.875 -28.109 1.097 1 97.31 83 MET B CA 1
ATOM 3136 C C . MET B 1 83 ? 12.219 -27.953 0.393 1 97.31 83 MET B C 1
ATOM 3138 O O . MET B 1 83 ? 12.391 -28.422 -0.739 1 97.31 83 MET B O 1
ATOM 3142 N N . GLU B 1 84 ? 13.133 -27.141 0.966 1 95.94 84 GLU B N 1
ATOM 3143 C CA . GLU B 1 84 ? 14.43 -26.875 0.361 1 95.94 84 GLU B CA 1
ATOM 3144 C C . GLU B 1 84 ? 14.281 -26.328 -1.057 1 95.94 84 GLU B C 1
ATOM 3146 O O . GLU B 1 84 ? 15.062 -26.672 -1.946 1 95.94 84 GLU B O 1
ATOM 3151 N N . ILE B 1 85 ? 13.258 -25.594 -1.232 1 94.88 85 ILE B N 1
ATOM 3152 C CA . ILE B 1 85 ? 12.875 -25.172 -2.578 1 94.88 85 ILE B CA 1
ATOM 3153 C C . ILE B 1 85 ? 13.922 -24.219 -3.139 1 94.88 85 ILE B C 1
ATOM 3155 O O . ILE B 1 85 ? 14.141 -24.172 -4.352 1 94.88 85 ILE B O 1
ATOM 3159 N N . ASN B 1 86 ? 14.586 -23.5 -2.281 1 90.31 86 ASN B N 1
ATOM 3160 C CA . ASN B 1 86 ? 15.633 -22.578 -2.691 1 90.31 86 ASN B CA 1
ATOM 3161 C C . ASN B 1 86 ? 16.797 -23.297 -3.352 1 90.31 86 ASN B C 1
ATOM 3163 O O . ASN B 1 86 ? 17.547 -22.703 -4.141 1 90.31 86 ASN B O 1
ATOM 3167 N N . LYS B 1 87 ? 16.984 -24.578 -3.143 1 93.75 87 LYS B N 1
ATOM 3168 C CA . LYS B 1 87 ? 18.094 -25.359 -3.666 1 93.75 87 LYS B CA 1
ATOM 3169 C C . LYS B 1 87 ? 17.859 -25.75 -5.121 1 93.75 87 LYS B C 1
ATOM 3171 O O . LYS B 1 87 ? 18.781 -26.188 -5.809 1 93.75 87 LYS B O 1
ATOM 3176 N N . LEU B 1 88 ? 16.672 -25.578 -5.535 1 94.88 88 LEU B N 1
ATOM 3177 C CA . LEU B 1 88 ? 16.359 -25.953 -6.906 1 94.88 88 LEU B CA 1
ATOM 3178 C C . LEU B 1 88 ? 16.984 -24.969 -7.895 1 94.88 88 LEU B C 1
ATOM 3180 O O . LEU B 1 88 ? 17.109 -25.281 -9.086 1 94.88 88 LEU B O 1
ATOM 3184 N N . GLY B 1 89 ? 17.297 -23.75 -7.43 1 90.38 89 GLY B N 1
ATOM 3185 C CA . GLY B 1 89 ? 17.844 -22.734 -8.312 1 90.38 89 GLY B CA 1
ATOM 3186 C C . GLY B 1 89 ? 16.891 -22.297 -9.398 1 90.38 89 GLY B C 1
ATOM 3187 O O . GLY B 1 89 ? 17.297 -22.016 -10.523 1 90.38 89 GLY B O 1
ATOM 3188 N N . ARG B 1 90 ? 15.609 -22.469 -9.18 1 92.56 90 ARG B N 1
ATOM 3189 C CA . ARG B 1 90 ? 14.578 -22.078 -10.141 1 92.56 90 ARG B CA 1
ATOM 3190 C C . ARG B 1 90 ? 13.969 -20.734 -9.781 1 92.56 90 ARG B C 1
ATOM 3192 O O . ARG B 1 90 ? 14.07 -20.281 -8.641 1 92.56 90 ARG B O 1
ATOM 3199 N N . MET B 1 91 ? 13.414 -20.109 -10.742 1 90.88 91 MET B N 1
ATOM 3200 C CA . MET B 1 91 ? 12.43 -19.047 -10.531 1 90.88 91 MET B CA 1
ATOM 3201 C C . MET B 1 91 ? 11.008 -19.609 -10.555 1 90.88 91 MET B C 1
ATOM 3203 O O . MET B 1 91 ? 10.781 -20.719 -11.047 1 90.88 91 MET B O 1
ATOM 3207 N N . PHE B 1 92 ? 10.117 -18.906 -9.984 1 93.19 92 PHE B N 1
ATOM 3208 C CA . PHE B 1 92 ? 8.727 -19.344 -9.906 1 93.19 92 PHE B CA 1
ATOM 3209 C C . PHE B 1 92 ? 7.801 -18.281 -10.5 1 93.19 92 PHE B C 1
ATOM 3211 O O . PHE B 1 92 ? 7.719 -17.172 -9.984 1 93.19 92 PHE B O 1
ATOM 3218 N N . PHE B 1 93 ? 7.105 -18.656 -11.547 1 94.88 93 PHE B N 1
ATOM 3219 C CA . PHE B 1 93 ? 6.145 -17.734 -12.156 1 94.88 93 PHE B CA 1
ATOM 3220 C C . PHE B 1 93 ? 4.715 -18.156 -11.812 1 94.88 93 PHE B C 1
ATOM 3222 O O . PHE B 1 93 ? 4.352 -19.312 -11.961 1 94.88 93 PHE B O 1
ATOM 3229 N N . THR B 1 94 ? 3.99 -17.234 -11.297 1 97 94 THR B N 1
ATOM 3230 C CA . THR B 1 94 ? 2.561 -17.469 -11.133 1 97 94 THR B CA 1
ATOM 3231 C C . THR B 1 94 ? 1.848 -17.438 -12.484 1 97 94 THR B C 1
ATOM 3233 O O . THR B 1 94 ? 1.99 -16.484 -13.242 1 97 94 THR B O 1
ATOM 3236 N N . VAL B 1 95 ? 1.054 -18.438 -12.82 1 98.06 95 VAL B N 1
ATOM 3237 C CA . VAL B 1 95 ? 0.397 -18.453 -14.125 1 98.06 95 VAL B CA 1
ATOM 3238 C C . VAL B 1 95 ? -1.118 -18.422 -13.938 1 98.06 95 VAL B C 1
ATOM 3240 O O . VAL B 1 95 ? -1.854 -18.062 -14.859 1 98.06 95 VAL B O 1
ATOM 3243 N N . ALA B 1 96 ? -1.609 -18.828 -12.742 1 98.81 96 ALA B N 1
ATOM 3244 C CA . ALA B 1 96 ? -3.039 -18.766 -12.453 1 98.81 96 ALA B CA 1
ATOM 3245 C C . ALA B 1 96 ? -3.289 -18.641 -10.953 1 98.81 96 ALA B C 1
ATOM 3247 O O . ALA B 1 96 ? -2.445 -19.016 -10.141 1 98.81 96 ALA B O 1
ATOM 3248 N N . MET B 1 97 ? -4.422 -18.109 -10.602 1 98.81 97 MET B N 1
ATOM 3249 C CA . MET B 1 97 ? -4.809 -17.953 -9.195 1 98.81 97 MET B CA 1
ATOM 3250 C C . MET B 1 97 ? -6.324 -17.953 -9.047 1 98.81 97 MET B C 1
ATOM 3252 O O . MET B 1 97 ? -7.031 -17.344 -9.859 1 98.81 97 MET B O 1
ATOM 3256 N N . SER B 1 98 ? -6.809 -18.656 -8.141 1 98.88 98 SER B N 1
ATOM 3257 C CA . SER B 1 98 ? -8.195 -18.578 -7.68 1 98.88 98 SER B CA 1
ATOM 3258 C C . SER B 1 98 ? -8.266 -18.188 -6.211 1 98.88 98 SER B C 1
ATOM 3260 O O . SER B 1 98 ? -7.559 -18.734 -5.371 1 98.88 98 SER B O 1
ATOM 3262 N N . MET B 1 99 ? -9.078 -17.219 -5.949 1 98.75 99 MET B N 1
ATOM 3263 C CA . MET B 1 99 ? -9.195 -16.703 -4.59 1 98.75 99 MET B CA 1
ATOM 3264 C C . MET B 1 99 ? -10.656 -16.516 -4.199 1 98.75 99 MET B C 1
ATOM 3266 O O . MET B 1 99 ? -11.469 -16.078 -5.012 1 98.75 99 MET B O 1
ATOM 3270 N N . LYS B 1 100 ? -10.977 -16.859 -2.977 1 98.69 100 LYS B N 1
ATOM 3271 C CA . LYS B 1 100 ? -12.305 -16.688 -2.408 1 98.69 100 LYS B CA 1
ATOM 3272 C C . LYS B 1 100 ? -12.25 -15.93 -1.086 1 98.69 100 LYS B C 1
ATOM 3274 O O . LYS B 1 100 ? -11.391 -16.188 -0.246 1 98.69 100 LYS B O 1
ATOM 3279 N N . PHE B 1 101 ? -13.18 -15.016 -0.944 1 98.12 101 PHE B N 1
ATOM 3280 C CA . PHE B 1 101 ? -13.312 -14.227 0.276 1 98.12 101 PHE B CA 1
ATOM 3281 C C . PHE B 1 101 ? -14.633 -14.531 0.976 1 98.12 101 PHE B C 1
ATOM 3283 O O . PHE B 1 101 ? -15.688 -14.562 0.339 1 98.12 101 PHE B O 1
ATOM 3290 N N . HIS B 1 102 ? -14.531 -14.742 2.23 1 96.31 102 HIS B N 1
ATOM 3291 C CA . HIS B 1 102 ? -15.734 -14.727 3.049 1 96.31 102 HIS B CA 1
ATOM 3292 C C . HIS B 1 102 ? -16.109 -13.305 3.453 1 96.31 102 HIS B C 1
ATOM 3294 O O . HIS B 1 102 ? -15.242 -12.461 3.658 1 96.31 102 HIS B O 1
ATOM 3300 N N . PRO B 1 103 ? -17.344 -12.977 3.562 1 93.31 103 PRO B N 1
ATOM 3301 C CA . PRO B 1 103 ? -17.766 -11.594 3.789 1 93.31 103 PRO B CA 1
ATOM 3302 C C . PRO B 1 103 ? -17.219 -11.023 5.098 1 93.31 103 PRO B C 1
ATOM 3304 O O . PRO B 1 103 ? -17.047 -9.805 5.215 1 93.31 103 PRO B O 1
ATOM 3307 N N . GLU B 1 104 ? -16.875 -11.867 6.078 1 92.31 104 GLU B N 1
ATOM 3308 C CA . GLU B 1 104 ? -16.391 -11.438 7.387 1 92.31 104 GLU B CA 1
ATOM 3309 C C . GLU B 1 104 ? -15.047 -10.719 7.266 1 92.31 104 GLU B C 1
ATOM 3311 O O . GLU B 1 104 ? -14.648 -9.984 8.172 1 92.31 104 GLU B O 1
ATOM 3316 N N . VAL B 1 105 ? -14.383 -10.898 6.125 1 94.5 105 VAL B N 1
ATOM 3317 C CA . VAL B 1 105 ? -13.094 -10.25 5.902 1 94.5 105 VAL B CA 1
ATOM 3318 C C . VAL B 1 105 ? -13.281 -8.734 5.883 1 94.5 105 VAL B C 1
ATOM 3320 O O . VAL B 1 105 ? -12.375 -7.984 6.262 1 94.5 105 VAL B O 1
ATOM 3323 N N . TYR B 1 106 ? -14.484 -8.281 5.531 1 92.62 106 TYR B N 1
ATOM 3324 C CA . TYR B 1 106 ? -14.742 -6.859 5.34 1 92.62 106 TYR B CA 1
ATOM 3325 C C . TYR B 1 106 ? -15.453 -6.266 6.555 1 92.62 106 TYR B C 1
ATOM 3327 O O . TYR B 1 106 ? -15.664 -5.055 6.625 1 92.62 106 TYR B O 1
ATOM 3335 N N . ASP B 1 107 ? -15.836 -7.102 7.523 1 89.06 107 ASP B N 1
ATOM 3336 C CA . ASP B 1 107 ? -16.594 -6.688 8.695 1 89.06 107 ASP B CA 1
ATOM 3337 C C . ASP B 1 107 ? -15.703 -6.004 9.719 1 89.06 107 ASP B C 1
ATOM 3339 O O . ASP B 1 107 ? -14.75 -6.605 10.219 1 89.06 107 ASP B O 1
ATOM 3343 N N . THR B 1 108 ? -15.992 -4.785 10.109 1 84.69 108 THR B N 1
ATOM 3344 C CA . THR B 1 108 ? -15.172 -3.984 11.008 1 84.69 108 THR B CA 1
ATOM 3345 C C . THR B 1 108 ? -15.219 -4.547 12.422 1 84.69 108 THR B C 1
ATOM 3347 O O . THR B 1 108 ? -14.359 -4.227 13.25 1 84.69 108 THR B O 1
ATOM 3350 N N . SER B 1 109 ? -16.141 -5.371 12.742 1 84.38 109 SER B N 1
ATOM 3351 C CA . SER B 1 109 ? -16.266 -5.957 14.07 1 84.38 109 SER B CA 1
ATOM 3352 C C . SER B 1 109 ? -15.359 -7.172 14.227 1 84.38 109 SER B C 1
ATOM 3354 O O . SER B 1 109 ? -15.117 -7.641 15.344 1 84.38 109 SER B O 1
ATOM 3356 N N . VAL B 1 110 ? -14.859 -7.715 13.109 1 88.06 110 VAL B N 1
ATOM 3357 C CA . VAL B 1 110 ? -13.984 -8.883 13.133 1 88.06 110 VAL B CA 1
ATOM 3358 C C . VAL B 1 110 ? -12.539 -8.445 13.336 1 88.06 110 VAL B C 1
ATOM 3360 O O . VAL B 1 110 ? -12.016 -7.637 12.57 1 88.06 110 VAL B O 1
ATOM 3363 N N . GLU B 1 111 ? -11.977 -8.984 14.375 1 87.75 111 GLU B N 1
ATOM 3364 C CA . GLU B 1 111 ? -10.57 -8.688 14.625 1 87.75 111 GLU B CA 1
ATOM 3365 C C . GLU B 1 111 ? -9.672 -9.391 13.609 1 87.75 111 GLU B C 1
ATOM 3367 O O . GLU B 1 111 ? -9.727 -10.609 13.461 1 87.75 111 GLU B O 1
ATOM 3372 N N . LYS B 1 112 ? -8.828 -8.656 12.977 1 90.56 112 LYS B N 1
ATOM 3373 C CA . LYS B 1 112 ? -7.977 -9.195 11.922 1 90.56 112 LYS B CA 1
ATOM 3374 C C . LYS B 1 112 ? -6.551 -9.414 12.43 1 90.56 112 LYS B C 1
ATOM 3376 O O . LYS B 1 112 ? -5.586 -9.055 11.75 1 90.56 112 LYS B O 1
ATOM 3381 N N . ARG B 1 113 ? -6.445 -9.867 13.656 1 92.44 113 ARG B N 1
ATOM 3382 C CA . ARG B 1 113 ? -5.164 -10.234 14.25 1 92.44 113 ARG B CA 1
ATOM 3383 C C . ARG B 1 113 ? -5.344 -11.297 15.328 1 92.44 113 ARG B C 1
ATOM 3385 O O . ARG B 1 113 ? -6.379 -11.344 15.992 1 92.44 113 ARG B O 1
ATOM 3392 N N . PRO B 1 114 ? -4.418 -12.164 15.539 1 94.62 114 PRO B N 1
ATOM 3393 C CA . PRO B 1 114 ? -3.34 -12.406 14.578 1 94.62 114 PRO B CA 1
ATOM 3394 C C . PRO B 1 114 ? -3.846 -12.984 13.258 1 94.62 114 PRO B C 1
ATOM 3396 O O . PRO B 1 114 ? -4.988 -13.438 13.18 1 94.62 114 PRO B O 1
ATOM 3399 N N . ILE B 1 115 ? -3.082 -12.812 12.242 1 96.94 115 ILE B N 1
ATOM 3400 C CA . ILE B 1 115 ? -3.389 -13.438 10.961 1 96.94 115 ILE B CA 1
ATOM 3401 C C . ILE B 1 115 ? -2.512 -14.672 10.766 1 96.94 115 ILE B C 1
ATOM 3403 O O . ILE B 1 115 ? -1.291 -14.602 10.922 1 96.94 115 ILE B O 1
ATOM 3407 N N . THR B 1 116 ? -3.086 -15.719 10.414 1 97.12 116 THR B N 1
ATOM 3408 C CA . THR B 1 116 ? -2.326 -16.938 10.133 1 97.12 116 THR B CA 1
ATOM 3409 C C . THR B 1 116 ? -2.566 -17.391 8.695 1 97.12 116 THR B C 1
ATOM 3411 O O . THR B 1 116 ? -3.713 -17.531 8.273 1 97.12 116 THR B O 1
ATOM 3414 N N . THR B 1 117 ? -1.503 -17.578 7.969 1 98.06 117 THR B N 1
ATOM 3415 C CA . THR B 1 117 ? -1.574 -18.203 6.652 1 98.06 117 THR B CA 1
ATOM 3416 C C . THR B 1 117 ? -1.142 -19.672 6.723 1 98.06 117 THR B C 1
ATOM 3418 O O . THR B 1 117 ? -0.076 -19.984 7.258 1 98.06 117 THR B O 1
ATOM 3421 N N . HIS B 1 118 ? -1.961 -20.516 6.258 1 98.12 118 HIS B N 1
ATOM 3422 C CA . HIS B 1 118 ? -1.637 -21.922 6.07 1 98.12 118 HIS B CA 1
ATOM 3423 C C . HIS B 1 118 ? -1.249 -22.219 4.625 1 98.12 118 HIS B C 1
ATOM 3425 O O . HIS B 1 118 ? -2.076 -22.094 3.719 1 98.12 118 HIS B O 1
ATOM 3431 N N . ASN B 1 119 ? -0.048 -22.656 4.449 1 98.56 119 ASN B N 1
ATOM 3432 C CA . ASN B 1 119 ? 0.523 -22.828 3.119 1 98.56 119 ASN B CA 1
ATOM 3433 C C . ASN B 1 119 ? 0.827 -24.281 2.824 1 98.56 119 ASN B C 1
ATOM 3435 O O . ASN B 1 119 ? 1.354 -25 3.68 1 98.56 119 ASN B O 1
ATOM 3439 N N . GLU B 1 120 ? 0.502 -24.688 1.587 1 97.94 120 GLU B N 1
ATOM 3440 C CA . GLU B 1 120 ? 0.682 -26.094 1.26 1 97.94 120 GLU B CA 1
ATOM 3441 C C . GLU B 1 120 ? 1.011 -26.281 -0.218 1 97.94 120 GLU B C 1
ATOM 3443 O O . GLU B 1 120 ? 0.335 -25.719 -1.085 1 97.94 120 GLU B O 1
ATOM 3448 N N . MET B 1 121 ? 2.059 -27.078 -0.432 1 98 121 MET B N 1
ATOM 3449 C CA . MET B 1 121 ? 2.242 -27.625 -1.77 1 98 121 MET B CA 1
ATOM 3450 C C . MET B 1 121 ? 1.199 -28.703 -2.061 1 98 121 MET B C 1
ATOM 3452 O O . MET B 1 121 ? 1.261 -29.797 -1.503 1 98 121 MET B O 1
ATOM 3456 N N . ALA B 1 122 ? 0.338 -28.422 -3 1 97.25 122 ALA B N 1
ATOM 3457 C CA . ALA B 1 122 ? -0.834 -29.281 -3.15 1 97.25 122 ALA B CA 1
ATOM 3458 C C . ALA B 1 122 ? -0.637 -30.281 -4.285 1 97.25 122 ALA B C 1
ATOM 3460 O O . ALA B 1 122 ? -1.195 -31.391 -4.25 1 97.25 122 ALA B O 1
ATOM 3461 N N . HIS B 1 123 ? 0.127 -29.938 -5.301 1 96.94 123 HIS B N 1
ATOM 3462 C CA . HIS B 1 123 ? 0.335 -30.781 -6.473 1 96.94 123 HIS B CA 1
ATOM 3463 C C . HIS B 1 123 ? 1.629 -30.422 -7.191 1 96.94 123 HIS B C 1
ATOM 3465 O O . HIS B 1 123 ? 1.952 -29.234 -7.332 1 96.94 123 HIS B O 1
ATOM 3471 N N . ILE B 1 124 ? 2.381 -31.422 -7.574 1 96.38 124 ILE B N 1
ATOM 3472 C CA . ILE B 1 124 ? 3.59 -31.234 -8.367 1 96.38 124 ILE B CA 1
ATOM 3473 C C . ILE B 1 124 ? 3.416 -31.891 -9.742 1 96.38 124 ILE B C 1
ATOM 3475 O O . ILE B 1 124 ? 3.209 -33.094 -9.836 1 96.38 124 ILE B O 1
ATOM 3479 N N . GLY B 1 125 ? 3.467 -31.062 -10.773 1 94.69 125 GLY B N 1
ATOM 3480 C CA . GLY B 1 125 ? 3.441 -31.562 -12.141 1 94.69 125 GLY B CA 1
ATOM 3481 C C . GLY B 1 125 ? 4.824 -31.688 -12.758 1 94.69 125 GLY B C 1
ATOM 3482 O O . GLY B 1 125 ? 5.82 -31.781 -12.039 1 94.69 125 GLY B O 1
ATOM 3483 N N . ASN B 1 126 ? 4.875 -31.734 -14.102 1 95.19 126 ASN B N 1
ATOM 3484 C CA . ASN B 1 126 ? 6.148 -31.875 -14.805 1 95.19 126 ASN B CA 1
ATOM 3485 C C . ASN B 1 126 ? 6.996 -30.609 -14.656 1 95.19 126 ASN B C 1
ATOM 3487 O O . ASN B 1 126 ? 8.164 -30.688 -14.281 1 95.19 126 ASN B O 1
ATOM 3491 N N . THR B 1 127 ? 6.375 -29.469 -14.969 1 97.44 127 THR B N 1
ATOM 3492 C CA . THR B 1 127 ? 7.117 -28.219 -14.883 1 97.44 127 THR B CA 1
ATOM 3493 C C . THR B 1 127 ? 6.379 -27.203 -14.016 1 97.44 127 THR B C 1
ATOM 3495 O O . THR B 1 127 ? 6.742 -26.031 -13.977 1 97.44 127 THR B O 1
ATOM 3498 N N . SER B 1 128 ? 5.289 -27.672 -13.375 1 97.19 128 SER B N 1
ATOM 3499 C CA . SER B 1 128 ? 4.477 -26.734 -12.609 1 97.19 128 SER B CA 1
ATOM 3500 C C . SER B 1 128 ? 4.008 -27.359 -11.297 1 97.19 128 SER B C 1
ATOM 3502 O O . SER B 1 128 ? 4.227 -28.547 -11.055 1 97.19 128 SER B O 1
ATOM 3504 N N . PHE B 1 129 ? 3.477 -26.547 -10.414 1 97.31 129 PHE B N 1
ATOM 3505 C CA . PHE B 1 129 ? 2.932 -27.031 -9.148 1 97.31 129 PHE B CA 1
ATOM 3506 C C . PHE B 1 129 ? 1.79 -26.141 -8.68 1 97.31 129 PHE B C 1
ATOM 3508 O O . PHE B 1 129 ? 1.733 -24.953 -9.031 1 97.31 129 PHE B O 1
ATOM 3515 N N . LYS B 1 130 ? 0.88 -26.766 -8 1 98.25 130 LYS B N 1
ATOM 3516 C CA . LYS B 1 130 ? -0.22 -26.062 -7.355 1 98.25 130 LYS B CA 1
ATOM 3517 C C . LYS B 1 130 ? 0.084 -25.797 -5.883 1 98.25 130 LYS B C 1
ATOM 3519 O O . LYS B 1 130 ? 0.588 -26.672 -5.18 1 98.25 130 LYS B O 1
ATOM 3524 N N . TYR B 1 131 ? -0.163 -24.609 -5.441 1 98.12 131 TYR B N 1
ATOM 3525 C CA . TYR B 1 131 ? 0.088 -24.141 -4.086 1 98.12 131 TYR B CA 1
ATOM 3526 C C . TYR B 1 131 ? -1.176 -23.547 -3.473 1 98.12 131 TYR B C 1
ATOM 3528 O O . TYR B 1 131 ? -1.859 -22.734 -4.105 1 98.12 131 TYR B O 1
ATOM 3536 N N . LYS B 1 132 ? -1.537 -23.969 -2.258 1 98.44 132 LYS B N 1
ATOM 3537 C CA . LYS B 1 132 ? -2.746 -23.5 -1.588 1 98.44 132 LYS B CA 1
ATOM 3538 C C . LYS B 1 132 ? -2.406 -22.688 -0.34 1 98.44 132 LYS B C 1
ATOM 3540 O O . LYS B 1 132 ? -1.473 -23.031 0.39 1 98.44 132 LYS B O 1
ATOM 3545 N N . THR B 1 133 ? -3.105 -21.656 -0.113 1 98.69 133 THR B N 1
ATOM 3546 C CA . THR B 1 133 ? -2.994 -20.844 1.093 1 98.69 133 THR B CA 1
ATOM 3547 C C . THR B 1 133 ? -4.375 -20.547 1.674 1 98.69 133 THR B C 1
ATOM 3549 O O . THR B 1 133 ? -5.293 -20.172 0.944 1 98.69 133 THR B O 1
ATOM 3552 N N . ALA B 1 134 ? -4.551 -20.781 2.895 1 98.38 134 ALA B N 1
ATOM 3553 C CA . ALA B 1 134 ? -5.727 -20.375 3.658 1 98.38 134 ALA B CA 1
ATOM 3554 C C . ALA B 1 134 ? -5.367 -19.312 4.691 1 98.38 134 ALA B C 1
ATOM 3556 O O . ALA B 1 134 ? -4.34 -19.406 5.367 1 98.38 134 ALA B O 1
ATOM 3557 N N . VAL B 1 135 ? -6.176 -18.297 4.797 1 98.12 135 VAL B N 1
ATOM 3558 C CA . VAL B 1 135 ? -5.898 -17.172 5.699 1 98.12 135 VAL B CA 1
ATOM 3559 C C . VAL B 1 135 ? -6.945 -17.141 6.812 1 98.12 135 VAL B C 1
ATOM 3561 O O . VAL B 1 135 ? -8.148 -17.062 6.539 1 98.12 135 VAL B O 1
ATOM 3564 N N . GLU B 1 136 ? -6.457 -17.141 7.996 1 96.06 136 GLU B N 1
ATOM 3565 C CA . GLU B 1 136 ? -7.309 -17.062 9.18 1 96.06 136 GLU B CA 1
ATOM 3566 C C . GLU B 1 136 ? -7.016 -15.797 9.984 1 96.06 136 GLU B C 1
ATOM 3568 O O . GLU B 1 136 ? -5.871 -15.344 10.047 1 96.06 136 GLU B O 1
ATOM 3573 N N . PHE B 1 137 ? -8.117 -15.227 10.586 1 89.38 137 PHE B N 1
ATOM 3574 C CA . PHE B 1 137 ? -8.055 -14.039 11.43 1 89.38 137 PHE B CA 1
ATOM 3575 C C . PHE B 1 137 ? -8.398 -14.391 12.875 1 89.38 137 PHE B C 1
ATOM 3577 O O . PHE B 1 137 ? -9.383 -15.086 13.133 1 89.38 137 PHE B O 1
ATOM 3584 N N . GLY B 1 138 ? -7.68 -13.773 13.68 1 80.31 138 GLY B N 1
ATOM 3585 C CA . GLY B 1 138 ? -8.102 -13.82 15.07 1 80.31 138 GLY B CA 1
ATOM 3586 C C . GLY B 1 138 ? -8.609 -15.18 15.5 1 80.31 138 GLY B C 1
ATOM 3587 O O . GLY B 1 138 ? -7.914 -16.188 15.336 1 80.31 138 GLY B O 1
ATOM 3588 N N . ASP B 1 139 ? -9.875 -15.078 15.953 1 76.88 139 ASP B N 1
ATOM 3589 C CA . ASP B 1 139 ? -10.453 -16.297 16.516 1 76.88 139 ASP B CA 1
ATOM 3590 C C . ASP B 1 139 ? -11.453 -16.922 15.547 1 76.88 139 ASP B C 1
ATOM 3592 O O . ASP B 1 139 ? -12.297 -17.734 15.953 1 76.88 139 ASP B O 1
ATOM 3596 N N . ALA B 1 140 ? -11.258 -16.531 14.312 1 78 140 ALA B N 1
ATOM 3597 C CA . ALA B 1 140 ? -12.188 -17.125 13.352 1 78 140 ALA B CA 1
ATOM 3598 C C . ALA B 1 140 ? -12.062 -18.641 13.32 1 78 140 ALA B C 1
ATOM 3600 O O . ALA B 1 140 ? -10.953 -19.188 13.375 1 78 140 ALA B O 1
ATOM 3601 N N . LYS B 1 141 ? -13.125 -19.266 13.203 1 76 141 LYS B N 1
ATOM 3602 C CA . LYS B 1 141 ? -13.195 -20.734 13.234 1 76 141 LYS B CA 1
ATOM 3603 C C . LYS B 1 141 ? -12.773 -21.328 11.891 1 76 141 LYS B C 1
ATOM 3605 O O . LYS B 1 141 ? -12.516 -22.531 11.789 1 76 141 LYS B O 1
ATOM 3610 N N . LYS B 1 142 ? -12.914 -20.562 10.891 1 87.44 142 LYS B N 1
ATOM 3611 C CA . LYS B 1 142 ? -12.555 -21.016 9.555 1 87.44 142 LYS B CA 1
ATOM 3612 C C . LYS B 1 142 ? -11.711 -19.969 8.82 1 87.44 142 LYS B C 1
ATOM 3614 O O . LYS B 1 142 ? -11.734 -18.797 9.172 1 87.44 142 LYS B O 1
ATOM 3619 N N . PRO B 1 143 ? -10.992 -20.531 7.785 1 95.12 143 PRO B N 1
ATOM 3620 C CA . PRO B 1 143 ? -10.305 -19.531 6.957 1 95.12 143 PRO B CA 1
ATOM 3621 C C . PRO B 1 143 ? -11.266 -18.547 6.293 1 95.12 143 PRO B C 1
ATOM 3623 O O . PRO B 1 143 ? -12.359 -18.938 5.875 1 95.12 143 PRO B O 1
ATOM 3626 N N . LEU B 1 144 ? -10.883 -17.297 6.305 1 96.44 144 LEU B N 1
ATOM 3627 C CA . LEU B 1 144 ? -11.75 -16.266 5.75 1 96.44 144 LEU B CA 1
ATOM 3628 C C . LEU B 1 144 ? -11.328 -15.922 4.324 1 96.44 144 LEU B C 1
ATOM 3630 O O . LEU B 1 144 ? -12.07 -15.242 3.605 1 96.44 144 LEU B O 1
ATOM 3634 N N . VAL B 1 145 ? -10.148 -16.391 3.906 1 98.31 145 VAL B N 1
ATOM 3635 C CA . VAL B 1 145 ? -9.695 -16.281 2.523 1 98.31 145 VAL B CA 1
ATOM 3636 C C . VAL B 1 145 ? -9.039 -17.594 2.102 1 98.31 145 VAL B C 1
ATOM 3638 O O . VAL B 1 145 ? -8.273 -18.188 2.869 1 98.31 145 VAL B O 1
ATOM 3641 N N . GLU B 1 146 ? -9.305 -18.016 0.948 1 98.62 146 GLU B N 1
ATOM 3642 C CA . GLU B 1 146 ? -8.695 -19.203 0.361 1 98.62 146 GLU B CA 1
ATOM 3643 C C . GLU B 1 146 ? -8.117 -18.906 -1.019 1 98.62 146 GLU B C 1
ATOM 3645 O O . GLU B 1 146 ? -8.781 -18.281 -1.854 1 98.62 146 GLU B O 1
ATOM 3650 N N . VAL B 1 147 ? -6.938 -19.391 -1.231 1 98.62 147 VAL B N 1
ATOM 3651 C CA . VAL B 1 147 ? -6.246 -19.078 -2.48 1 98.62 147 VAL B CA 1
ATOM 3652 C C . VAL B 1 147 ? -5.602 -20.359 -3.037 1 98.62 147 VAL B C 1
ATOM 3654 O O . VAL B 1 147 ? -5.059 -21.156 -2.283 1 98.62 147 VAL B O 1
ATOM 3657 N N . GLU B 1 148 ? -5.727 -20.562 -4.262 1 98.69 148 GLU B N 1
ATOM 3658 C CA . GLU B 1 148 ? -4.961 -21.531 -5.027 1 98.69 148 GLU B CA 1
ATOM 3659 C C . GLU B 1 148 ? -4.129 -20.859 -6.113 1 98.69 148 GLU B C 1
ATOM 3661 O O . GLU B 1 148 ? -4.652 -20.047 -6.887 1 98.69 148 GLU B O 1
ATOM 3666 N N . ASN B 1 149 ? -2.922 -21.156 -6.102 1 98.75 149 ASN B N 1
ATOM 3667 C CA . ASN B 1 149 ? -2.002 -20.641 -7.109 1 98.75 149 ASN B CA 1
ATOM 3668 C C . ASN B 1 149 ? -1.411 -21.766 -7.957 1 98.75 149 ASN B C 1
ATOM 3670 O O . ASN B 1 149 ? -1.122 -22.859 -7.441 1 98.75 149 ASN B O 1
ATOM 3674 N N . GLN B 1 150 ? -1.306 -21.5 -9.211 1 98.75 150 GLN B N 1
ATOM 3675 C CA . GLN B 1 150 ? -0.525 -22.344 -10.102 1 98.75 150 GLN B CA 1
ATOM 3676 C C . GLN B 1 150 ? 0.788 -21.688 -10.5 1 98.75 150 GLN B C 1
ATOM 3678 O O . GLN B 1 150 ? 0.786 -20.609 -11.094 1 98.75 150 GLN B O 1
ATOM 3683 N N . PHE B 1 151 ? 1.854 -22.328 -10.172 1 98 151 PHE B N 1
ATOM 3684 C CA . PHE B 1 151 ? 3.184 -21.812 -10.484 1 98 151 PHE B CA 1
ATOM 3685 C C . PHE B 1 151 ? 3.863 -22.688 -11.539 1 98 151 PHE B C 1
ATOM 3687 O O . PHE B 1 151 ? 3.484 -23.844 -11.734 1 98 151 PHE B O 1
ATOM 3694 N N . VAL B 1 152 ? 4.836 -22.094 -12.188 1 97.88 152 VAL B N 1
ATOM 3695 C CA . VAL B 1 152 ? 5.703 -22.812 -13.117 1 97.88 152 VAL B CA 1
ATOM 3696 C C . VAL B 1 152 ? 7.16 -22.641 -12.711 1 97.88 152 VAL B C 1
ATOM 3698 O O . VAL B 1 152 ? 7.586 -21.531 -12.375 1 97.88 152 VAL B O 1
ATOM 3701 N N . PHE B 1 153 ? 7.895 -23.781 -12.656 1 96.88 153 PHE B N 1
ATOM 3702 C CA . PHE B 1 153 ? 9.344 -23.719 -12.492 1 96.88 153 PHE B CA 1
ATOM 3703 C C . PHE B 1 153 ? 10.008 -23.125 -13.734 1 96.88 153 PHE B C 1
ATOM 3705 O O . PHE B 1 153 ? 9.742 -23.578 -14.852 1 96.88 153 PHE B O 1
ATOM 3712 N N . ILE B 1 154 ? 10.852 -22.125 -13.453 1 94.88 154 ILE B N 1
ATOM 3713 C CA . ILE B 1 154 ? 11.516 -21.469 -14.57 1 94.88 154 ILE B CA 1
ATOM 3714 C C . ILE B 1 154 ? 13.031 -21.562 -14.406 1 94.88 154 ILE B C 1
ATOM 3716 O O . ILE B 1 154 ? 13.562 -21.281 -13.328 1 94.88 154 ILE B O 1
ATOM 3720 N N . ASP B 1 155 ? 13.727 -21.953 -15.453 1 93.31 155 ASP B N 1
ATOM 3721 C CA . ASP B 1 155 ? 15.188 -21.859 -15.477 1 93.31 155 ASP B CA 1
ATOM 3722 C C . ASP B 1 155 ? 15.641 -20.406 -15.578 1 93.31 155 ASP B C 1
ATOM 3724 O O . ASP B 1 155 ? 15.289 -19.703 -16.531 1 93.31 155 ASP B O 1
ATOM 3728 N N . PRO B 1 156 ? 16.406 -19.984 -14.625 1 89.06 156 PRO B N 1
ATOM 3729 C CA . PRO B 1 156 ? 16.734 -18.562 -14.594 1 89.06 156 PRO B CA 1
ATOM 3730 C C . PRO B 1 156 ? 17.594 -18.125 -15.781 1 89.06 156 PRO B C 1
ATOM 3732 O O . PRO B 1 156 ? 17.609 -16.953 -16.141 1 89.06 156 PRO B O 1
ATOM 3735 N N . GLU B 1 157 ? 18.266 -19.016 -16.453 1 89.88 157 GLU B N 1
ATOM 3736 C CA . GLU B 1 157 ? 19.141 -18.672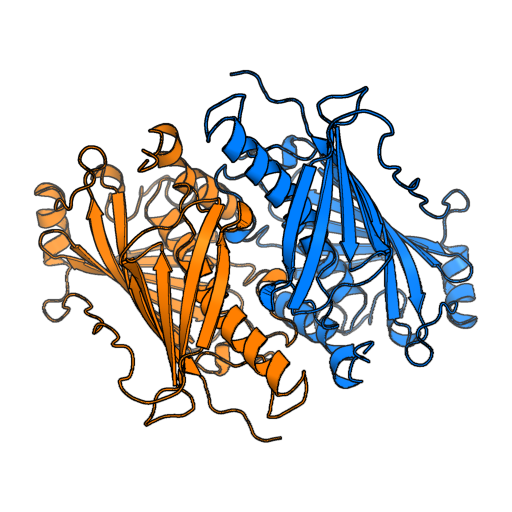 -17.578 1 89.88 157 GLU B CA 1
ATOM 3737 C C . GLU B 1 157 ? 18.359 -18.641 -18.891 1 89.88 157 GLU B C 1
ATOM 3739 O O . GLU B 1 157 ? 18.375 -17.625 -19.609 1 89.88 157 GLU B O 1
ATOM 3744 N N . SER B 1 158 ? 17.641 -19.719 -19.125 1 92.31 158 SER B N 1
ATOM 3745 C CA . SER B 1 158 ? 16.906 -19.797 -20.375 1 92.31 158 SER B CA 1
ATOM 3746 C C . SER B 1 158 ? 15.555 -19.109 -20.281 1 92.31 158 SER B C 1
ATOM 3748 O O . SER B 1 158 ? 14.922 -18.812 -21.312 1 92.31 158 SER B O 1
ATOM 3750 N N . ARG B 1 159 ? 15.078 -18.953 -19.031 1 89.25 159 ARG B N 1
ATOM 3751 C CA . ARG B 1 159 ? 13.773 -18.375 -18.734 1 89.25 159 ARG B CA 1
ATOM 3752 C C . ARG B 1 159 ? 12.648 -19.219 -19.312 1 89.25 159 ARG B C 1
ATOM 3754 O O . ARG B 1 159 ? 11.617 -18.703 -19.734 1 89.25 159 ARG B O 1
ATOM 3761 N N . LYS B 1 160 ? 12.914 -20.469 -19.453 1 94.38 160 LYS B N 1
ATOM 3762 C CA . LYS B 1 160 ? 11.922 -21.438 -19.922 1 94.38 160 LYS B CA 1
ATOM 3763 C C . LYS B 1 160 ? 11.484 -22.375 -18.797 1 94.38 160 LYS B C 1
ATOM 3765 O O . LYS B 1 160 ? 12.227 -22.594 -17.844 1 94.38 160 LYS B O 1
ATOM 3770 N N . PRO B 1 161 ? 10.273 -22.906 -19 1 96.38 161 PRO B N 1
ATOM 3771 C CA . PRO B 1 161 ? 9.828 -23.875 -18 1 96.38 161 PRO B CA 1
ATOM 3772 C C . PRO B 1 161 ? 10.75 -25.094 -17.906 1 96.38 161 PRO B C 1
ATOM 3774 O O . PRO B 1 161 ? 11.211 -25.594 -18.922 1 96.38 161 PRO B O 1
ATOM 3777 N N . CYS B 1 162 ? 11.133 -25.391 -16.719 1 95.5 162 CYS B N 1
ATOM 3778 C CA . CYS B 1 162 ? 11.961 -26.562 -16.422 1 95.5 162 CYS B CA 1
ATOM 3779 C C . CYS B 1 162 ? 11.586 -27.188 -15.086 1 95.5 162 CYS B C 1
ATOM 3781 O O . CYS B 1 162 ? 11.648 -26.5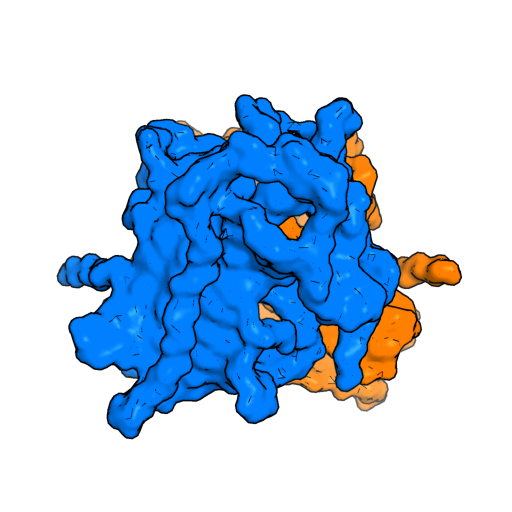16 -14.055 1 95.5 162 CYS B O 1
ATOM 3783 N N . GLY B 1 163 ? 11.281 -28.406 -15.07 1 95.44 163 GLY B N 1
ATOM 3784 C CA . GLY B 1 163 ? 10.82 -29.078 -13.867 1 95.44 163 GLY B CA 1
ATOM 3785 C C . GLY B 1 163 ? 11.867 -29.109 -12.766 1 95.44 163 GLY B C 1
ATOM 3786 O O . GLY B 1 163 ? 13.023 -28.75 -12.984 1 95.44 163 GLY B O 1
ATOM 3787 N N . PRO B 1 164 ? 11.414 -29.438 -11.523 1 96.44 164 PRO B N 1
ATOM 3788 C CA . PRO B 1 164 ? 12.375 -29.562 -10.422 1 96.44 164 PRO B CA 1
ATOM 3789 C C . PRO B 1 164 ? 13.328 -30.75 -10.602 1 96.44 164 PRO B C 1
ATOM 3791 O O . PRO B 1 164 ? 13.109 -31.594 -11.477 1 96.44 164 PRO B O 1
ATOM 3794 N N . ASP B 1 165 ? 14.359 -30.766 -9.82 1 96.62 165 ASP B N 1
ATOM 3795 C CA . ASP B 1 165 ? 15.336 -31.844 -9.859 1 96.62 165 ASP B CA 1
ATOM 3796 C C . ASP B 1 165 ? 14.719 -33.156 -9.414 1 96.62 165 ASP B C 1
ATOM 3798 O O . ASP B 1 165 ? 13.773 -33.188 -8.617 1 96.62 165 ASP B O 1
ATOM 3802 N N . ASP B 1 166 ? 15.352 -34.219 -9.867 1 95.88 166 ASP B N 1
ATOM 3803 C CA . ASP B 1 166 ? 14.852 -35.562 -9.57 1 95.88 166 ASP B CA 1
ATOM 3804 C C . ASP B 1 166 ? 14.867 -35.812 -8.062 1 95.88 166 ASP B C 1
ATOM 3806 O O . ASP B 1 166 ? 13.945 -36.438 -7.531 1 95.88 166 ASP B O 1
ATOM 3810 N N . TRP B 1 167 ? 15.93 -35.375 -7.441 1 96.69 167 TRP B N 1
ATOM 3811 C CA . TRP B 1 167 ? 16.031 -35.625 -6.008 1 96.69 167 TRP B CA 1
ATOM 3812 C C . TRP B 1 167 ? 14.859 -35 -5.262 1 96.69 167 TRP B C 1
ATOM 3814 O O . TRP B 1 167 ? 14.336 -35.594 -4.305 1 96.69 167 TRP B O 1
ATOM 3824 N N . TRP B 1 168 ? 14.469 -33.812 -5.648 1 97.19 168 TRP B N 1
ATOM 3825 C CA . TRP B 1 168 ? 13.398 -33.062 -5.004 1 97.19 168 TRP B CA 1
ATOM 3826 C C . TRP B 1 168 ? 12.047 -33.719 -5.254 1 97.19 168 TRP B C 1
ATOM 3828 O O . TRP B 1 168 ? 11.242 -33.844 -4.332 1 97.19 168 TRP B O 1
ATOM 3838 N N . ARG B 1 169 ? 11.797 -34.188 -6.441 1 95.19 169 ARG B N 1
ATOM 3839 C CA . ARG B 1 169 ? 10.57 -34.906 -6.773 1 95.19 169 ARG B CA 1
ATOM 3840 C C . ARG B 1 169 ? 10.461 -36.188 -5.973 1 95.19 169 ARG B C 1
ATOM 3842 O O . ARG B 1 169 ? 9.391 -36.5 -5.453 1 95.19 169 ARG B O 1
ATOM 3849 N N . ALA B 1 170 ? 11.508 -36.875 -5.961 1 94.62 170 ALA B N 1
ATOM 3850 C CA . ALA B 1 170 ? 11.523 -38.125 -5.238 1 94.62 170 ALA B CA 1
ATOM 3851 C C . ALA B 1 170 ? 11.203 -37.938 -3.762 1 94.62 170 ALA B C 1
ATOM 3853 O O . ALA B 1 170 ? 10.484 -38.75 -3.156 1 94.62 170 ALA B O 1
ATOM 3854 N N . LYS B 1 171 ? 11.672 -36.875 -3.291 1 95.69 171 LYS B N 1
ATOM 3855 C CA . LYS B 1 171 ? 11.547 -36.625 -1.86 1 95.69 171 LYS B CA 1
ATOM 3856 C C . LYS B 1 171 ? 10.117 -36.219 -1.5 1 95.69 171 LYS B C 1
ATOM 3858 O O . LYS B 1 171 ? 9.609 -36.594 -0.446 1 95.69 171 LYS B O 1
ATOM 3863 N N . TYR B 1 172 ? 9.406 -35.469 -2.346 1 95.94 172 TYR B N 1
ATOM 3864 C CA . TYR B 1 172 ? 8.188 -34.812 -1.882 1 95.94 172 TYR B CA 1
ATOM 3865 C C . TYR B 1 172 ? 6.969 -35.344 -2.625 1 95.94 172 TYR B C 1
ATOM 3867 O O . TYR B 1 172 ? 5.828 -35.125 -2.217 1 95.94 172 TYR B O 1
ATOM 3875 N N . SER B 1 173 ? 7.152 -36.094 -3.658 1 89.75 173 SER B N 1
ATOM 3876 C CA . SER B 1 173 ? 6.035 -36.562 -4.473 1 89.75 173 SER B CA 1
ATOM 3877 C C . SER B 1 173 ? 5.102 -37.469 -3.672 1 89.75 173 SER B C 1
ATOM 3879 O O . SER B 1 173 ? 3.887 -37.438 -3.871 1 89.75 173 SER B O 1
ATOM 3881 N N . SER B 1 174 ? 5.688 -38.219 -2.777 1 90.62 174 SER B N 1
ATOM 3882 C CA . SER B 1 174 ? 4.883 -39.156 -2.008 1 90.62 174 SER B CA 1
ATOM 3883 C C . SER B 1 174 ? 3.975 -38.438 -1.02 1 90.62 174 SER B C 1
ATOM 3885 O O . SER B 1 174 ? 3.018 -39 -0.508 1 90.62 174 SER B O 1
ATOM 3887 N N . GLU B 1 175 ? 4.273 -37.219 -0.745 1 92.56 175 GLU B N 1
ATOM 3888 C CA . GLU B 1 175 ? 3.494 -36.438 0.211 1 92.56 175 GLU B CA 1
ATOM 3889 C C . GLU B 1 175 ? 2.271 -35.812 -0.454 1 92.56 175 GLU B C 1
ATOM 3891 O O . GLU B 1 175 ? 1.384 -35.281 0.228 1 92.56 175 GLU B O 1
ATOM 3896 N N . MET B 1 176 ? 2.219 -35.844 -1.772 1 90.19 176 MET B N 1
ATOM 3897 C CA . MET B 1 176 ? 1.159 -35.156 -2.508 1 90.19 176 MET B CA 1
ATOM 3898 C C . MET B 1 176 ? -0.14 -35.938 -2.461 1 90.19 176 MET B C 1
ATOM 3900 O O . MET B 1 176 ? -0.118 -37.188 -2.473 1 90.19 176 MET B O 1
ATOM 3904 N N . SER B 1 177 ? -1.216 -35.219 -2.348 1 87.81 177 SER B N 1
ATOM 3905 C CA . SER B 1 177 ? -2.518 -35.844 -2.504 1 87.81 177 SER B CA 1
ATOM 3906 C C . SER B 1 177 ? -2.695 -36.406 -3.914 1 87.81 177 SER B C 1
ATOM 3908 O O . SER B 1 177 ? -2.418 -35.719 -4.898 1 87.81 177 SER B O 1
ATOM 3910 N N . PRO B 1 178 ? -3.203 -37.594 -4.023 1 87.94 178 PRO B N 1
ATOM 3911 C CA . PRO B 1 178 ? -3.412 -38.156 -5.355 1 87.94 178 PRO B CA 1
ATOM 3912 C C . PRO B 1 178 ? -4.605 -37.531 -6.082 1 87.94 178 PRO B C 1
ATOM 3914 O O . PRO B 1 178 ? -4.766 -37.719 -7.289 1 87.94 178 PRO B O 1
ATOM 3917 N N . THR B 1 179 ? -5.363 -36.75 -5.375 1 91.5 179 THR B N 1
ATOM 3918 C CA . THR B 1 179 ? -6.594 -36.25 -5.977 1 91.5 179 THR B CA 1
ATOM 3919 C C . THR B 1 179 ? -6.41 -34.812 -6.445 1 91.5 179 THR B C 1
ATOM 3921 O O . THR B 1 179 ? -7.211 -34.312 -7.234 1 91.5 179 THR B O 1
ATOM 3924 N N . GLU B 1 180 ? -5.406 -34.188 -5.934 1 93.94 180 GLU B N 1
ATOM 3925 C CA . GLU B 1 180 ? -5.164 -32.812 -6.348 1 93.94 180 GLU B CA 1
ATOM 3926 C C . GLU B 1 180 ? -4.598 -32.75 -7.762 1 93.94 180 GLU B C 1
ATOM 3928 O O . GLU B 1 180 ? -3.756 -33.562 -8.133 1 93.94 180 GLU B O 1
ATOM 3933 N N . THR B 1 181 ? -5.168 -31.812 -8.547 1 95.62 181 THR B N 1
ATOM 3934 C CA . THR B 1 181 ? -4.676 -31.578 -9.898 1 95.62 181 THR B CA 1
ATOM 3935 C C . THR B 1 181 ? -4.258 -30.125 -10.07 1 95.62 181 THR B C 1
ATOM 3937 O O . THR B 1 181 ? -4.457 -29.297 -9.172 1 95.62 181 THR B O 1
ATOM 3940 N N . ALA B 1 182 ? -3.627 -29.891 -11.195 1 97.25 182 ALA B N 1
ATOM 3941 C CA . ALA B 1 182 ? -3.219 -28.516 -11.516 1 97.25 182 ALA B CA 1
ATOM 3942 C C . ALA B 1 182 ? -4.426 -27.594 -11.578 1 97.25 182 ALA B C 1
ATOM 3944 O O . ALA B 1 182 ? -5.527 -28.016 -11.93 1 97.25 182 ALA B O 1
ATOM 3945 N N . LEU B 1 183 ? -4.301 -26.359 -11.172 1 98.25 183 LEU B N 1
ATOM 3946 C CA . LEU B 1 183 ? -5.324 -25.328 -11.312 1 98.25 183 LEU B CA 1
ATOM 3947 C C . LEU B 1 183 ? -5.383 -24.812 -12.75 1 98.25 183 LEU B C 1
ATOM 3949 O O . LEU B 1 183 ? -4.355 -24.438 -13.312 1 98.25 183 LEU B O 1
ATOM 3953 N N . ARG B 1 184 ? -6.531 -24.828 -13.336 1 97.56 184 ARG B N 1
ATOM 3954 C CA . ARG B 1 184 ? -6.77 -24.281 -14.664 1 97.56 184 ARG B CA 1
ATOM 3955 C C . ARG B 1 184 ? -7.938 -23.312 -14.656 1 97.56 184 ARG B C 1
ATOM 3957 O O . ARG B 1 184 ? -9.055 -23.672 -14.266 1 97.56 184 ARG B O 1
ATOM 3964 N N . ILE B 1 185 ? -7.609 -22.078 -15.055 1 98.25 185 ILE B N 1
ATOM 3965 C CA . ILE B 1 185 ? -8.625 -21.047 -15.188 1 98.25 185 ILE B CA 1
ATOM 3966 C C . ILE B 1 185 ? -8.953 -20.828 -16.672 1 98.25 185 ILE B C 1
ATOM 3968 O O . ILE B 1 185 ? -8.062 -20.625 -17.484 1 98.25 185 ILE B O 1
ATOM 3972 N N . PRO B 1 186 ? -10.211 -20.938 -17 1 96.94 186 PRO B N 1
ATOM 3973 C CA . PRO B 1 186 ? -10.562 -20.703 -18.406 1 96.94 186 PRO B CA 1
ATOM 3974 C C . PRO B 1 186 ? -10.188 -19.312 -18.891 1 96.94 186 PRO B C 1
ATOM 3976 O O . PRO B 1 186 ? -10.289 -18.344 -18.141 1 96.94 186 PRO B O 1
ATOM 3979 N N . ALA B 1 187 ? -9.766 -19.312 -20.125 1 97.06 187 ALA B N 1
ATOM 3980 C CA . ALA B 1 187 ? -9.469 -18.016 -20.734 1 97.06 187 ALA B CA 1
ATOM 3981 C C . ALA B 1 187 ? -10.727 -17.156 -20.844 1 97.06 187 ALA B C 1
ATOM 3983 O O . ALA B 1 187 ? -11.82 -17.688 -21.062 1 97.06 187 ALA B O 1
ATOM 3984 N N . LEU B 1 188 ? -10.477 -15.883 -20.719 1 96.19 188 LEU B N 1
ATOM 3985 C CA . LEU B 1 188 ? -11.578 -14.945 -20.922 1 96.19 188 LEU B CA 1
ATOM 3986 C C . LEU B 1 188 ? -11.672 -14.539 -22.391 1 96.19 188 LEU B C 1
ATOM 3988 O O . LEU B 1 188 ? -10.648 -14.328 -23.047 1 96.19 188 LEU B O 1
ATOM 3992 N N . LEU B 1 189 ? -12.945 -14.43 -22.844 1 91.69 189 LEU B N 1
ATOM 3993 C CA . LEU B 1 189 ? -13.203 -13.945 -24.188 1 91.69 189 LEU B CA 1
ATOM 3994 C C . LEU B 1 189 ? -14 -12.648 -24.156 1 91.69 189 LEU B C 1
ATOM 3996 O O . LEU B 1 189 ? -14.953 -12.516 -23.391 1 91.69 189 LEU B O 1
ATOM 4000 N N . GLU B 1 190 ? -13.477 -11.75 -24.922 1 93.5 190 GLU B N 1
ATOM 4001 C CA . GLU B 1 190 ? -14.281 -10.539 -25.062 1 93.5 190 GLU B CA 1
ATOM 4002 C C . GLU B 1 190 ? -15.68 -10.859 -25.578 1 93.5 190 GLU B C 1
ATOM 4004 O O . GLU B 1 190 ? -15.852 -11.711 -26.453 1 93.5 190 GLU B O 1
ATOM 4009 N N . PRO B 1 191 ? -16.594 -10.172 -25.062 1 91.94 191 PRO B N 1
ATOM 4010 C CA . PRO B 1 191 ? -17.953 -10.453 -25.531 1 91.94 191 PRO B CA 1
ATOM 4011 C C . PRO B 1 191 ? -18.188 -9.961 -26.969 1 91.94 191 PRO B C 1
ATOM 4013 O O . PRO B 1 191 ? -17.641 -8.93 -27.359 1 91.94 191 PRO B O 1
ATOM 4016 N N . GLU B 1 192 ? -18.984 -10.75 -27.656 1 87.56 192 GLU B N 1
ATOM 4017 C CA . GLU B 1 192 ? -19.344 -10.359 -29.031 1 87.56 192 GLU B CA 1
ATOM 4018 C C . GLU B 1 192 ? -20.266 -9.141 -29.031 1 87.56 192 GLU B C 1
ATOM 4020 O O . GLU B 1 192 ? -20.156 -8.289 -29.922 1 87.56 192 GLU B O 1
ATOM 4025 N N . ASN B 1 193 ? -21.094 -9.164 -28.062 1 84.5 193 ASN B N 1
ATOM 4026 C CA . ASN B 1 193 ? -22.062 -8.078 -27.906 1 84.5 193 ASN B CA 1
ATOM 4027 C C . ASN B 1 193 ? -21.984 -7.457 -26.516 1 84.5 193 ASN B C 1
ATOM 4029 O O . ASN B 1 193 ? -21.531 -8.094 -25.578 1 84.5 193 ASN B O 1
ATOM 4033 N N . GLY B 1 194 ? -22.141 -6.23 -26.469 1 84.31 194 GLY B N 1
ATOM 4034 C CA . GLY B 1 194 ? -22.141 -5.539 -25.188 1 84.31 194 GLY B CA 1
ATOM 4035 C C . GLY B 1 194 ? -21.109 -4.426 -25.109 1 84.31 194 GLY B C 1
ATOM 4036 O O . GLY B 1 194 ? -20.328 -4.234 -26.031 1 84.31 194 GLY B O 1
ATOM 4037 N N . GLU B 1 195 ? -21.141 -3.771 -24.047 1 91.75 195 GLU B N 1
ATOM 4038 C CA . GLU B 1 195 ? -20.266 -2.609 -23.859 1 91.75 195 GLU B CA 1
ATOM 4039 C C . GLU B 1 195 ? -18.953 -3.004 -23.203 1 91.75 195 GLU B C 1
ATOM 4041 O O . GLU B 1 195 ? -18.938 -3.695 -22.188 1 91.75 195 GLU B O 1
ATOM 4046 N N . ILE B 1 196 ? -17.891 -2.818 -23.859 1 96.94 196 ILE B N 1
ATOM 4047 C CA . ILE B 1 196 ? -16.562 -2.957 -23.297 1 96.94 196 ILE B CA 1
ATOM 4048 C C . ILE B 1 196 ? -15.984 -1.576 -22.984 1 96.94 196 ILE B C 1
ATOM 4050 O O . ILE B 1 196 ? -15.984 -0.687 -23.844 1 96.94 196 ILE B O 1
ATOM 4054 N N . TRP B 1 197 ? -15.602 -1.481 -21.766 1 97.81 197 TRP B N 1
ATOM 4055 C CA . TRP B 1 197 ? -14.992 -0.225 -21.344 1 97.81 197 TRP B CA 1
ATOM 4056 C C . TRP B 1 197 ? -13.469 -0.329 -21.359 1 97.81 197 TRP B C 1
ATOM 4058 O O . TRP B 1 197 ? -12.914 -1.421 -21.219 1 97.81 197 TRP B O 1
ATOM 4068 N N . GLU B 1 198 ? -12.852 0.82 -21.516 1 97.38 198 GLU B N 1
ATOM 4069 C CA . GLU B 1 198 ? -11.391 0.815 -21.594 1 97.38 198 GLU B CA 1
ATOM 4070 C C . GLU B 1 198 ? -10.789 1.943 -20.766 1 97.38 198 GLU B C 1
ATOM 4072 O O . GLU B 1 198 ? -11.344 3.043 -20.703 1 97.38 198 GLU B O 1
ATOM 4077 N N . GLU B 1 199 ? -9.773 1.667 -20.109 1 97.75 199 GLU B N 1
ATOM 4078 C CA . GLU B 1 199 ? -8.93 2.619 -19.391 1 97.75 199 GLU B CA 1
ATOM 4079 C C . GLU B 1 199 ? -7.449 2.34 -19.641 1 97.75 199 GLU B C 1
ATOM 4081 O O . GLU B 1 199 ? -7.051 1.189 -19.828 1 97.75 199 GLU B O 1
ATOM 4086 N N . GLN B 1 200 ? -6.66 3.383 -19.656 1 97.31 200 GLN B N 1
ATOM 4087 C CA . GLN B 1 200 ? -5.215 3.23 -19.766 1 97.31 200 GLN B CA 1
ATOM 4088 C C . GLN B 1 200 ? -4.523 3.525 -18.438 1 97.31 200 GLN B C 1
ATOM 4090 O O . GLN B 1 200 ? -4.875 4.484 -17.75 1 97.31 200 GLN B O 1
ATOM 4095 N N . ILE B 1 201 ? -3.598 2.676 -18.125 1 97.38 201 ILE B N 1
ATOM 4096 C CA . ILE B 1 201 ? -2.838 2.859 -16.906 1 97.38 201 ILE B CA 1
ATOM 4097 C C . ILE B 1 201 ? -1.343 2.777 -17.203 1 97.38 201 ILE B C 1
ATOM 4099 O O . ILE B 1 201 ? -0.896 1.888 -17.922 1 97.38 201 ILE B O 1
ATOM 4103 N N . ARG B 1 202 ? -0.581 3.68 -16.672 1 96.75 202 ARG B N 1
ATOM 4104 C CA . ARG B 1 202 ? 0.877 3.625 -16.703 1 96.75 202 ARG B CA 1
ATOM 4105 C C . ARG B 1 202 ? 1.438 2.949 -15.461 1 96.75 202 ARG B C 1
ATOM 4107 O O . ARG B 1 202 ? 1.065 3.299 -14.336 1 96.75 202 ARG B O 1
ATOM 4114 N N . ILE B 1 203 ? 2.275 1.993 -15.688 1 97.56 203 ILE B N 1
ATOM 4115 C CA . ILE B 1 203 ? 2.873 1.278 -14.562 1 97.56 203 ILE B CA 1
ATOM 4116 C C . ILE B 1 203 ? 3.975 2.131 -13.938 1 97.56 203 ILE B C 1
ATOM 4118 O O . ILE B 1 203 ? 4.887 2.586 -14.633 1 97.56 203 ILE B O 1
ATOM 4122 N N . LEU B 1 204 ? 3.887 2.338 -12.641 1 97.31 204 LEU B N 1
ATOM 4123 C CA . LEU B 1 204 ? 4.789 3.229 -11.922 1 97.31 204 LEU B CA 1
ATOM 4124 C C . LEU B 1 204 ? 5.801 2.434 -11.102 1 97.31 204 LEU B C 1
ATOM 4126 O O . LEU B 1 204 ? 5.602 1.242 -10.852 1 97.31 204 LEU B O 1
ATOM 4130 N N . PRO B 1 205 ? 6.863 3.068 -10.688 1 96.44 205 PRO B N 1
ATOM 4131 C CA . PRO B 1 205 ? 7.879 2.389 -9.875 1 96.44 205 PRO B CA 1
ATOM 4132 C C . PRO B 1 205 ? 7.309 1.794 -8.594 1 96.44 205 PRO B C 1
ATOM 4134 O O . PRO B 1 205 ? 7.758 0.734 -8.148 1 96.44 205 PRO B O 1
ATOM 4137 N N . SER B 1 206 ? 6.297 2.424 -8.016 1 97.12 206 SER B N 1
ATOM 4138 C CA . SER B 1 206 ? 5.699 1.935 -6.781 1 97.12 206 SER B CA 1
ATOM 4139 C C . SER B 1 206 ? 4.891 0.664 -7.023 1 97.12 206 SER B C 1
ATOM 4141 O O . SER B 1 206 ? 4.418 0.03 -6.078 1 97.12 206 SER B O 1
ATOM 4143 N N . ASP B 1 207 ? 4.742 0.244 -8.312 1 97.12 207 ASP B N 1
ATOM 4144 C CA . ASP B 1 207 ? 3.996 -0.96 -8.664 1 97.12 207 ASP B CA 1
ATOM 4145 C C . ASP B 1 207 ? 4.93 -2.158 -8.82 1 97.12 207 ASP B C 1
ATOM 4147 O O . ASP B 1 207 ? 4.473 -3.287 -9.008 1 97.12 207 ASP B O 1
ATOM 4151 N N . ILE B 1 208 ? 6.207 -1.95 -8.711 1 94.56 208 ILE B N 1
ATOM 4152 C CA . ILE B 1 208 ? 7.172 -2.936 -9.188 1 94.56 208 ILE B CA 1
ATOM 4153 C C . ILE B 1 208 ? 7.645 -3.803 -8.023 1 94.56 208 ILE B C 1
ATOM 4155 O O . ILE B 1 208 ? 7.859 -3.305 -6.918 1 94.56 208 ILE B O 1
ATOM 4159 N N . ASP B 1 209 ? 7.781 -5.027 -8.25 1 91.88 209 ASP B N 1
ATOM 4160 C CA . ASP B 1 209 ? 8.273 -5.973 -7.254 1 91.88 209 ASP B CA 1
ATOM 4161 C C . ASP B 1 209 ? 9.789 -6.141 -7.359 1 91.88 209 ASP B C 1
ATOM 4163 O O . ASP B 1 209 ? 10.438 -5.465 -8.156 1 91.88 209 ASP B O 1
ATOM 4167 N N . PRO B 1 210 ? 10.383 -7.004 -6.602 1 88.75 210 PRO B N 1
ATOM 4168 C CA . PRO B 1 210 ? 11.844 -7.133 -6.566 1 88.75 210 PRO B CA 1
ATOM 4169 C C . PRO B 1 210 ? 12.422 -7.699 -7.863 1 88.75 210 PRO B C 1
ATOM 4171 O O . PRO B 1 210 ? 13.625 -7.613 -8.094 1 88.75 210 PRO B O 1
ATOM 4174 N N . TYR B 1 211 ? 11.648 -8.312 -8.695 1 86.44 211 TYR B N 1
ATOM 4175 C CA . TYR B 1 211 ? 12.086 -8.766 -10.008 1 86.44 211 TYR B CA 1
ATOM 4176 C C . TYR B 1 211 ? 11.914 -7.672 -11.055 1 86.44 211 TYR B C 1
ATOM 4178 O O . TYR B 1 211 ? 12.133 -7.898 -12.242 1 86.44 211 TYR B O 1
ATOM 4186 N N . MET B 1 212 ? 11.477 -6.52 -10.641 1 88.44 212 MET B N 1
ATOM 4187 C CA . MET B 1 212 ? 11.32 -5.32 -11.453 1 88.44 212 MET B CA 1
ATOM 4188 C C . MET B 1 212 ? 10.164 -5.473 -12.438 1 88.44 212 MET B C 1
ATOM 4190 O O . MET B 1 212 ? 10.164 -4.855 -13.5 1 88.44 212 MET B O 1
ATOM 4194 N N . HIS B 1 213 ? 9.234 -6.34 -12.156 1 93.44 213 HIS B N 1
ATOM 4195 C CA . HIS B 1 213 ? 7.953 -6.453 -12.844 1 93.44 213 HIS B CA 1
ATOM 4196 C C . HIS B 1 213 ? 6.816 -5.895 -11.992 1 93.44 213 HIS B C 1
ATOM 4198 O O . HIS B 1 213 ? 6.957 -5.758 -10.781 1 93.44 213 HIS B O 1
ATOM 4204 N N . MET B 1 214 ? 5.785 -5.555 -12.695 1 96.69 214 MET B N 1
ATOM 4205 C CA . MET B 1 214 ? 4.617 -5.184 -11.898 1 96.69 214 MET B CA 1
ATOM 4206 C C . MET B 1 214 ? 4.199 -6.316 -10.969 1 96.69 214 MET B C 1
ATOM 4208 O O . MET B 1 214 ? 4.133 -7.477 -11.391 1 96.69 214 MET B O 1
ATOM 4212 N N . SER B 1 215 ? 3.965 -5.984 -9.734 1 96.62 215 SER B N 1
ATOM 4213 C CA . SER B 1 215 ? 3.535 -6.953 -8.734 1 96.62 215 SER B CA 1
ATOM 4214 C C . SER B 1 215 ? 2.24 -7.641 -9.148 1 96.62 215 SER B C 1
ATOM 4216 O O . SER B 1 215 ? 1.322 -6.996 -9.656 1 96.62 215 SER B O 1
ATOM 4218 N N . TRP B 1 216 ? 2.16 -8.93 -8.844 1 97.44 216 TRP B N 1
ATOM 4219 C CA . TRP B 1 216 ? 0.96 -9.703 -9.156 1 97.44 216 TRP B CA 1
ATOM 4220 C C . TRP B 1 216 ? -0.262 -9.102 -8.469 1 97.44 216 TRP B C 1
ATOM 4222 O O . TRP B 1 216 ? -1.374 -9.164 -8.992 1 97.44 216 TRP B O 1
ATOM 4232 N N . ALA B 1 217 ? -0.08 -8.523 -7.316 1 98.19 217 ALA B N 1
ATOM 4233 C CA . ALA B 1 217 ? -1.164 -7.941 -6.531 1 98.19 217 ALA B CA 1
ATOM 4234 C C . ALA B 1 217 ? -1.69 -6.668 -7.188 1 98.19 217 ALA B C 1
ATOM 4236 O O . ALA B 1 217 ? -2.873 -6.34 -7.059 1 98.19 217 ALA B O 1
ATOM 4237 N N . HIS B 1 218 ? -0.833 -5.973 -7.887 1 98.44 218 HIS B N 1
ATOM 4238 C CA . HIS B 1 218 ? -1.228 -4.676 -8.422 1 98.44 218 HIS B CA 1
ATOM 4239 C C . HIS B 1 218 ? -2.09 -4.832 -9.672 1 98.44 218 HIS B C 1
ATOM 4241 O O . HIS B 1 218 ? -2.832 -3.918 -10.031 1 98.44 218 HIS B O 1
ATOM 4247 N N . TYR B 1 219 ? -2.039 -6.02 -10.336 1 98.81 219 TYR B N 1
ATOM 4248 C CA . TYR B 1 219 ? -3.027 -6.285 -11.375 1 98.81 219 TYR B CA 1
ATOM 4249 C C . TYR B 1 219 ? -4.441 -6.25 -10.805 1 98.81 219 TYR B C 1
ATOM 4251 O O . TYR B 1 219 ? -5.34 -5.648 -11.398 1 98.81 219 TYR B O 1
ATOM 4259 N N . VAL B 1 220 ? -4.598 -6.844 -9.672 1 98.75 220 VAL B N 1
ATOM 4260 C CA . VAL B 1 220 ? -5.902 -6.875 -9.016 1 98.75 220 VAL B CA 1
ATOM 4261 C C . VAL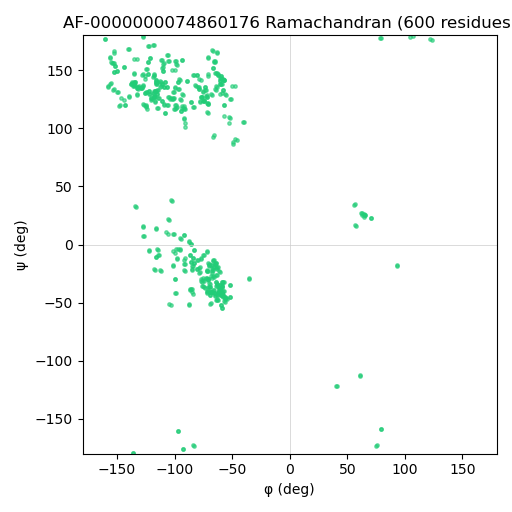 B 1 220 ? -6.277 -5.473 -8.539 1 98.75 220 VAL B C 1
ATOM 4263 O O . VAL B 1 220 ? -7.43 -5.051 -8.68 1 98.75 220 VAL B O 1
ATOM 4266 N N . LYS B 1 221 ? -5.336 -4.766 -8.023 1 98.69 221 LYS B N 1
ATOM 4267 C CA . LYS B 1 221 ? -5.57 -3.381 -7.617 1 98.69 221 LYS B CA 1
ATOM 4268 C C . LYS B 1 221 ? -6.121 -2.555 -8.773 1 98.69 221 LYS B C 1
ATOM 4270 O O . LYS B 1 221 ? -7.105 -1.833 -8.617 1 98.69 221 LYS B O 1
ATOM 4275 N N . TYR B 1 222 ? -5.516 -2.682 -9.945 1 98.81 222 TYR B N 1
ATOM 4276 C CA . TYR B 1 222 ? -5.918 -1.874 -11.086 1 98.81 222 TYR B CA 1
ATOM 4277 C C . TYR B 1 222 ? -7.285 -2.311 -11.609 1 98.81 222 TYR B C 1
ATOM 4279 O O . TYR B 1 222 ? -8.055 -1.49 -12.117 1 98.81 222 TYR B O 1
ATOM 4287 N N . CYS B 1 223 ? -7.66 -3.627 -11.469 1 98.75 223 CYS B N 1
ATOM 4288 C CA . CYS B 1 223 ? -9.031 -4.023 -11.758 1 98.75 223 CYS B CA 1
ATOM 4289 C C . CYS B 1 223 ? -10.023 -3.229 -10.922 1 98.75 223 CYS B C 1
ATOM 4291 O O . CYS B 1 223 ? -10.969 -2.645 -11.453 1 98.75 223 CYS B O 1
ATOM 4293 N N . MET B 1 224 ? -9.766 -3.182 -9.648 1 98.19 224 MET B N 1
ATOM 4294 C CA . MET B 1 224 ? -10.656 -2.475 -8.734 1 98.19 224 MET B CA 1
ATOM 4295 C C . MET B 1 224 ? -10.648 -0.977 -9.016 1 98.19 224 MET B C 1
ATOM 4297 O O . MET B 1 224 ? -11.695 -0.325 -8.961 1 98.19 224 MET B O 1
ATOM 4301 N N . ASP B 1 225 ? -9.492 -0.461 -9.312 1 98.38 225 ASP B N 1
ATOM 4302 C CA . ASP B 1 225 ? -9.367 0.967 -9.594 1 98.38 225 ASP B CA 1
ATOM 4303 C C . ASP B 1 225 ? -10.219 1.377 -10.781 1 98.38 225 ASP B C 1
ATOM 4305 O O . ASP B 1 225 ? -10.992 2.334 -10.703 1 98.38 225 ASP B O 1
ATOM 4309 N N . VAL B 1 226 ? -10.07 0.681 -11.883 1 98.12 226 VAL B N 1
ATOM 4310 C CA . VAL B 1 226 ? -10.773 1.104 -13.094 1 98.12 226 VAL B CA 1
ATOM 4311 C C . VAL B 1 226 ? -12.273 0.868 -12.922 1 98.12 226 VAL B C 1
ATOM 4313 O O . VAL B 1 226 ? -13.094 1.639 -13.438 1 98.12 226 VAL B O 1
ATOM 4316 N N . TYR B 1 227 ? -12.625 -0.192 -12.203 1 97 227 TYR B N 1
ATOM 4317 C CA . TYR B 1 227 ? -14.031 -0.399 -11.898 1 97 227 TYR B CA 1
ATOM 4318 C C . TYR B 1 227 ? -14.609 0.789 -11.133 1 97 227 TYR B C 1
ATOM 4320 O O . TYR B 1 227 ? -15.633 1.354 -11.523 1 97 227 TYR B O 1
ATOM 4328 N N . THR B 1 228 ? -13.969 1.118 -10.023 1 96 228 THR B N 1
ATOM 4329 C CA . THR B 1 228 ? -14.445 2.186 -9.156 1 96 228 THR B CA 1
ATOM 4330 C C . THR B 1 228 ? -14.438 3.523 -9.883 1 96 228 THR B C 1
ATOM 4332 O O . THR B 1 228 ? -15.375 4.316 -9.75 1 96 228 THR B O 1
ATOM 4335 N N . LEU B 1 229 ? -13.359 3.752 -10.609 1 95.81 229 LEU B N 1
ATOM 4336 C CA . LEU B 1 229 ? -13.258 4.988 -11.375 1 95.81 229 LEU B CA 1
ATOM 4337 C C . LEU B 1 229 ? -14.445 5.145 -12.32 1 95.81 229 LEU B C 1
ATOM 4339 O O . LEU B 1 229 ? -15.062 6.211 -12.375 1 95.81 229 LEU B O 1
ATOM 4343 N N . ARG B 1 230 ? -14.781 4.148 -13.008 1 94.31 230 ARG B N 1
ATOM 4344 C CA . ARG B 1 230 ? -15.914 4.199 -13.922 1 94.31 230 ARG B CA 1
ATOM 4345 C C . ARG B 1 230 ? -17.219 4.426 -13.164 1 94.31 230 ARG B C 1
ATOM 4347 O O . ARG B 1 230 ? -18.062 5.227 -13.578 1 94.31 230 ARG B O 1
ATOM 4354 N N . HIS B 1 231 ? -17.406 3.668 -12.125 1 92.44 231 HIS B N 1
ATOM 4355 C CA . HIS B 1 231 ? -18.609 3.822 -11.32 1 92.44 231 HIS B CA 1
ATOM 4356 C C . HIS B 1 231 ? -18.812 5.273 -10.891 1 92.44 231 HIS B C 1
ATOM 4358 O O . HIS B 1 231 ? -19.906 5.824 -11.031 1 92.44 231 HIS B O 1
ATOM 4364 N N . VAL B 1 232 ? -17.781 5.824 -10.477 1 91.12 232 VAL B N 1
ATOM 4365 C CA . VAL B 1 232 ? -17.859 7.184 -9.953 1 91.12 232 VAL B CA 1
ATOM 4366 C C . VAL B 1 232 ? -18.094 8.164 -11.094 1 91.12 232 VAL B C 1
ATOM 4368 O O . VAL B 1 232 ? -18.828 9.148 -10.938 1 91.12 232 VAL B O 1
ATOM 4371 N N . ARG B 1 233 ? -17.469 7.969 -12.188 1 91.19 233 ARG B N 1
ATOM 4372 C CA . ARG B 1 233 ? -17.672 8.82 -13.352 1 91.19 233 ARG B CA 1
ATOM 4373 C C . ARG B 1 233 ? -19.141 8.797 -13.797 1 91.19 233 ARG B C 1
ATOM 4375 O O . ARG B 1 233 ? -19.688 9.828 -14.195 1 91.19 233 ARG B O 1
ATOM 4382 N N . LEU B 1 234 ? -19.766 7.695 -13.664 1 90.44 234 LEU B N 1
ATOM 4383 C CA . LEU B 1 234 ? -21.125 7.52 -14.156 1 90.44 234 LEU B CA 1
ATOM 4384 C C . LEU B 1 234 ? -22.156 7.973 -13.125 1 90.44 234 LEU B C 1
ATOM 4386 O O . LEU B 1 234 ? -23.172 8.562 -13.477 1 90.44 234 LEU B O 1
ATOM 4390 N N . HIS B 1 235 ? -21.828 7.664 -11.859 1 87.94 235 HIS B N 1
ATOM 4391 C CA . HIS B 1 235 ? -22.906 7.785 -10.875 1 87.94 235 HIS B CA 1
ATOM 4392 C C . HIS B 1 235 ? -22.516 8.75 -9.758 1 87.94 235 HIS B C 1
ATOM 4394 O O . HIS B 1 235 ? -23.344 9.07 -8.898 1 87.94 235 HIS B O 1
ATOM 4400 N N . GLY B 1 236 ? -21.359 9.18 -9.805 1 84.31 236 GLY B N 1
ATOM 4401 C CA . GLY B 1 236 ? -20.875 9.938 -8.656 1 84.31 236 GLY B CA 1
ATOM 4402 C C . GLY B 1 236 ? -20.547 9.055 -7.469 1 84.31 236 GLY B C 1
ATOM 4403 O O . GLY B 1 236 ? -20.531 7.828 -7.578 1 84.31 236 GLY B O 1
ATOM 4404 N N . TYR B 1 237 ? -20.234 9.602 -6.359 1 78.38 237 TYR B N 1
ATOM 4405 C CA . TYR B 1 237 ? -19.797 8.859 -5.184 1 78.38 237 TYR B CA 1
ATOM 4406 C C . TYR B 1 237 ? -20.969 8.172 -4.5 1 78.38 237 TYR B C 1
ATOM 4408 O O . TYR B 1 237 ? -20.797 7.195 -3.768 1 78.38 237 TYR B O 1
ATOM 4416 N N . THR B 1 238 ? -22.141 8.758 -4.625 1 70.75 238 THR B N 1
ATOM 4417 C CA . THR B 1 238 ? -23.297 8.25 -3.895 1 70.75 238 THR B CA 1
ATOM 4418 C C . THR B 1 238 ? -24.344 7.703 -4.855 1 70.75 238 THR B C 1
ATOM 4420 O O . THR B 1 238 ? -25.359 7.137 -4.426 1 70.75 238 THR B O 1
ATOM 4423 N N . GLY B 1 239 ? -24.062 7.879 -6.035 1 66.81 239 GLY B N 1
ATOM 4424 C CA . GLY B 1 239 ? -25.047 7.402 -6.996 1 66.81 239 GLY B CA 1
ATOM 4425 C C . GLY B 1 239 ? -24.938 5.914 -7.27 1 66.81 239 GLY B C 1
ATOM 4426 O O . GLY B 1 239 ? -23.844 5.355 -7.273 1 66.81 239 GLY B O 1
ATOM 4427 N N . ASN B 1 240 ? -26.031 5.215 -7.324 1 66.25 240 ASN B N 1
ATOM 4428 C CA . ASN B 1 240 ? -26.172 3.824 -7.746 1 66.25 240 ASN B CA 1
ATOM 4429 C C . ASN B 1 240 ? -25.406 2.881 -6.828 1 66.25 240 ASN B C 1
ATOM 4431 O O . ASN B 1 240 ? -24.812 1.907 -7.293 1 66.25 240 ASN B O 1
ATOM 4435 N N . GLY B 1 241 ? -25.219 3.312 -5.645 1 73.06 241 GLY B N 1
ATOM 4436 C CA . GLY B 1 241 ? -24.594 2.428 -4.676 1 73.06 241 GLY B CA 1
ATOM 4437 C C . GLY B 1 241 ? -23.156 2.814 -4.359 1 73.06 241 GLY B C 1
ATOM 4438 O O . GLY B 1 241 ? -22.625 3.76 -4.941 1 73.06 241 GLY B O 1
ATOM 4439 N N . ASP B 1 242 ? -22.562 2.09 -3.51 1 79.19 242 ASP B N 1
ATOM 4440 C CA . ASP B 1 242 ? -21.203 2.332 -3.025 1 79.19 242 ASP B CA 1
ATOM 4441 C C . ASP B 1 242 ? -20.172 1.928 -4.07 1 79.19 242 ASP B C 1
ATOM 4443 O O . ASP B 1 242 ? -20.188 0.799 -4.57 1 79.19 242 ASP B O 1
ATOM 4447 N N . PRO B 1 243 ? -19.328 2.84 -4.461 1 85.88 243 PRO B N 1
ATOM 4448 C CA . PRO B 1 243 ? -18.312 2.496 -5.465 1 85.88 243 PRO B CA 1
ATOM 4449 C C . PRO B 1 243 ? -17.297 1.487 -4.945 1 85.88 243 PRO B C 1
ATOM 4451 O O . PRO B 1 243 ? -16.609 0.841 -5.738 1 85.88 243 PRO B O 1
ATOM 4454 N N . PHE B 1 244 ? -17.156 1.401 -3.684 1 88.75 244 PHE B N 1
ATOM 4455 C CA . PHE B 1 244 ? -16.25 0.429 -3.088 1 88.75 244 PHE B CA 1
ATOM 4456 C C . PHE B 1 244 ? -16.984 -0.878 -2.791 1 88.75 244 PHE B C 1
ATOM 4458 O O . PHE B 1 244 ? -17.688 -0.987 -1.789 1 88.75 244 PHE B O 1
ATOM 4465 N N . ARG B 1 245 ? -16.719 -1.878 -3.629 1 92.12 245 ARG B N 1
ATOM 4466 C CA . ARG B 1 245 ? -17.422 -3.15 -3.518 1 92.12 245 ARG B CA 1
ATOM 4467 C C . ARG B 1 245 ? -16.547 -4.207 -2.852 1 92.12 245 ARG B C 1
ATOM 4469 O O . ARG B 1 245 ? -15.32 -4.156 -2.957 1 92.12 245 ARG B O 1
ATOM 4476 N N . MET B 1 246 ? -17.234 -5.09 -2.186 1 95.62 246 MET B N 1
ATOM 4477 C CA . MET B 1 246 ? -16.562 -6.215 -1.546 1 95.62 246 MET B CA 1
ATOM 4478 C C . MET B 1 246 ? -16.344 -7.348 -2.541 1 95.62 246 MET B C 1
ATOM 4480 O O . MET B 1 246 ? -17.297 -7.902 -3.088 1 95.62 246 MET B O 1
ATOM 4484 N N . VAL B 1 247 ? -15.148 -7.688 -2.789 1 98.12 247 VAL B N 1
ATOM 4485 C CA . VAL B 1 247 ? -14.812 -8.766 -3.713 1 98.12 247 VAL B CA 1
ATOM 4486 C C . VAL B 1 247 ? -15.133 -10.117 -3.076 1 98.12 247 VAL B C 1
ATOM 4488 O O . VAL B 1 247 ? -14.781 -10.367 -1.922 1 98.12 247 VAL B O 1
ATOM 4491 N N . LYS B 1 248 ? -15.766 -10.914 -3.807 1 98.5 248 LYS B N 1
ATOM 4492 C CA . LYS B 1 248 ? -16.156 -12.25 -3.371 1 98.5 248 LYS B CA 1
ATOM 4493 C C . LYS B 1 248 ? -15.188 -13.305 -3.891 1 98.5 248 LYS B C 1
ATOM 4495 O O . LYS B 1 248 ? -14.852 -14.25 -3.172 1 98.5 248 LYS B O 1
ATOM 4500 N N . PHE B 1 249 ? -14.805 -13.133 -5.113 1 98.75 249 PHE B N 1
ATOM 4501 C CA . PHE B 1 249 ? -13.844 -14.086 -5.645 1 98.75 249 PHE B CA 1
ATOM 4502 C C . PHE B 1 249 ? -13.055 -13.477 -6.801 1 98.75 249 PHE B C 1
ATOM 4504 O O . PHE B 1 249 ? -13.461 -12.453 -7.363 1 98.75 249 PHE B O 1
ATOM 4511 N N . LEU B 1 250 ? -11.945 -14.062 -7.105 1 98.88 250 LEU B N 1
ATOM 4512 C CA . LEU B 1 250 ? -11.086 -13.773 -8.25 1 98.88 250 LEU B CA 1
ATOM 4513 C C . LEU B 1 250 ? -10.703 -15.055 -8.977 1 98.88 250 LEU B C 1
ATOM 4515 O O . LEU B 1 250 ? -10.352 -16.047 -8.336 1 98.88 250 LEU B O 1
ATOM 4519 N N . GLU B 1 251 ? -10.742 -15.094 -10.203 1 98.88 251 GLU B N 1
ATOM 4520 C CA . GLU B 1 251 ? -10.141 -16.078 -11.094 1 98.88 251 GLU B CA 1
ATOM 4521 C C . GLU B 1 251 ? -9.227 -15.414 -12.125 1 98.88 251 GLU B C 1
ATOM 4523 O O . GLU B 1 251 ? -9.688 -14.625 -12.945 1 98.88 251 GLU B O 1
ATOM 4528 N N . VAL B 1 252 ? -7.984 -15.781 -12.109 1 98.75 252 VAL B N 1
ATOM 4529 C CA . VAL B 1 252 ? -6.996 -14.945 -12.781 1 98.75 252 VAL B CA 1
ATOM 4530 C C . VAL B 1 252 ? -6.055 -15.828 -13.602 1 98.75 252 VAL B C 1
ATOM 4532 O O . VAL B 1 252 ? -5.641 -16.891 -13.148 1 98.75 252 VAL B O 1
ATOM 4535 N N . ASN B 1 253 ? -5.742 -15.422 -14.797 1 98.81 253 ASN B N 1
ATOM 4536 C CA . ASN B 1 253 ? -4.617 -15.922 -15.578 1 98.81 253 ASN B CA 1
ATOM 4537 C C . ASN B 1 253 ? -3.533 -14.859 -15.742 1 98.81 253 ASN B C 1
ATOM 4539 O O . ASN B 1 253 ? -3.814 -13.742 -16.188 1 98.81 253 ASN B O 1
ATOM 4543 N N . TYR B 1 254 ? -2.377 -15.188 -15.344 1 98.5 254 TYR B N 1
ATOM 4544 C CA . TYR B 1 254 ? -1.204 -14.375 -15.641 1 98.5 254 TYR B CA 1
ATOM 4545 C C . TYR B 1 254 ? -0.496 -14.867 -16.891 1 98.5 254 TYR B C 1
ATOM 4547 O O . TYR B 1 254 ? 0.1 -15.945 -16.891 1 98.5 254 TYR B O 1
ATOM 4555 N N . ARG B 1 255 ? -0.472 -14.023 -17.969 1 97.56 255 ARG B N 1
ATOM 4556 C CA . ARG B 1 255 ? -0.02 -14.477 -19.281 1 97.56 255 ARG B CA 1
ATOM 4557 C C . ARG B 1 255 ? 1.288 -13.797 -19.672 1 97.56 255 ARG B C 1
ATOM 4559 O O . ARG B 1 255 ? 2.016 -14.289 -20.547 1 97.56 255 ARG B O 1
ATOM 4566 N N . GLY B 1 256 ? 1.545 -12.719 -19.109 1 96.75 256 GLY B N 1
ATOM 4567 C CA . GLY B 1 256 ? 2.736 -11.938 -19.406 1 96.75 256 GLY B CA 1
ATOM 4568 C C . GLY B 1 256 ? 3.082 -10.945 -18.312 1 96.75 256 GLY B C 1
ATOM 4569 O O . GLY B 1 256 ? 2.373 -10.844 -17.312 1 96.75 256 GLY B O 1
ATOM 4570 N N . GLU B 1 257 ? 4.191 -10.25 -18.484 1 96 257 GLU B N 1
ATOM 4571 C CA . GLU B 1 257 ? 4.691 -9.32 -17.469 1 96 257 GLU B CA 1
ATOM 4572 C C . GLU B 1 257 ? 4.57 -7.875 -17.953 1 96 257 GLU B C 1
ATOM 4574 O O . GLU B 1 257 ? 4.484 -7.621 -19.156 1 96 257 GLU B O 1
ATOM 4579 N N . ALA B 1 258 ? 4.426 -6.941 -17.062 1 97.25 258 ALA B N 1
ATOM 4580 C CA . ALA B 1 258 ? 4.547 -5.504 -17.297 1 97.25 258 ALA B CA 1
ATOM 4581 C C . ALA B 1 258 ? 5.691 -4.902 -16.484 1 97.25 258 ALA B C 1
ATOM 4583 O O . ALA B 1 258 ? 6 -5.383 -15.398 1 97.25 258 ALA B O 1
ATOM 4584 N N . SER B 1 259 ? 6.32 -3.904 -17.031 1 94.38 259 SER B N 1
ATOM 4585 C CA . SER B 1 259 ? 7.457 -3.242 -16.406 1 94.38 259 SER B CA 1
ATOM 4586 C C . SER B 1 259 ? 7.164 -1.769 -16.141 1 94.38 259 SER B C 1
ATOM 4588 O O . SER B 1 259 ? 6.164 -1.235 -16.625 1 94.38 259 SER B O 1
ATOM 4590 N N . MET B 1 260 ? 8.094 -1.224 -15.43 1 93.75 260 MET B N 1
ATOM 4591 C CA . MET B 1 260 ? 7.996 0.201 -15.133 1 93.75 260 MET B CA 1
ATOM 4592 C C . MET B 1 260 ? 7.875 1.021 -16.406 1 93.75 260 MET B C 1
ATOM 4594 O O . MET B 1 260 ? 8.648 0.826 -17.359 1 93.75 260 MET B O 1
ATOM 4598 N N . GLY B 1 261 ? 6.848 1.905 -16.422 1 94.69 261 GLY B N 1
ATOM 4599 C CA . GLY B 1 261 ? 6.691 2.797 -17.562 1 94.69 261 GLY B CA 1
ATOM 4600 C C . GLY B 1 261 ? 5.766 2.246 -18.625 1 94.69 261 GLY B C 1
ATOM 4601 O O . GLY B 1 261 ? 5.301 2.986 -19.484 1 94.69 261 GLY B O 1
ATOM 4602 N N . ASP B 1 262 ? 5.508 0.959 -18.609 1 96.81 262 ASP B N 1
ATOM 4603 C CA . ASP B 1 262 ? 4.594 0.377 -19.594 1 96.81 262 ASP B CA 1
ATOM 4604 C C . ASP B 1 262 ? 3.225 1.052 -19.531 1 96.81 262 ASP B C 1
ATOM 4606 O O . ASP B 1 262 ? 2.77 1.456 -18.453 1 96.81 262 ASP B O 1
ATOM 4610 N N . LEU B 1 263 ? 2.66 1.23 -20.688 1 97.06 263 LEU B N 1
ATOM 4611 C CA . LEU B 1 263 ? 1.266 1.644 -20.797 1 97.06 263 LEU B CA 1
ATOM 4612 C C . LEU B 1 263 ? 0.366 0.446 -21.078 1 97.06 263 LEU B C 1
ATOM 4614 O O . LEU B 1 263 ? 0.548 -0.246 -22.094 1 97.06 263 LEU B O 1
ATOM 4618 N N . LEU B 1 264 ? -0.546 0.197 -20.234 1 98.5 264 LEU B N 1
ATOM 4619 C CA . LEU B 1 264 ? -1.473 -0.917 -20.391 1 98.5 264 LEU B CA 1
ATOM 4620 C C . LEU B 1 264 ? -2.877 -0.412 -20.719 1 98.5 264 LEU B C 1
ATOM 4622 O O . LEU B 1 264 ? -3.33 0.58 -20.141 1 98.5 264 LEU B O 1
ATOM 4626 N N . ASN B 1 265 ? -3.461 -1.033 -21.641 1 98.69 265 ASN B N 1
ATOM 4627 C CA . ASN B 1 265 ? -4.887 -0.84 -21.875 1 98.69 265 ASN B CA 1
ATOM 4628 C C . ASN B 1 265 ? -5.727 -1.884 -21.141 1 98.69 265 ASN B C 1
ATOM 4630 O O . ASN B 1 265 ? -5.59 -3.082 -21.406 1 98.69 265 ASN B O 1
ATOM 4634 N N . ILE B 1 266 ? -6.559 -1.428 -20.266 1 98.81 266 ILE B N 1
ATOM 4635 C CA . ILE B 1 266 ? -7.434 -2.328 -19.516 1 98.81 266 ILE B CA 1
ATOM 4636 C C . ILE B 1 266 ? -8.836 -2.312 -20.125 1 98.81 266 ILE B C 1
ATOM 4638 O O . ILE B 1 266 ? -9.508 -1.278 -20.125 1 98.81 266 ILE B O 1
ATOM 4642 N N . LYS B 1 267 ? -9.227 -3.449 -20.625 1 98.44 267 LYS B N 1
ATOM 4643 C CA . LYS B 1 267 ? -10.594 -3.656 -21.078 1 98.44 267 LYS B CA 1
ATOM 4644 C C . LYS B 1 267 ? -11.422 -4.402 -20.031 1 98.44 267 LYS B C 1
ATOM 4646 O O . LYS B 1 267 ? -10.945 -5.371 -19.438 1 98.44 267 LYS B O 1
ATOM 4651 N N . PHE B 1 268 ? -12.594 -3.947 -19.797 1 98.5 268 PHE B N 1
ATOM 4652 C CA . PHE B 1 268 ? -13.391 -4.668 -18.812 1 98.5 268 PHE B CA 1
ATOM 4653 C C . PHE B 1 268 ? -14.883 -4.516 -19.109 1 98.5 268 PHE B C 1
ATOM 4655 O O . PHE B 1 268 ? -15.289 -3.57 -19.781 1 98.5 268 PHE B O 1
ATOM 4662 N N . TRP B 1 269 ? -15.68 -5.453 -18.703 1 97.56 269 TRP B N 1
ATOM 4663 C CA . TRP B 1 269 ? -17.109 -5.5 -18.969 1 97.56 269 TRP B CA 1
ATOM 4664 C C . TRP B 1 269 ? -17.844 -6.316 -17.906 1 97.56 269 TRP B C 1
ATOM 4666 O O . TRP B 1 269 ? -17.219 -7.129 -17.219 1 97.56 269 TRP B O 1
ATOM 4676 N N . LYS B 1 270 ? -19.094 -5.996 -17.828 1 95.19 270 LYS B N 1
ATOM 4677 C CA . LYS B 1 270 ? -19.984 -6.746 -16.938 1 95.19 270 LYS B CA 1
ATOM 4678 C C . LYS B 1 270 ? -20.406 -8.062 -17.578 1 95.19 270 LYS B C 1
ATOM 4680 O O . LYS B 1 270 ? -20.703 -8.109 -18.781 1 95.19 270 LYS B O 1
ATOM 4685 N N . ASN B 1 271 ? -20.328 -9.062 -16.703 1 93.81 271 ASN B N 1
ATOM 4686 C CA . ASN B 1 271 ? -20.797 -10.352 -17.203 1 93.81 271 ASN B CA 1
ATOM 4687 C C . ASN B 1 271 ? -22.281 -10.297 -17.578 1 93.81 271 ASN B C 1
ATOM 4689 O O . ASN B 1 271 ? -23.062 -9.656 -16.891 1 93.81 271 ASN B O 1
ATOM 4693 N N . PHE B 1 272 ? -22.719 -10.984 -18.562 1 89.81 272 PHE B N 1
ATOM 4694 C CA . PHE B 1 272 ? -24.078 -10.922 -19.078 1 89.81 272 PHE B CA 1
ATOM 4695 C C . PHE B 1 272 ? -25.047 -11.578 -18.109 1 89.81 272 PHE B C 1
ATOM 4697 O O . PHE B 1 272 ? -26.141 -11.055 -17.891 1 89.81 272 PHE B O 1
ATOM 4704 N N . ASP B 1 273 ? -24.734 -12.625 -17.562 1 89.88 273 ASP B N 1
ATOM 4705 C CA . ASP B 1 273 ? -25.672 -13.461 -16.797 1 89.88 273 ASP B CA 1
ATOM 4706 C C . ASP B 1 273 ? -25.672 -13.078 -15.32 1 89.88 273 ASP B C 1
ATOM 4708 O O . ASP B 1 273 ? -26.5 -13.562 -14.555 1 89.88 273 ASP B O 1
ATOM 4712 N N . ASN B 1 274 ? -24.734 -12.297 -14.93 1 93.94 274 ASN B N 1
ATOM 4713 C CA . ASN B 1 274 ? -24.594 -11.93 -13.523 1 93.94 274 ASN B CA 1
ATOM 4714 C C . ASN B 1 274 ? -24.031 -10.531 -13.359 1 93.94 274 ASN B C 1
ATOM 4716 O O . ASN B 1 274 ? -22.844 -10.305 -13.625 1 93.94 274 ASN B O 1
ATOM 4720 N N . GLU B 1 275 ? -24.734 -9.656 -12.758 1 91.62 275 GLU B N 1
ATOM 4721 C CA . GLU B 1 275 ? -24.391 -8.242 -12.695 1 91.62 275 GLU B CA 1
ATOM 4722 C C . GLU B 1 275 ? -23.281 -8 -11.672 1 91.62 275 GLU B C 1
ATOM 4724 O O . GLU B 1 275 ? -22.703 -6.914 -11.625 1 91.62 275 GLU B O 1
ATOM 4729 N N . ASN B 1 276 ? -23.016 -9 -10.867 1 95.44 276 ASN B N 1
ATOM 4730 C CA . ASN B 1 276 ? -22 -8.852 -9.844 1 95.44 276 ASN B CA 1
ATOM 4731 C C . ASN B 1 276 ? -20.641 -9.383 -10.328 1 95.44 276 ASN B C 1
ATOM 4733 O O . ASN B 1 276 ? -19.688 -9.422 -9.562 1 95.44 276 ASN B O 1
ATOM 4737 N N . ILE B 1 277 ? -20.562 -9.789 -11.562 1 97.31 277 ILE B N 1
ATOM 4738 C CA . ILE B 1 277 ? -19.312 -10.328 -12.094 1 97.31 277 ILE B CA 1
ATOM 4739 C C . ILE B 1 277 ? -18.781 -9.414 -13.203 1 97.31 277 ILE B C 1
ATOM 4741 O O . ILE B 1 277 ? -19.531 -9.055 -14.125 1 97.31 277 ILE B O 1
ATOM 4745 N N . TYR B 1 278 ? -17.578 -9.062 -13.109 1 97.69 278 TYR B N 1
ATOM 4746 C CA . TYR B 1 278 ? -16.891 -8.266 -14.117 1 97.69 278 TYR B CA 1
ATOM 4747 C C . TYR B 1 278 ? -15.641 -8.984 -14.625 1 97.69 278 TYR B C 1
ATOM 4749 O O . TYR B 1 278 ? -14.984 -9.703 -13.867 1 97.69 278 TYR B O 1
ATOM 4757 N N . ASN B 1 279 ? -15.352 -8.781 -15.867 1 98.62 279 ASN B N 1
ATOM 4758 C CA . ASN B 1 279 ? -14.188 -9.367 -16.516 1 98.62 279 ASN B CA 1
ATOM 4759 C C . ASN B 1 279 ? -13.203 -8.289 -16.969 1 98.62 279 ASN B C 1
ATOM 4761 O O . ASN B 1 279 ? -13.602 -7.227 -17.438 1 98.62 279 ASN B O 1
ATOM 4765 N N . PHE B 1 280 ? -11.953 -8.578 -16.828 1 98.88 280 PHE B N 1
ATOM 4766 C CA . PHE B 1 280 ? -10.898 -7.621 -17.156 1 98.88 280 PHE B CA 1
ATOM 4767 C C . PHE B 1 280 ? -9.828 -8.273 -18.016 1 98.88 280 PHE B C 1
ATOM 4769 O O . PHE B 1 280 ? -9.406 -9.398 -17.75 1 98.88 280 PHE B O 1
ATOM 4776 N N . LEU B 1 281 ? -9.391 -7.613 -19.047 1 98.81 281 LEU B N 1
ATOM 4777 C CA . LEU B 1 281 ? -8.219 -7.938 -19.844 1 98.81 281 LEU B CA 1
ATOM 4778 C C . LEU B 1 281 ? -7.203 -6.801 -19.797 1 98.81 281 LEU B C 1
ATOM 4780 O O . LEU B 1 281 ? -7.551 -5.645 -20.031 1 98.81 281 LEU B O 1
ATOM 4784 N N . PHE B 1 282 ? -6.027 -7.113 -19.422 1 98.88 282 PHE B N 1
ATOM 4785 C CA . PHE B 1 282 ? -4.93 -6.168 -19.578 1 98.88 282 PHE B CA 1
ATOM 4786 C C . PHE B 1 282 ? -4.172 -6.422 -20.875 1 98.88 282 PHE B C 1
ATOM 4788 O O . PHE B 1 282 ? -3.664 -7.523 -21.094 1 98.88 282 PHE B O 1
ATOM 4795 N N . VAL B 1 283 ? -4.059 -5.406 -21.672 1 98.69 283 VAL B N 1
ATOM 4796 C CA . VAL B 1 283 ? -3.441 -5.535 -22.984 1 98.69 283 VAL B CA 1
ATOM 4797 C C . VAL B 1 283 ? -2.189 -4.664 -23.047 1 98.69 283 VAL B C 1
ATOM 4799 O O . VAL B 1 283 ? -2.248 -3.459 -22.797 1 98.69 283 VAL B O 1
ATOM 4802 N N . LYS B 1 284 ? -1.125 -5.184 -23.328 1 98.44 284 LYS B N 1
ATOM 4803 C CA . LYS B 1 284 ? 0.142 -4.516 -23.609 1 98.44 284 LYS B CA 1
ATOM 4804 C C . LYS B 1 284 ? 0.497 -4.617 -25.094 1 98.44 284 LYS B C 1
ATOM 4806 O O . LYS B 1 284 ? 0.839 -5.699 -25.578 1 98.44 284 LYS B O 1
ATOM 4811 N N . GLY B 1 285 ? 0.477 -3.453 -25.75 1 96.56 285 GLY B N 1
ATOM 4812 C CA . GLY B 1 285 ? 0.522 -3.553 -27.188 1 96.56 285 GLY B CA 1
ATOM 4813 C C . GLY B 1 285 ? -0.656 -4.309 -27.781 1 96.56 285 GLY B C 1
ATOM 4814 O O . GLY B 1 285 ? -1.802 -3.865 -27.672 1 96.56 285 GLY B O 1
ATOM 4815 N N . ASP B 1 286 ? -0.414 -5.504 -28.359 1 95.69 286 ASP B N 1
ATOM 4816 C CA . ASP B 1 286 ? -1.48 -6.312 -28.953 1 95.69 286 ASP B CA 1
ATOM 4817 C C . ASP B 1 286 ? -1.636 -7.637 -28.203 1 95.69 286 ASP B C 1
ATOM 4819 O O . ASP B 1 286 ? -2.34 -8.539 -28.672 1 95.69 286 ASP B O 1
ATOM 4823 N N . LYS B 1 287 ? -1.022 -7.664 -27.062 1 97.62 287 LYS B N 1
ATOM 4824 C CA . LYS B 1 287 ? -1.023 -8.938 -26.344 1 97.62 287 LYS B CA 1
ATOM 4825 C C . LYS B 1 287 ? -1.761 -8.828 -25.016 1 97.62 287 LYS B C 1
ATOM 4827 O O . LYS B 1 287 ? -1.523 -7.895 -24.25 1 97.62 287 LYS B O 1
ATOM 4832 N N . VAL B 1 288 ? -2.633 -9.781 -24.797 1 98.44 288 VAL B N 1
ATOM 4833 C CA . VAL B 1 288 ? -3.238 -9.906 -23.469 1 98.44 288 VAL B CA 1
ATOM 4834 C C . VAL B 1 288 ? -2.227 -10.5 -22.5 1 98.44 288 VAL B C 1
ATOM 4836 O O . VAL B 1 288 ? -1.721 -11.602 -22.719 1 98.44 288 VAL B O 1
ATOM 4839 N N . ILE B 1 289 ? -1.967 -9.797 -21.422 1 98.62 289 ILE B N 1
ATOM 4840 C CA . ILE B 1 289 ? -0.942 -10.289 -20.5 1 98.62 289 ILE B CA 1
ATOM 4841 C C . ILE B 1 289 ? -1.583 -10.68 -19.172 1 98.62 289 ILE B C 1
ATOM 4843 O O . ILE B 1 289 ? -0.924 -11.258 -18.312 1 98.62 289 ILE B O 1
ATOM 4847 N N . PHE B 1 290 ? -2.826 -10.391 -18.953 1 98.81 290 PHE B N 1
ATOM 4848 C CA . PHE B 1 290 ? -3.533 -10.672 -17.719 1 98.81 290 PHE B CA 1
ATOM 4849 C 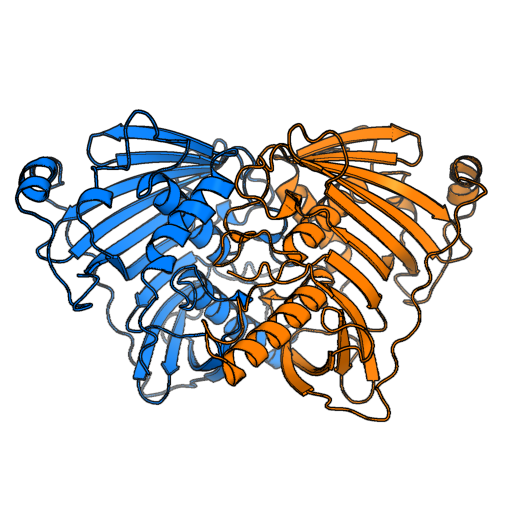C . PHE B 1 290 ? -5.035 -10.766 -17.953 1 98.81 290 PHE B C 1
ATOM 4851 O O . PHE B 1 290 ? -5.598 -9.977 -18.719 1 98.81 290 PHE B O 1
ATOM 4858 N N . GLU B 1 291 ? -5.68 -11.727 -17.328 1 98.88 291 GLU B N 1
ATOM 4859 C CA . GLU B 1 291 ? -7.121 -11.953 -17.375 1 98.88 291 GLU B CA 1
ATOM 4860 C C . GLU B 1 291 ? -7.684 -12.164 -15.969 1 98.88 291 GLU B C 1
ATOM 4862 O O . GLU B 1 291 ? -7.133 -12.938 -15.18 1 98.88 291 GLU B O 1
ATOM 4867 N N . CYS B 1 292 ? -8.797 -11.492 -15.695 1 98.94 292 CYS B N 1
ATOM 4868 C CA . CYS B 1 292 ? -9.375 -11.633 -14.367 1 98.94 292 CYS B CA 1
ATOM 4869 C C . CYS B 1 292 ? -10.898 -11.641 -14.43 1 98.94 292 CYS B C 1
ATOM 4871 O O . CYS B 1 292 ? -11.5 -10.711 -14.961 1 98.94 292 CYS B O 1
ATOM 4873 N N . LYS B 1 293 ? -11.492 -12.656 -14 1 98.75 293 LYS B N 1
ATOM 4874 C CA . LYS B 1 293 ? -12.906 -12.68 -13.625 1 98.75 293 LYS B CA 1
ATOM 4875 C C . LYS B 1 293 ? -13.094 -12.359 -12.148 1 98.75 293 LYS B C 1
ATOM 4877 O O . LYS B 1 293 ? -12.609 -13.102 -11.281 1 98.75 293 LYS B O 1
ATOM 4882 N N . MET B 1 294 ? -13.758 -11.289 -11.883 1 98.69 294 MET B N 1
ATOM 4883 C CA . MET B 1 294 ? -13.945 -10.805 -10.516 1 98.69 294 MET B CA 1
ATOM 4884 C C . MET B 1 294 ? -15.422 -10.789 -10.141 1 98.69 294 MET B C 1
ATOM 4886 O O . MET B 1 294 ? -16.25 -10.219 -10.859 1 98.69 294 MET B O 1
ATOM 4890 N N . GLY B 1 295 ? -15.695 -11.422 -9.031 1 98.44 295 GLY B N 1
ATOM 4891 C CA . GLY B 1 295 ? -17.047 -11.391 -8.484 1 98.44 295 GLY B CA 1
ATOM 4892 C C . GLY B 1 295 ? -17.156 -10.539 -7.234 1 98.44 295 GLY B C 1
ATOM 4893 O O . GLY B 1 295 ? -16.266 -10.562 -6.379 1 98.44 295 GLY B O 1
ATOM 4894 N N . PHE B 1 296 ? -18.266 -9.781 -7.125 1 97.25 296 PHE B N 1
ATOM 4895 C CA . PHE B 1 296 ? -18.547 -8.969 -5.949 1 97.25 296 PHE B CA 1
ATOM 4896 C C . PHE B 1 296 ? -19.719 -9.539 -5.16 1 97.25 296 PHE B C 1
ATOM 4898 O O . PHE B 1 296 ? -20.609 -10.172 -5.734 1 97.25 296 PHE B O 1
ATOM 4905 N N . PHE B 1 297 ? -19.656 -9.32 -3.83 1 96.31 297 PHE B N 1
ATOM 4906 C CA . PHE B 1 297 ? -20.875 -9.516 -3.059 1 96.31 297 PHE B CA 1
ATOM 4907 C C . PHE B 1 297 ? -21.969 -8.539 -3.5 1 96.31 297 PHE B C 1
ATOM 4909 O O . PHE B 1 297 ? -21.656 -7.41 -3.898 1 96.31 297 PHE B O 1
ATOM 4916 N N . PRO B 1 298 ? -23.234 -8.961 -3.453 1 89.25 298 PRO B N 1
ATOM 4917 C CA . PRO B 1 298 ? -24.297 -8.016 -3.811 1 89.25 298 PRO B CA 1
ATOM 4918 C C . PRO B 1 298 ? -24.297 -6.773 -2.928 1 89.25 298 PRO B C 1
ATOM 4920 O O . PRO B 1 298 ? -23.938 -6.848 -1.748 1 89.25 298 PRO B O 1
ATOM 4923 N N . LEU B 1 299 ? -24.5 -5.633 -3.594 1 75.94 299 LEU B N 1
ATOM 4924 C CA . LEU B 1 299 ? -24.625 -4.383 -2.852 1 75.94 299 LEU B CA 1
ATOM 4925 C C . LEU B 1 299 ? -25.75 -4.465 -1.827 1 75.94 299 LEU B C 1
ATOM 4927 O O . LEU B 1 299 ? -26.812 -5.039 -2.104 1 75.94 299 LEU B O 1
ATOM 4931 N N . VAL B 1 300 ? -25.375 -4.285 -0.575 1 56.28 300 VAL B N 1
ATOM 4932 C CA . VAL B 1 300 ? -26.469 -4.254 0.404 1 56.28 300 VAL B CA 1
ATOM 4933 C C . VAL B 1 300 ? -27.344 -3.027 0.168 1 56.28 300 VAL B C 1
ATOM 4935 O O . VAL B 1 300 ? -26.828 -1.903 0.098 1 56.28 300 VAL B O 1
ATOM 4938 N N . LYS B 1 301 ? -28.422 -3.129 -0.584 1 47.53 301 LYS B N 1
ATOM 4939 C CA . LYS B 1 301 ? -29.406 -2.07 -0.743 1 47.53 301 LYS B CA 1
ATOM 4940 C C . LYS B 1 301 ? -29.688 -1.371 0.585 1 47.53 301 LYS B C 1
ATOM 4942 O O . LYS B 1 301 ? -29.844 -2.027 1.616 1 47.53 301 LYS B O 1
ATOM 4947 N N . SER B 1 302 ? -29.047 0.032 0.706 1 40.06 302 SER B N 1
ATOM 4948 C CA . SER B 1 302 ? -29.625 0.776 1.818 1 40.06 302 SER B CA 1
ATOM 4949 C C . SER B 1 302 ? -31.141 0.618 1.856 1 40.06 302 SER B C 1
ATOM 4951 O O . SER B 1 302 ? -31.781 0.408 0.82 1 40.06 302 SER B O 1
#

Solvent-accessible surface area (backbone atoms only — not comparable to full-atom values): 31830 Å² total; per-residue (Å²): 128,82,77,72,66,57,80,78,34,72,51,22,48,28,45,32,24,41,61,31,38,82,26,43,48,61,48,79,74,51,83,53,28,34,37,34,36,33,56,25,37,58,53,57,83,36,38,44,40,81,31,28,62,40,68,37,48,52,45,44,50,54,48,38,50,45,29,42,33,43,27,71,26,85,69,24,68,86,78,42,26,50,78,52,49,60,75,62,67,57,41,77,44,68,42,29,38,39,37,41,43,43,76,64,64,50,39,76,87,52,59,53,38,41,27,35,38,41,38,31,62,41,27,78,59,75,36,32,34,18,37,36,38,35,34,32,30,42,85,54,90,52,64,37,31,41,36,40,36,20,35,31,28,20,32,74,83,80,66,39,78,38,46,77,52,69,71,59,47,68,69,48,55,80,76,39,53,88,80,50,63,77,70,81,69,82,83,83,71,84,69,94,67,80,74,73,44,76,49,77,48,69,38,43,53,88,42,32,32,36,74,56,29,50,31,79,35,49,58,53,43,50,53,51,24,55,51,30,46,50,44,32,73,74,38,38,75,73,33,96,47,69,54,80,71,53,66,30,32,41,40,29,39,45,67,54,86,51,38,69,67,39,63,33,41,36,38,35,33,68,38,89,91,37,88,49,27,36,37,39,37,36,27,50,88,91,38,71,25,35,36,35,44,38,31,40,53,78,77,78,76,128,128,82,79,74,65,57,80,79,35,73,52,23,48,28,44,32,24,42,61,32,38,82,26,44,49,59,47,78,74,51,84,52,28,33,34,34,35,34,57,23,36,58,53,59,83,34,36,45,38,82,32,30,61,39,72,35,50,52,45,43,51,53,48,38,50,44,29,43,32,43,26,70,28,86,67,23,70,86,77,43,26,50,76,52,50,59,75,62,65,57,42,77,44,70,40,29,37,39,36,41,42,41,76,64,64,51,38,74,86,52,59,52,38,42,25,36,38,41,38,31,63,41,26,78,57,75,37,32,34,18,38,35,37,36,34,30,30,41,85,52,91,54,64,38,32,41,38,40,36,19,34,30,28,20,33,73,84,80,67,39,77,38,45,78,52,68,70,59,48,66,69,48,55,80,75,38,53,88,79,50,62,77,72,81,70,80,83,84,72,82,69,94,68,78,74,73,43,78,48,76,47,69,38,43,54,87,42,31,33,35,76,55,29,51,30,78,34,50,57,54,43,49,54,52,25,54,50,29,47,50,43,31,73,74,38,39,76,73,33,96,46,69,54,80,70,54,66,31,34,40,41,31,39,45,69,54,86,52,38,69,66,39,62,33,41,35,38,35,35,68,39,87,93,38,88,48,27,35,37,40,37,35,26,49,87,91,38,70,24,33,34,37,43,37,31,39,52,79,77,78,76,128

Radius of gyration: 24.13 Å; Cα contacts (8 Å, |Δi|>4): 1308; chains: 2; bounding box: 59×70×58 Å

Organism: Aplysia californica (NCBI:txid6500)

Nearest PDB structures (foldseek):
  8qs0-assembly2_CCC  TM=6.944E-01  e=4.860E-14  Lemna aequinoctialis
  8qs0-assembly2_DDD  TM=6.743E-01  e=5.759E-14  Lemna aequinoctialis
  8qrt-assembly2_DDD  TM=6.926E-01  e=5.854E-13  Lemna aequinoctialis
  3u0a-assembly1_A  TM=5.550E-01  e=3.885E-07  Mycobacterium marinum M
  2o5u-assembly1_B-2  TM=6.795E-01  e=1.451E-05  Pseudomonas aeruginosa

pLDDT: mean 92.27, std 11.35, range [26.64, 98.94]

Foldseek 3Di:
DPPQQPPVLPCVLLVVLQVQPVQKAKDDDDLFKIKIKRAVFQDPVQADPLRFGDVLSVVVVVSSVQSPQQADYPNCPPPGHRLVNVVQQWDKDWFKKKKFAAPVNGPPVFAAGTKMKMKGFAAFDQFKTKIKIFIDGDPDPGGRMIMITIMGTANSPVRDGGGGDPVSCVVCVVVHDPPDDGDDFDDDDDDPDDDKDKDKDAAAQVQADSSQWGDPSVVVVVVLVVQLVVVCVVANCPGPAHSDFAWGMKIKGAAATHHHGFMWMKIKDADDVDRQWMKIFIDGPHDTGMIMIIGTDDGPDD/DPPQQPPVLVCVLLVVLQVQPVQKAKDDDDLFKIKIKRAVFQDPVQADPLRFGDPLSVVVVVSSVCSPQQADYPNCPPPGHRLVNVVQQWDKDWFKKKKFAAPVNGPPVFAAGTKMKMKGFAAFDQFKTKIKIFIDGDPDPGGRMIMIIIMGTANSPVRDGGGGDPVSCVVCVVVHDPVDDGDDFDDDDDDPDDDKDKDKDAAAQVQADSSQWGDPSVVVVVVLVVQLVVVCVVANCPGPAHSDFAWGMKIKGFAATHHHGFMWMKIKDADDVDRQWMKIFIDGPHDTGMIMIIGTDDGPDD